Protein 1YX1 (pdb70)

Organism: Pseudomonas aeruginosa (strain ATCC 15692 / DSM 22644 / CIP 104116 / JCM 14847 / LMG 12228 / 1C / PRS 101 / PAO1) (NCBI:txid208964)

Sequence (745 aa):
LHPVSISLSSYGADLVRSRGQASFLPLLAAGAQRVELREELFAGPPDTEALTAAIQLQGLECVFSSPLELWREDGQLNPELEPTLRRAEACGAGWLKVSLGLLPEQPDLAALGRRLARHGLQLLVENDQTPQGGRIEVLERFFRLAERQQLDLATFDIGNWRWQEQAADEAALRLGRYVGYVHCKAVIRNRDGKLVAVPPSAADLQYWQRLLQHFPEGVARAIEYPLQGDDLLSLSRRHIAALARLGQLHPVSISLSSYGADLVRSRGQASFLPLLAAGAQRVELREELFAGPPDTEALTAAIQLQGLECVFSSPLELWREDGQLNPELEPTLRRAEACGAGWLKVSLGLLPEQPDLAALGRRLARHGLQLLVENDQTPQGGRIEVLERFFRLAERQQLDLATFDIGNWRWQEQAADEAALRLGRYVGYVHCKAVIRNRDGKLVAVPPSAADLQYWQRLLQHFPEGVARAIEYPLQGDDLLSLSRRHIAALARLGQPLHPVSISLSSYGADLVRSRGQASFLPLLAAGAQRVELREELFAGPPDTEALTAAIQLQGLECVFSSPLELWREDGQLNPELEPTLRRAEACGAGWLKVSLGLLPEQPDLAALGRRLARHGLQLLVENDQTPQGGRIEVLERFFRLAERQQLDLATFDIGNWRWQEQAADEAALRLGRYVGYVHCKAVIRNRDGKLVAVPPSAADLQYWQRLLQHFPEGVARAIEYPLQGDDLLSLSRRHIAALARLGQ

B-factor: mean 27.33, std 9.24, range [12.63, 78.41]

Foldseek 3Di:
DFAEEAEVCQAPLVVCLVVDVLVCLLLCLLVHQEYEYEPSSHPDQDPLVVQQVSCVVSNHAYEYEYAAAQADPVQAGDPCPLVVLVSCVSNRHQEYEYFHYAHDPDHPLVVVQVSVVPHRHAYEYEQAQDPRGHDQPNVLVVQVVNVVVPHRYAEYEQQSNVSVPHHLQVSLQSRQARHQEYEDWDWDQDPVRRIATAHDDPVSLVVVLVSCVSHPPSRYYYYDHHQDDDCSSVSSSVSRVSVRPRND/DFAEEAECCQAPLVVCLVVDVLVCLVLCLLVHQAYEYEPSSPVDDDPLVVLQVSCVVSNHAYEYEYADAQAEPVRAGPPCVVVQLVSCVSNRHQEYEYFHYAHDPDHPLVVVQVSCVVDRHAYEHEQAQDPRGNALVNVLVVVVVNVVSPHPHAEYEQQSNVSVPHHSQVSLQSRQARHQEYEDWDWDQDPVRDIDTAHDDPVSLVVVLVSCVSHPPSRYYYYDHHDDDPDSNVSSSVVRVSNRPRYDD/DFAEEAEPCQAPLVVCQVCDVLNCLVLCLLVHQAYEAEPSRDVDDDPLVSLQVSCVVSNHAYEYEYADAQAEPVQDGDPCVLVVLVVCVSNNHQEYEYFHYAHDPDHPVVVVQVSPVVHRHQYEYEQAQDPRRNELVNVLVVQVVNVVVPHSYAEYEQDSNVSVPHHLQVSLQRRQARHQEYEDWDWDQDPVRRIDTAHDDPVVLLVVLVSNVSHPPSRYYYYDHHQDDDDSSVSSSVSRVSNRPRYD

Solvent-accessible surface area: 31212 Å² total

Nearest PDB structures (foldseek):
  1yx1-assembly1_C  TM=9.997E-01  e=6.036E-49  Pseudomonas aeruginosa PAO1
  3uyc-assembly2_B  TM=5.120E-01  e=7.869E-05  Escherichia coli
  6pey-assembly4_C  TM=4.935E-01  e=3.607E-04  Escherichia coli
  1zrq-assembly3_B-2  TM=4.901E-01  e=8.992E-04  Escherichia coli
  7rml-assembly1_B-2  TM=4.807E-01  e=2.242E-03  Neisseria meningitidis MC58

Structure (mmCIF, N/CA/C/O backbone):
data_1YX1
#
_entry.id   1YX1
#
_cell.length_a   81.636
_cell.length_b   91.913
_cell.length_c   124.264
_cell.angle_alpha   90.00
_cell.angle_beta   90.00
_cell.angle_gamma   90.00
#
_symmetry.space_group_name_H-M   'P 21 21 21'
#
loop_
_entity.id
_entity.type
_entity.pdbx_description
1 polymer 'hypothetical protein PA2260'
2 non-polymer 'ISOPROPYL ALCOHOL'
3 non-polymer 'SODIUM ION'
4 water water
#
loop_
_atom_site.group_PDB
_atom_site.id
_atom_site.type_symbol
_atom_site.label_atom_id
_atom_site.label_alt_id
_atom_site.label_comp_id
_atom_site.label_asym_id
_atom_site.label_entity_id
_atom_site.label_seq_id
_atom_site.pdbx_PDB_ins_code
_atom_site.Cartn_x
_atom_site.Cartn_y
_atom_site.Cartn_z
_atom_site.occupancy
_atom_site.B_iso_or_equiv
_atom_site.auth_seq_id
_atom_site.auth_comp_id
_atom_site.auth_asym_id
_atom_site.auth_atom_id
_atom_site.pdbx_PDB_model_num
ATOM 1 N N . LEU A 1 5 ? 24.041 -1.999 37.261 1.00 28.82 3 LEU A N 1
ATOM 2 C CA . LEU A 1 5 ? 23.351 -1.175 38.315 1.00 27.59 3 LEU A CA 1
ATOM 3 C C . LEU A 1 5 ? 24.392 -0.566 39.226 1.00 26.71 3 LEU A C 1
ATOM 4 O O . LEU A 1 5 ? 25.417 -1.163 39.540 1.00 27.03 3 LEU A O 1
ATOM 13 N N . HIS A 1 6 ? 24.093 0.631 39.677 1.00 26.12 4 HIS A N 1
ATOM 14 C CA . HIS A 1 6 ? 25.007 1.347 40.533 1.00 24.37 4 HIS A CA 1
ATOM 15 C C . HIS A 1 6 ? 24.678 1.025 41.997 1.00 23.92 4 HIS A C 1
ATOM 16 O O . HIS A 1 6 ? 23.518 0.737 42.324 1.00 24.47 4 HIS A O 1
ATOM 23 N N . PRO A 1 7 ? 25.680 1.081 42.897 1.00 24.05 5 PRO A N 1
ATOM 24 C CA . PRO A 1 7 ? 25.364 0.723 44.283 1.00 22.71 5 PRO A CA 1
ATOM 25 C C . PRO A 1 7 ? 24.466 1.757 44.977 1.00 22.95 5 PRO A C 1
ATOM 26 O O . PRO A 1 7 ? 24.662 2.979 44.804 1.00 20.97 5 PRO A O 1
ATOM 30 N N . VAL A 1 8 ? 23.524 1.253 45.772 1.00 20.97 6 VAL A N 1
ATOM 31 C CA . VAL A 1 8 ? 22.524 2.119 46.436 1.00 20.83 6 VAL A CA 1
ATOM 32 C C . VAL A 1 8 ? 22.571 1.864 47.916 1.00 20.55 6 VAL A C 1
ATOM 33 O O . VAL A 1 8 ? 22.674 0.702 48.368 1.00 21.08 6 VAL A O 1
ATOM 37 N N . SER A 1 9 ? 22.501 2.956 48.669 1.00 18.70 7 SER A N 1
ATOM 38 C CA . SER A 1 9 ? 22.457 2.904 50.106 1.00 18.17 7 SER A CA 1
ATOM 39 C C . SER A 1 9 ? 21.128 3.447 50.579 1.00 18.21 7 SER A C 1
ATOM 40 O O . SER A 1 9 ? 20.498 4.236 49.892 1.00 17.99 7 SER A O 1
ATOM 43 N N . ILE A 1 10 ? 20.676 3.031 51.756 1.00 18.85 8 ILE A N 1
ATOM 44 C CA . ILE A 1 10 ? 19.540 3.760 52.373 1.00 19.28 8 ILE A CA 1
ATOM 45 C C . ILE A 1 10 ? 19.995 4.298 53.715 1.00 18.97 8 ILE A C 1
ATOM 46 O O . ILE A 1 10 ? 20.482 3.527 54.546 1.00 18.92 8 ILE A O 1
ATOM 51 N N . SER A 1 11 ? 19.851 5.607 53.900 1.00 18.30 9 SER A N 1
ATOM 52 C CA . SER A 1 11 ? 20.013 6.224 55.216 1.00 19.02 9 SER A CA 1
ATOM 53 C C . SER A 1 11 ? 18.780 5.878 56.035 1.00 19.72 9 SER A C 1
ATOM 54 O O . SER A 1 11 ? 17.640 6.133 55.614 1.00 19.47 9 SER A O 1
ATOM 57 N N . LEU A 1 12 ? 18.990 5.324 57.222 1.00 18.68 10 LEU A N 1
ATOM 58 C CA . LEU A 1 12 ? 17.809 4.884 57.981 1.00 20.12 10 LEU A CA 1
ATOM 59 C C . LEU A 1 12 ? 16.907 5.999 58.529 1.00 20.90 10 LEU A C 1
ATOM 60 O O . LEU A 1 12 ? 15.754 5.734 58.823 1.00 21.11 10 LEU A O 1
ATOM 65 N N . SER A 1 13 ? 17.389 7.252 58.550 1.00 21.34 11 SER A N 1
ATOM 66 C CA . SER A 1 13 ? 16.532 8.392 58.879 1.00 22.23 11 SER A CA 1
ATOM 67 C C . SER A 1 13 ? 15.360 8.499 57.896 1.00 21.94 11 SER A C 1
ATOM 68 O O . SER A 1 13 ? 14.345 9.109 58.214 1.00 21.83 11 SER A O 1
ATOM 71 N N . SER A 1 14 ? 15.486 7.883 56.716 1.00 19.41 12 SER A N 1
ATOM 72 C CA . SER A 1 14 ? 14.394 7.908 55.716 1.00 19.36 12 SER A CA 1
ATOM 73 C C . SER A 1 14 ? 13.095 7.328 56.281 1.00 19.72 12 SER A C 1
ATOM 74 O O . SER A 1 14 ? 11.983 7.711 55.879 1.00 19.73 12 SER A O 1
ATOM 77 N N . TYR A 1 15 ? 13.236 6.335 57.161 1.00 20.12 13 TYR A N 1
ATOM 78 C CA . TYR A 1 15 ? 12.048 5.647 57.688 1.00 21.66 13 TYR A CA 1
ATOM 79 C C . TYR A 1 15 ? 11.352 6.361 58.824 1.00 22.24 13 TYR A C 1
ATOM 80 O O . TYR A 1 15 ? 10.281 5.945 59.241 1.00 23.40 13 TYR A O 1
ATOM 89 N N . GLY A 1 16 ? 11.931 7.455 59.307 1.00 24.81 14 GLY A N 1
ATOM 90 C CA . GLY A 1 16 ? 11.281 8.238 60.341 1.00 25.51 14 GLY A CA 1
ATOM 91 C C . GLY A 1 16 ? 11.993 8.039 61.663 1.00 26.38 14 GLY A C 1
ATOM 92 O O . GLY A 1 16 ? 12.170 6.907 62.106 1.00 25.55 14 GLY A O 1
ATOM 93 N N . ALA A 1 17 ? 12.429 9.133 62.277 1.00 25.95 15 ALA A N 1
ATOM 94 C CA . ALA A 1 17 ? 13.259 9.041 63.482 1.00 27.23 15 ALA A CA 1
ATOM 95 C C . ALA A 1 17 ? 12.584 8.268 64.634 1.00 28.09 15 ALA A C 1
ATOM 96 O O . ALA A 1 17 ? 13.212 7.397 65.247 1.00 27.53 15 ALA A O 1
ATOM 98 N N . ASP A 1 18 ? 11.309 8.561 64.913 1.00 28.78 16 ASP A N 1
ATOM 99 C CA . ASP A 1 18 ? 10.594 7.838 65.969 1.00 29.78 16 ASP A CA 1
ATOM 100 C C . ASP A 1 18 ? 10.464 6.340 65.696 1.00 28.50 16 ASP A C 1
ATOM 101 O O . ASP A 1 18 ? 10.792 5.528 66.547 1.00 28.75 16 ASP A O 1
ATOM 106 N N . LEU A 1 19 ? 9.981 5.979 64.511 1.00 27.17 17 LEU A N 1
ATOM 107 C CA . LEU A 1 19 ? 9.894 4.560 64.148 1.00 25.84 17 LEU A CA 1
ATOM 108 C C . LEU A 1 19 ? 11.238 3.827 64.270 1.00 25.16 17 LEU A C 1
ATOM 109 O O . LEU A 1 19 ? 11.300 2.747 64.837 1.00 24.45 17 LEU A O 1
ATOM 114 N N . VAL A 1 20 ? 12.316 4.412 63.743 1.00 24.33 18 VAL A N 1
ATOM 115 C CA . VAL A 1 20 ? 13.615 3.745 63.717 1.00 23.90 18 VAL A CA 1
ATOM 116 C C . VAL A 1 20 ? 14.181 3.544 65.121 1.00 25.09 18 VAL A C 1
ATOM 117 O O . VAL A 1 20 ? 14.701 2.481 65.452 1.00 25.11 18 VAL A O 1
ATOM 121 N N . ARG A 1 21 ? 14.063 4.570 65.947 1.00 24.95 19 ARG A N 1
ATOM 122 C CA . ARG A 1 21 ? 14.533 4.486 67.324 1.00 26.43 19 ARG A CA 1
ATOM 123 C C . ARG A 1 21 ? 13.733 3.453 68.113 1.00 26.63 19 ARG A C 1
ATOM 124 O O . ARG A 1 21 ? 14.297 2.712 68.912 1.00 26.52 19 ARG A O 1
ATOM 132 N N . SER A 1 22 ? 12.444 3.333 67.798 1.00 27.25 20 SER A N 1
ATOM 133 C CA . SER A 1 22 ? 11.564 2.341 68.430 1.00 26.75 20 SER A CA 1
ATOM 134 C C . SER A 1 22 ? 11.925 0.881 68.085 1.00 26.78 20 SER A C 1
ATOM 135 O O . SER A 1 22 ? 12.059 0.033 68.964 1.00 26.70 20 SER A O 1
ATOM 138 N N . ARG A 1 23 ? 12.055 0.598 66.802 1.00 24.96 21 ARG A N 1
ATOM 139 C CA . ARG A 1 23 ? 12.277 -0.757 66.342 1.00 25.21 21 ARG A CA 1
ATOM 140 C C . ARG A 1 23 ? 13.751 -1.109 66.358 1.00 25.03 21 ARG A C 1
ATOM 141 O O . ARG A 1 23 ? 14.120 -2.308 66.306 1.00 25.03 21 ARG A O 1
ATOM 156 N N . GLY A 1 24 ? 14.600 -0.071 66.381 1.00 24.36 22 GLY A N 1
ATOM 157 C CA . GLY A 1 24 ? 16.048 -0.255 66.281 1.00 23.55 22 GLY A CA 1
ATOM 158 C C . GLY A 1 24 ? 16.507 -0.358 64.827 1.00 23.66 22 GLY A C 1
ATOM 159 O O . GLY A 1 24 ? 15.809 -0.939 63.968 1.00 23.15 22 GLY A O 1
ATOM 160 N N . GLN A 1 25 ? 17.690 0.175 64.552 1.00 22.16 23 GLN A N 1
ATOM 161 C CA . GLN A 1 25 ? 18.202 0.222 63.169 1.00 21.44 23 GLN A CA 1
ATOM 162 C C . GLN A 1 25 ? 18.501 -1.171 62.589 1.00 21.25 23 GLN A C 1
ATOM 163 O O . GLN A 1 25 ? 18.286 -1.442 61.382 1.00 21.14 23 GLN A O 1
ATOM 169 N N . ALA A 1 26 ? 18.984 -2.074 63.440 1.00 19.45 24 ALA A N 1
ATOM 170 C CA . ALA A 1 26 ? 19.283 -3.440 62.981 1.00 20.17 24 ALA A CA 1
ATOM 171 C C . ALA A 1 26 ? 18.072 -4.156 62.351 1.00 20.51 24 ALA A C 1
ATOM 172 O O . ALA A 1 26 ? 18.207 -5.066 61.491 1.00 20.37 24 ALA A O 1
ATOM 174 N N . SER A 1 27 ? 16.886 -3.824 62.827 1.00 20.34 25 SER A N 1
ATOM 175 C CA . SER A 1 27 ? 15.666 -4.467 62.307 1.00 20.76 25 SER A CA 1
ATOM 176 C C . SER A 1 27 ? 15.358 -4.125 60.852 1.00 21.21 25 SER A C 1
ATOM 177 O O . SER A 1 27 ? 14.533 -4.783 60.245 1.00 19.85 25 SER A O 1
ATOM 180 N N . PHE A 1 28 ? 16.034 -3.114 60.298 1.00 20.75 26 PHE A N 1
ATOM 181 C CA . PHE A 1 28 ? 15.785 -2.671 58.924 1.00 20.83 26 PHE A CA 1
ATOM 182 C C . PHE A 1 28 ? 16.785 -3.326 57.980 1.00 21.38 26 PHE A C 1
ATOM 183 O O . PHE A 1 28 ? 16.629 -3.256 56.749 1.00 20.96 26 PHE A O 1
ATOM 191 N N . LEU A 1 29 ? 17.806 -3.992 58.542 1.00 20.46 27 LEU A N 1
ATOM 192 C CA . LEU A 1 29 ? 18.797 -4.626 57.658 1.00 21.72 27 LEU A CA 1
ATOM 193 C C . LEU A 1 29 ? 18.245 -5.667 56.654 1.00 21.69 27 LEU A C 1
ATOM 194 O O . LEU A 1 29 ? 18.638 -5.643 55.497 1.00 22.70 27 LEU A O 1
ATOM 199 N N . PRO A 1 30 ? 17.409 -6.633 57.099 1.00 23.02 28 PRO A N 1
ATOM 200 C CA . PRO A 1 30 ? 16.877 -7.621 56.119 1.00 22.48 28 PRO A CA 1
ATOM 201 C C . PRO A 1 30 ? 16.026 -6.938 55.018 1.00 22.23 28 PRO A C 1
ATOM 202 O O . PRO A 1 30 ? 16.089 -7.314 53.831 1.00 23.16 28 PRO A O 1
ATOM 206 N N . LEU A 1 31 ? 15.271 -5.924 55.418 1.00 21.98 29 LEU A N 1
ATOM 207 C CA . LEU A 1 31 ? 14.509 -5.070 54.476 1.00 22.79 29 LEU A CA 1
ATOM 208 C C . LEU A 1 31 ? 15.396 -4.472 53.393 1.00 21.52 29 LEU A C 1
ATOM 209 O O . LEU A 1 31 ? 15.111 -4.593 52.208 1.00 21.64 29 LEU A O 1
ATOM 214 N N . LEU A 1 32 ? 16.490 -3.845 53.809 1.00 21.41 30 LEU A N 1
ATOM 215 C CA . LEU A 1 32 ? 17.406 -3.214 52.858 1.00 21.01 30 LEU A CA 1
ATOM 216 C C . LEU A 1 32 ? 17.979 -4.257 51.900 1.00 20.13 30 LEU A C 1
ATOM 217 O O . LEU A 1 32 ? 18.028 -4.039 50.685 1.00 20.86 30 LEU A O 1
ATOM 222 N N . ALA A 1 33 ? 18.427 -5.386 52.438 1.00 20.55 31 ALA A N 1
ATOM 223 C CA . ALA A 1 33 ? 19.051 -6.391 51.598 1.00 21.99 31 ALA A CA 1
ATOM 224 C C . ALA A 1 33 ? 18.009 -6.972 50.630 1.00 22.43 31 ALA A C 1
ATOM 225 O O . ALA A 1 33 ? 18.262 -7.088 49.420 1.00 23.44 31 ALA A O 1
ATOM 239 N N . ALA A 1 35 ? 15.367 -5.529 49.521 1.00 23.62 33 ALA A N 1
ATOM 240 C CA . ALA A 1 35 ? 14.912 -4.502 48.599 1.00 22.85 33 ALA A CA 1
ATOM 241 C C . ALA A 1 35 ? 15.964 -4.184 47.529 1.00 22.36 33 ALA A C 1
ATOM 242 O O . ALA A 1 35 ? 15.673 -3.444 46.591 1.00 22.78 33 ALA A O 1
ATOM 244 N N . GLY A 1 36 ? 17.177 -4.720 47.680 1.00 20.70 34 GLY A N 1
ATOM 245 C CA . GLY A 1 36 ? 18.223 -4.571 46.659 1.00 21.35 34 GLY A CA 1
ATOM 246 C C . GLY A 1 36 ? 19.348 -3.575 46.963 1.00 21.28 34 GLY A C 1
ATOM 247 O O . GLY A 1 36 ? 20.167 -3.260 46.087 1.00 20.92 34 GLY A O 1
ATOM 248 N N . ALA A 1 37 ? 19.387 -3.085 48.194 1.00 20.98 35 ALA A N 1
ATOM 249 C CA . ALA A 1 37 ? 20.429 -2.127 48.663 1.00 20.76 35 ALA A CA 1
ATOM 250 C C . ALA A 1 37 ? 21.788 -2.839 48.827 1.00 21.01 35 ALA A C 1
ATOM 251 O O . ALA A 1 37 ? 21.823 -4.065 49.088 1.00 22.59 35 ALA A O 1
ATOM 253 N N . GLN A 1 38 ? 22.882 -2.102 48.580 1.00 20.12 36 GLN A N 1
ATOM 254 C CA . GLN A 1 38 ? 24.262 -2.600 48.726 1.00 20.12 36 GLN A CA 1
ATOM 255 C C . GLN A 1 38 ? 24.871 -2.097 50.034 1.00 19.63 36 GLN A C 1
ATOM 256 O O . GLN A 1 38 ? 25.755 -2.743 50.584 1.00 19.08 36 GLN A O 1
ATOM 262 N N . ARG A 1 39 ? 24.366 -0.970 50.559 1.00 18.38 37 ARG A N 1
ATOM 263 C CA . ARG A 1 39 ? 24.863 -0.438 51.851 1.00 19.75 37 ARG A CA 1
ATOM 264 C C . ARG A 1 39 ? 23.702 0.016 52.742 1.00 18.55 37 ARG A C 1
ATOM 265 O O . ARG A 1 39 ? 22.643 0.411 52.247 1.00 18.58 37 ARG A O 1
ATOM 273 N N . VAL A 1 40 ? 23.920 -0.027 54.047 1.00 19.02 38 VAL A N 1
ATOM 274 C CA . VAL A 1 40 ? 23.059 0.647 55.030 1.00 18.99 38 VAL A CA 1
ATOM 275 C C . VAL A 1 40 ? 23.828 1.872 55.554 1.00 18.21 38 VAL A C 1
ATOM 276 O O . VAL A 1 40 ? 25.055 1.818 55.726 1.00 19.15 38 VAL A O 1
ATOM 280 N N . GLU A 1 41 ? 23.129 2.973 55.767 1.00 17.34 39 GLU A N 1
ATOM 281 C CA . GLU A 1 41 ? 23.768 4.135 56.424 1.00 18.31 39 GLU A CA 1
ATOM 282 C C . GLU A 1 41 ? 23.113 4.246 57.785 1.00 18.04 39 GLU A C 1
ATOM 283 O O . GLU A 1 41 ? 21.944 4.572 57.908 1.00 18.70 39 GLU A O 1
ATOM 289 N N . LEU A 1 42 ? 23.865 3.835 58.801 1.00 19.27 40 LEU A N 1
ATOM 290 C CA . LEU A 1 42 ? 23.427 3.958 60.191 1.00 19.57 40 LEU A CA 1
ATOM 291 C C . LEU A 1 42 ? 23.551 5.407 60.603 1.00 20.13 40 LEU A C 1
ATOM 292 O O . LEU A 1 42 ? 24.424 6.129 60.112 1.00 19.21 40 LEU A O 1
ATOM 297 N N . ARG A 1 43 ? 22.707 5.810 61.544 1.00 20.12 41 ARG A N 1
ATOM 298 C CA . ARG A 1 43 ? 22.628 7.171 61.994 1.00 21.62 41 ARG A CA 1
ATOM 299 C C . ARG A 1 43 ? 22.924 7.209 63.480 1.00 22.39 41 ARG A C 1
ATOM 300 O O . ARG A 1 43 ? 22.160 6.646 64.281 1.00 21.82 41 ARG A O 1
ATOM 308 N N . GLU A 1 44 ? 24.039 7.832 63.850 1.00 21.93 42 GLU A N 1
ATOM 309 C CA . GLU A 1 44 ? 24.391 7.943 65.286 1.00 23.70 42 GLU A CA 1
ATOM 310 C C . GLU A 1 44 ? 23.213 8.414 66.138 1.00 23.52 42 GLU A C 1
ATOM 311 O O . GLU A 1 44 ? 22.944 7.844 67.200 1.00 23.42 42 GLU A O 1
ATOM 317 N N . GLU A 1 45 ? 22.487 9.425 65.652 1.00 23.77 43 GLU A N 1
ATOM 318 C CA . GLU A 1 45 ? 21.377 9.985 66.417 1.00 25.55 43 GLU A CA 1
ATOM 319 C C . GLU A 1 45 ? 20.147 9.050 66.517 1.00 25.30 43 GLU A C 1
ATOM 320 O O . GLU A 1 45 ? 19.226 9.344 67.266 1.00 27.11 43 GLU A O 1
ATOM 326 N N . LEU A 1 46 ? 20.128 7.922 65.798 1.00 24.27 44 LEU A N 1
ATOM 327 C CA . LEU A 1 46 ? 18.950 7.062 65.840 1.00 25.05 44 LEU A CA 1
ATOM 328 C C . LEU A 1 46 ? 19.151 5.797 66.701 1.00 24.71 44 LEU A C 1
ATOM 329 O O . LEU A 1 46 ? 18.306 4.879 66.697 1.00 24.84 44 LEU A O 1
ATOM 334 N N . PHE A 1 47 ? 20.271 5.747 67.420 1.00 23.83 45 PHE A N 1
ATOM 335 C CA . PHE A 1 47 ? 20.474 4.676 68.396 1.00 25.83 45 PHE A CA 1
ATOM 336 C C . PHE A 1 47 ? 19.794 5.078 69.690 1.00 26.75 45 PHE A C 1
ATOM 337 O O . PHE A 1 47 ? 20.049 6.160 70.208 1.00 25.91 45 PHE A O 1
ATOM 345 N N . ALA A 1 48 ? 18.922 4.203 70.185 1.00 28.47 46 ALA A N 1
ATOM 346 C CA . ALA A 1 48 ? 18.267 4.411 71.474 1.00 30.82 46 ALA A CA 1
ATOM 347 C C . ALA A 1 48 ? 19.152 3.745 72.520 1.00 32.71 46 ALA A C 1
ATOM 348 O O . ALA A 1 48 ? 18.901 2.608 72.920 1.00 33.76 46 ALA A O 1
ATOM 350 N N . GLY A 1 49 ? 20.210 4.437 72.939 1.00 34.00 47 GLY A N 1
ATOM 351 C CA . GLY A 1 49 ? 21.225 3.815 73.773 1.00 34.75 47 GLY A CA 1
ATOM 352 C C . GLY A 1 49 ? 22.347 3.124 72.994 1.00 35.83 47 GLY A C 1
ATOM 353 O O . GLY A 1 49 ? 22.237 2.904 71.776 1.00 35.62 47 GLY A O 1
ATOM 354 N N . PRO A 1 50 ? 23.445 2.771 73.688 1.00 35.73 48 PRO A N 1
ATOM 355 C CA . PRO A 1 50 ? 24.605 2.217 72.977 1.00 35.80 48 PRO A CA 1
ATOM 356 C C . PRO A 1 50 ? 24.321 0.813 72.422 1.00 35.87 48 PRO A C 1
ATOM 357 O O . PRO A 1 50 ? 23.745 -0.038 73.107 1.00 35.86 48 PRO A O 1
ATOM 361 N N . PRO A 1 51 ? 24.691 0.582 71.167 1.00 35.98 49 PRO A N 1
ATOM 362 C CA . PRO A 1 51 ? 24.397 -0.738 70.594 1.00 36.00 49 PRO A CA 1
ATOM 363 C C . PRO A 1 51 ? 25.421 -1.811 70.937 1.00 35.91 49 PRO A C 1
ATOM 364 O O . PRO A 1 51 ? 26.588 -1.504 71.183 1.00 36.10 49 PRO A O 1
ATOM 368 N N . ASP A 1 52 ? 24.964 -3.065 70.963 1.00 35.86 50 ASP A N 1
ATOM 369 C CA . ASP A 1 52 ? 25.844 -4.218 70.884 1.00 35.34 50 ASP A CA 1
ATOM 370 C C . ASP A 1 52 ? 26.465 -4.156 69.480 1.00 34.30 50 ASP A C 1
ATOM 371 O O . ASP A 1 52 ? 25.788 -4.416 68.454 1.00 34.71 50 ASP A O 1
ATOM 376 N N . THR A 1 53 ? 27.738 -3.775 69.430 1.00 32.23 51 THR A N 1
ATOM 377 C CA . THR A 1 53 ? 28.422 -3.575 68.160 1.00 30.07 51 THR A CA 1
ATOM 378 C C . THR A 1 53 ? 28.665 -4.935 67.527 1.00 29.65 51 THR A C 1
ATOM 379 O O . THR A 1 53 ? 28.693 -5.034 66.302 1.00 28.52 51 THR A O 1
ATOM 383 N N . GLU A 1 54 ? 28.791 -5.999 68.343 1.00 28.57 52 GLU A N 1
ATOM 384 C CA . GLU A 1 54 ? 29.033 -7.321 67.767 1.00 29.11 52 GLU A CA 1
ATOM 385 C C . GLU A 1 54 ? 27.800 -7.894 67.070 1.00 28.18 52 GLU A C 1
ATOM 386 O O . GLU A 1 54 ? 27.939 -8.468 65.976 1.00 28.46 52 GLU A O 1
ATOM 397 N N . ALA A 1 55 ? 26.611 -7.739 67.666 1.00 26.38 53 ALA A N 1
ATOM 398 C CA . ALA A 1 55 ? 25.364 -8.216 67.009 1.00 25.98 53 ALA A CA 1
ATOM 399 C C . ALA A 1 55 ? 25.063 -7.395 65.746 1.00 24.36 53 ALA A C 1
ATOM 400 O O . ALA A 1 55 ? 24.630 -7.919 64.690 1.00 23.24 53 ALA A O 1
ATOM 402 N N . LEU A 1 56 ? 25.302 -6.104 65.861 1.00 22.88 54 LEU A N 1
ATOM 403 C CA . LEU A 1 56 ? 25.191 -5.216 64.725 1.00 22.70 54 LEU A CA 1
ATOM 404 C C . LEU A 1 56 ? 26.135 -5.555 63.575 1.00 21.94 54 LEU A C 1
ATOM 405 O O . LEU A 1 56 ? 25.661 -5.751 62.463 1.00 20.53 54 LEU A O 1
ATOM 410 N N . THR A 1 57 ? 27.437 -5.664 63.835 1.00 21.05 55 THR A N 1
ATOM 411 C CA . THR A 1 57 ? 28.369 -6.054 62.781 1.00 22.58 55 THR A CA 1
ATOM 412 C C . THR A 1 57 ? 27.965 -7.392 62.147 1.00 20.77 55 THR A C 1
ATOM 413 O O . THR A 1 57 ? 27.992 -7.549 60.924 1.00 20.95 55 THR A O 1
ATOM 417 N N . ALA A 1 58 ? 27.593 -8.355 62.974 1.00 20.46 56 ALA A N 1
ATOM 418 C CA . ALA A 1 58 ? 27.224 -9.696 62.478 1.00 20.01 56 ALA A CA 1
ATOM 419 C C . ALA A 1 58 ? 25.966 -9.701 61.613 1.00 20.03 56 ALA A C 1
ATOM 420 O O . ALA A 1 58 ? 25.909 -10.402 60.587 1.00 20.72 56 ALA A O 1
ATOM 422 N N . ALA A 1 59 ? 24.969 -8.891 61.988 1.00 20.29 57 ALA A N 1
ATOM 423 C CA . ALA A 1 59 ? 23.728 -8.736 61.209 1.00 20.89 57 ALA A CA 1
ATOM 424 C C . ALA A 1 59 ? 23.960 -8.076 59.831 1.00 20.82 57 ALA A C 1
ATOM 425 O O . ALA A 1 59 ? 23.388 -8.508 58.819 1.00 20.55 57 ALA A O 1
ATOM 427 N N . ILE A 1 60 ? 24.827 -7.067 59.815 1.00 19.26 58 ILE A N 1
ATOM 428 C CA . ILE A 1 60 ? 25.193 -6.388 58.573 1.00 20.47 58 ILE A CA 1
ATOM 429 C C . ILE A 1 60 ? 25.867 -7.375 57.636 1.00 20.03 58 ILE A C 1
ATOM 430 O O . ILE A 1 60 ? 25.520 -7.455 56.456 1.00 21.64 58 ILE A O 1
ATOM 435 N N . GLN A 1 61 ? 26.821 -8.128 58.171 1.00 21.30 59 GLN A N 1
ATOM 436 C CA . GLN A 1 61 ? 27.581 -9.103 57.385 1.00 22.04 59 GLN A CA 1
ATOM 437 C C . GLN A 1 61 ? 26.664 -10.226 56.908 1.00 21.64 59 GLN A C 1
ATOM 438 O O . GLN A 1 61 ? 26.794 -10.672 55.772 1.00 20.72 59 GLN A O 1
ATOM 444 N N . LEU A 1 62 ? 25.738 -10.660 57.762 1.00 18.66 60 LEU A N 1
ATOM 445 C CA . LEU A 1 62 ? 24.834 -11.745 57.388 1.00 22.27 60 LEU A CA 1
ATOM 446 C C . LEU A 1 62 ? 24.002 -11.368 56.159 1.00 22.40 60 LEU A C 1
ATOM 447 O O . LEU A 1 62 ? 23.741 -12.222 55.285 1.00 21.59 60 LEU A O 1
ATOM 452 N N . GLN A 1 63 ? 23.645 -10.086 56.066 1.00 21.45 61 GLN A N 1
ATOM 453 C CA . GLN A 1 63 ? 22.838 -9.584 54.970 1.00 22.82 61 GLN A CA 1
ATOM 454 C C . GLN A 1 63 ? 23.658 -9.199 53.738 1.00 24.25 61 GLN A C 1
ATOM 455 O O . GLN A 1 63 ? 23.071 -8.817 52.720 1.00 26.79 61 GLN A O 1
ATOM 461 N N . GLY A 1 64 ? 24.982 -9.253 53.857 1.00 23.87 62 GLY A N 1
ATOM 462 C CA . GLY A 1 64 ? 25.880 -9.015 52.723 1.00 24.30 62 GLY A CA 1
ATOM 463 C C . GLY A 1 64 ? 25.931 -7.537 52.387 1.00 24.49 62 GLY A C 1
ATOM 464 O O . GLY A 1 64 ? 26.209 -7.161 51.241 1.00 25.83 62 GLY A O 1
ATOM 465 N N . LEU A 1 65 ? 25.664 -6.684 53.370 1.00 22.84 63 LEU A N 1
ATOM 466 C CA . LEU A 1 65 ? 25.645 -5.238 53.147 1.00 22.63 63 LEU A CA 1
ATOM 467 C C . LEU A 1 65 ? 26.985 -4.631 53.570 1.00 23.02 63 LEU A C 1
ATOM 468 O O . LEU A 1 65 ? 27.675 -5.164 54.499 1.00 21.85 63 LEU A O 1
ATOM 473 N N . GLU A 1 66 ? 27.372 -3.540 52.903 1.00 22.94 64 GLU A N 1
ATOM 474 C CA . GLU A 1 66 ? 28.405 -2.655 53.462 1.00 23.35 64 GLU A CA 1
ATOM 475 C C . GLU A 1 66 ? 27.714 -1.577 54.323 1.00 22.48 64 GLU A C 1
ATOM 476 O O . GLU A 1 66 ? 26.463 -1.467 54.374 1.00 21.35 64 GLU A O 1
ATOM 482 N N . CYS A 1 67 ? 28.501 -0.801 55.058 1.00 21.53 65 CYS A N 1
ATOM 483 C CA . CYS A 1 67 ? 27.860 0.074 56.051 1.00 20.44 65 CYS A CA 1
ATOM 484 C C . CYS A 1 67 ? 28.582 1.430 56.156 1.00 19.69 65 CYS A C 1
ATOM 485 O O . CYS A 1 67 ? 29.805 1.470 56.311 1.00 18.69 65 CYS A O 1
ATOM 488 N N . VAL A 1 68 ? 27.817 2.523 56.065 1.00 18.92 66 VAL A N 1
ATOM 489 C CA . VAL A 1 68 ? 28.353 3.869 56.314 1.00 18.51 66 VAL A CA 1
ATOM 490 C C . VAL A 1 68 ? 27.815 4.245 57.693 1.00 19.10 66 VAL A C 1
ATOM 491 O O . VAL A 1 68 ? 26.631 4.057 57.989 1.00 20.16 66 VAL A O 1
ATOM 495 N N . PHE A 1 69 ? 28.671 4.785 58.549 1.00 18.25 67 PHE A N 1
ATOM 496 C CA . PHE A 1 69 ? 28.198 5.303 59.826 1.00 18.42 67 PHE A CA 1
ATOM 497 C C . PHE A 1 69 ? 28.164 6.828 59.775 1.00 19.07 67 PHE A C 1
ATOM 498 O O . PHE A 1 69 ? 29.204 7.447 59.543 1.00 18.30 67 PHE A O 1
ATOM 506 N N . SER A 1 70 ? 26.970 7.404 59.951 1.00 19.27 68 SER A N 1
ATOM 507 C CA . SER A 1 70 ? 26.762 8.838 59.907 1.00 19.25 68 SER A CA 1
ATOM 508 C C . SER A 1 70 ? 26.688 9.471 61.311 1.00 19.10 68 SER A C 1
ATOM 509 O O . SER A 1 70 ? 25.888 9.065 62.171 1.00 19.82 68 SER A O 1
ATOM 512 N N . SER A 1 71 ? 27.529 10.471 61.532 1.00 19.27 69 SER A N 1
ATOM 513 C CA . SER A 1 71 ? 27.476 11.270 62.762 1.00 18.53 69 SER A CA 1
ATOM 514 C C . SER A 1 71 ? 27.252 12.760 62.443 1.00 19.40 69 SER A C 1
ATOM 515 O O . SER A 1 71 ? 27.765 13.248 61.429 1.00 17.73 69 SER A O 1
ATOM 518 N N . PRO A 1 72 ? 26.503 13.452 63.307 1.00 19.49 70 PRO A N 1
ATOM 519 C CA . PRO A 1 72 ? 26.335 14.914 63.167 1.00 20.67 70 PRO A CA 1
ATOM 520 C C . PRO A 1 72 ? 27.560 15.687 63.651 1.00 19.59 70 PRO A C 1
ATOM 521 O O . PRO A 1 72 ? 27.556 16.930 63.606 1.00 20.30 70 PRO A O 1
ATOM 525 N N . LEU A 1 73 ? 28.619 14.986 64.069 1.00 19.18 71 LEU A N 1
ATOM 526 C CA . LEU A 1 73 ? 29.830 15.665 64.534 1.00 18.37 71 LEU A CA 1
ATOM 527 C C . LEU A 1 73 ? 30.396 16.619 63.449 1.00 18.24 71 LEU A C 1
ATOM 528 O O . LEU A 1 73 ? 30.438 16.254 62.242 1.00 18.22 71 LEU A O 1
ATOM 537 N N . GLU A 1 74 ? 30.867 17.769 63.918 1.00 18.18 72 GLU A N 1
ATOM 538 C CA . GLU A 1 74 ? 31.568 18.771 63.106 1.00 18.50 72 GLU A CA 1
ATOM 539 C C . GLU A 1 74 ? 33.078 18.611 63.303 1.00 18.31 72 GLU A C 1
ATOM 540 O O . GLU A 1 74 ? 33.608 18.717 64.431 1.00 18.37 72 GLU A O 1
ATOM 546 N N . LEU A 1 75 ? 33.780 18.401 62.196 1.00 18.25 73 LEU A N 1
ATOM 547 C CA . LEU A 1 75 ? 35.174 18.046 62.232 1.00 18.29 73 LEU A CA 1
ATOM 548 C C . LEU A 1 75 ? 36.073 19.076 62.965 1.00 17.72 73 LEU A C 1
ATOM 549 O O . LEU A 1 75 ? 36.911 18.689 63.796 1.00 16.81 73 LEU A O 1
ATOM 554 N N . TRP A 1 76 ? 35.911 20.342 62.618 1.00 17.85 74 TRP A N 1
ATOM 555 C CA . TRP A 1 76 ? 36.677 21.449 63.197 1.00 17.75 74 TRP A CA 1
ATOM 556 C C . TRP A 1 76 ? 35.821 22.266 64.155 1.00 18.62 74 TRP A C 1
ATOM 557 O O . TRP A 1 76 ? 34.723 22.726 63.806 1.00 18.28 74 TRP A O 1
ATOM 578 N N . ARG A 1 77 ? 36.367 22.460 65.360 1.00 18.66 75 ARG A N 1
ATOM 579 C CA . ARG A 1 77 ? 35.802 23.343 66.388 1.00 20.59 7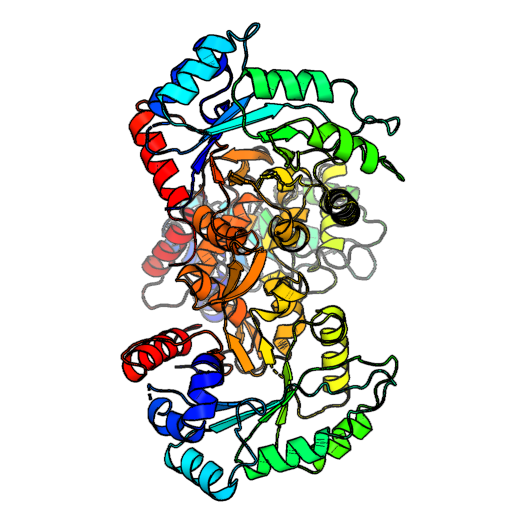5 ARG A CA 1
ATOM 580 C C . ARG A 1 77 ? 35.913 24.824 66.063 1.00 21.59 75 ARG A C 1
ATOM 581 O O . ARG A 1 77 ? 36.722 25.240 65.226 1.00 21.30 75 ARG A O 1
ATOM 589 N N . GLU A 1 78 ? 35.128 25.632 66.777 1.00 23.68 76 GLU A N 1
ATOM 590 C CA . GLU A 1 78 ? 35.208 27.081 66.640 1.00 26.14 76 GLU A CA 1
ATOM 591 C C . GLU A 1 78 ? 36.626 27.600 66.875 1.00 26.34 76 GLU A C 1
ATOM 592 O O . GLU A 1 78 ? 37.089 28.477 66.145 1.00 25.84 76 GLU A O 1
ATOM 598 N N . ASP A 1 79 ? 37.322 27.017 67.852 1.00 26.46 77 ASP A N 1
ATOM 599 C CA . ASP A 1 79 ? 38.687 27.446 68.158 1.00 26.02 77 ASP A CA 1
ATOM 600 C C . ASP A 1 79 ? 39.763 26.990 67.162 1.00 25.53 77 ASP A C 1
ATOM 601 O O . ASP A 1 79 ? 40.937 27.334 67.324 1.00 26.69 77 ASP A O 1
ATOM 606 N N . GLY A 1 80 ? 39.377 26.246 66.138 1.00 22.68 78 GLY A N 1
ATOM 607 C CA . GLY A 1 80 ? 40.334 25.863 65.125 1.00 22.74 78 GLY A CA 1
ATOM 608 C C . GLY A 1 80 ? 40.972 24.513 65.356 1.00 21.48 78 GLY A C 1
ATOM 609 O O . GLY A 1 80 ? 41.654 24.006 64.466 1.00 23.32 78 GLY A O 1
ATOM 610 N N . GLN A 1 81 ? 40.680 23.876 66.497 1.00 19.29 79 GLN A N 1
ATOM 611 C CA . GLN A 1 81 ? 41.163 22.490 66.741 1.00 17.90 79 GLN A CA 1
ATOM 612 C C . GLN A 1 81 ? 40.228 21.398 66.194 1.00 17.34 79 GLN A C 1
ATOM 613 O O . GLN A 1 81 ? 39.034 21.625 66.064 1.00 17.68 79 GLN A O 1
ATOM 619 N N . LEU A 1 82 ? 40.750 20.195 65.928 1.00 16.90 80 LEU A N 1
ATOM 620 C CA . LEU A 1 82 ? 39.889 19.071 65.569 1.00 16.89 80 LEU A CA 1
ATOM 621 C C . LEU A 1 82 ? 38.983 18.724 66.736 1.00 16.54 80 LEU A C 1
ATOM 622 O O . LEU A 1 82 ? 39.391 18.804 67.879 1.00 16.45 80 LEU A O 1
ATOM 627 N N . ASN A 1 83 ? 37.767 18.302 66.417 1.00 15.86 81 ASN A N 1
ATOM 628 C CA . ASN A 1 83 ? 36.808 17.844 67.388 1.00 17.04 81 ASN A CA 1
ATOM 629 C C . ASN A 1 83 ? 37.362 16.597 68.103 1.00 18.40 81 ASN A C 1
ATOM 630 O O . ASN A 1 83 ? 37.682 15.611 67.439 1.00 18.53 81 ASN A O 1
ATOM 635 N N . PRO A 1 84 ? 37.500 16.648 69.451 1.00 18.89 82 PRO A N 1
ATOM 636 C CA . PRO A 1 84 ? 38.062 15.487 70.186 1.00 19.30 82 PRO A CA 1
ATOM 637 C C . PRO A 1 84 ? 37.160 14.251 70.126 1.00 19.28 82 PRO A C 1
ATOM 638 O O . PRO A 1 84 ? 37.610 13.159 70.460 1.00 19.46 82 PRO A O 1
ATOM 642 N N . GLU A 1 85 ? 35.928 14.408 69.644 1.00 18.57 83 GLU A N 1
ATOM 643 C CA . GLU A 1 85 ? 35.070 13.251 69.462 1.00 20.23 83 GLU A CA 1
ATOM 644 C C . GLU A 1 85 ? 35.375 12.451 68.207 1.00 18.58 83 GLU A C 1
ATOM 645 O O . GLU A 1 85 ? 34.706 11.451 67.951 1.00 18.16 83 GLU A O 1
ATOM 651 N N . LEU A 1 86 ? 36.329 12.891 67.395 1.00 18.32 84 LEU A N 1
ATOM 652 C CA . LEU A 1 86 ? 36.544 12.223 66.099 1.00 17.56 84 LEU A CA 1
ATOM 653 C C . LEU A 1 86 ? 36.966 10.758 66.301 1.00 16.94 84 LEU A C 1
ATOM 654 O O . LEU A 1 86 ? 36.336 9.841 65.761 1.00 15.71 84 LEU A O 1
ATOM 659 N N . GLU A 1 87 ? 38.042 10.548 67.041 1.00 16.55 85 GLU A N 1
ATOM 660 C CA . GLU A 1 87 ? 38.507 9.167 67.200 1.00 16.77 85 GLU A CA 1
ATOM 661 C C . GLU A 1 87 ? 37.512 8.309 67.985 1.00 15.89 85 GLU A C 1
ATOM 662 O O . GLU A 1 87 ? 37.289 7.185 67.605 1.00 16.34 85 GLU A O 1
ATOM 668 N N . PRO A 1 88 ? 36.890 8.825 69.076 1.00 16.50 86 PRO A N 1
ATOM 669 C CA . PRO A 1 88 ? 35.815 7.986 69.692 1.00 16.18 86 PRO A CA 1
ATOM 670 C C . PRO A 1 88 ? 34.693 7.569 68.707 1.00 16.35 86 PRO A C 1
ATOM 671 O O . PRO A 1 88 ? 34.243 6.410 68.744 1.00 17.17 86 PRO A O 1
ATOM 675 N N . THR A 1 89 ? 34.285 8.477 67.801 1.00 16.30 87 THR A N 1
ATOM 676 C CA . THR A 1 89 ? 33.283 8.130 66.797 1.00 16.63 87 THR A CA 1
ATOM 677 C C . THR A 1 89 ? 33.848 7.117 65.765 1.00 16.44 87 THR A C 1
ATOM 678 O O . THR A 1 89 ? 33.125 6.181 65.337 1.00 15.20 87 THR A O 1
ATOM 682 N N . LEU A 1 90 ? 35.092 7.327 65.325 1.00 15.44 88 LEU A N 1
ATOM 683 C CA . LEU A 1 90 ? 35.752 6.344 64.434 1.00 15.93 88 LEU A CA 1
ATOM 684 C C . LEU A 1 90 ? 35.773 4.953 65.076 1.00 16.21 88 LEU A C 1
ATOM 685 O O . LEU A 1 90 ? 35.480 3.936 64.400 1.00 16.07 88 LEU A O 1
ATOM 690 N N . ARG A 1 91 ? 36.100 4.883 66.376 1.00 16.77 89 ARG A N 1
ATOM 691 C CA . ARG A 1 91 ? 36.145 3.569 67.049 1.00 17.91 89 ARG A CA 1
ATOM 692 C C . ARG A 1 91 ? 34.756 2.933 67.094 1.00 18.17 89 ARG A C 1
ATOM 693 O O . ARG A 1 91 ? 34.624 1.733 66.867 1.00 18.42 89 ARG A O 1
ATOM 701 N N . ARG A 1 92 ? 33.734 3.717 67.410 1.00 18.72 90 ARG A N 1
ATOM 702 C CA . ARG A 1 92 ? 32.354 3.188 67.462 1.00 20.01 90 ARG A CA 1
ATOM 703 C C . ARG A 1 92 ? 31.898 2.737 66.085 1.00 18.55 90 ARG A C 1
ATOM 704 O O . ARG A 1 92 ? 31.321 1.652 65.947 1.00 18.42 90 ARG A O 1
ATOM 712 N N . ALA A 1 93 ? 32.160 3.573 65.066 1.00 18.15 91 ALA A N 1
ATOM 713 C CA . ALA A 1 93 ? 31.798 3.203 63.673 1.00 17.66 91 ALA A CA 1
ATOM 714 C C . ALA A 1 93 ? 32.460 1.886 63.273 1.00 17.46 91 ALA A C 1
ATOM 715 O O . ALA A 1 93 ? 31.815 1.007 62.710 1.00 16.26 91 ALA A O 1
ATOM 717 N N . GLU A 1 94 ? 33.763 1.793 63.499 1.00 16.20 92 GLU A N 1
ATOM 718 C CA . GLU A 1 94 ? 34.530 0.623 63.103 1.00 17.97 92 GLU A CA 1
ATOM 719 C C . GLU A 1 94 ? 34.002 -0.613 63.847 1.00 18.71 92 GLU A C 1
ATOM 720 O O . GLU A 1 94 ? 33.835 -1.717 63.260 1.00 16.97 92 GLU A O 1
ATOM 726 N N . ALA A 1 95 ? 33.715 -0.427 65.130 1.00 18.75 93 ALA A N 1
ATOM 727 C CA . ALA A 1 95 ? 33.186 -1.554 65.917 1.00 18.90 93 ALA A CA 1
ATOM 728 C C . ALA A 1 95 ? 31.798 -2.049 65.436 1.00 20.28 93 ALA A C 1
ATOM 729 O O . ALA A 1 95 ? 31.494 -3.271 65.520 1.00 21.62 93 ALA A O 1
ATOM 731 N N . CYS A 1 96 ? 30.989 -1.134 64.903 1.00 21.40 94 CYS A N 1
ATOM 732 C CA . CYS A 1 96 ? 29.641 -1.468 64.380 1.00 22.73 94 CYS A CA 1
ATOM 733 C C . CYS A 1 96 ? 29.734 -2.086 62.991 1.00 24.14 94 CYS A C 1
ATOM 734 O O . CYS A 1 96 ? 28.716 -2.546 62.455 1.00 26.89 94 CYS A O 1
ATOM 737 N N . GLY A 1 97 ? 30.925 -2.161 62.408 1.00 23.23 95 GLY A N 1
ATOM 738 C CA . GLY A 1 97 ? 31.061 -2.770 61.079 1.00 22.69 95 GLY A CA 1
ATOM 739 C C . GLY A 1 97 ? 31.141 -1.808 59.877 1.00 22.71 95 GLY A C 1
ATOM 740 O O . GLY A 1 97 ? 31.116 -2.263 58.735 1.00 23.13 95 GLY A O 1
ATOM 741 N N . ALA A 1 98 ? 31.297 -0.502 60.106 1.00 19.02 96 ALA A N 1
ATOM 742 C CA . ALA A 1 98 ? 31.244 0.462 59.003 1.00 19.87 96 ALA A CA 1
ATOM 743 C C . ALA A 1 98 ? 32.538 0.486 58.250 1.00 20.06 96 ALA A C 1
ATOM 744 O O . ALA A 1 98 ? 33.584 0.269 58.855 1.00 20.74 96 ALA A O 1
ATOM 746 N N . GLY A 1 99 ? 32.471 0.794 56.954 1.00 19.10 97 GLY A N 1
ATOM 747 C CA . GLY A 1 99 ? 33.637 1.014 56.100 1.00 17.89 97 GLY A CA 1
ATOM 748 C C . GLY A 1 99 ? 33.959 2.491 55.969 1.00 17.45 97 GLY A C 1
ATOM 749 O O . GLY A 1 99 ? 35.072 2.856 55.596 1.00 17.87 97 GLY A O 1
ATOM 750 N N . TRP A 1 100 ? 32.960 3.335 56.248 1.00 16.18 98 TRP A N 1
ATOM 751 C CA . TRP A 1 100 ? 33.079 4.788 56.174 1.00 16.55 98 TRP A CA 1
ATOM 752 C C . TRP A 1 100 ? 32.458 5.452 57.413 1.00 16.08 98 TRP A C 1
ATOM 753 O O . TRP A 1 100 ? 31.417 5.028 57.917 1.00 16.75 98 TRP A O 1
ATOM 764 N N . LEU A 1 101 ? 33.085 6.540 57.855 1.00 15.28 99 LEU A N 1
ATOM 765 C CA . LEU A 1 101 ? 32.465 7.461 58.776 1.00 14.62 99 LEU A CA 1
ATOM 766 C C . LEU A 1 101 ? 32.152 8.788 58.053 1.00 15.34 99 LEU A C 1
ATOM 767 O O . LEU A 1 101 ? 33.048 9.425 57.537 1.00 16.56 99 LEU A O 1
ATOM 772 N N . LYS A 1 102 ? 30.895 9.220 58.113 1.00 16.08 100 LYS A N 1
ATOM 773 C CA . LYS A 1 102 ? 30.433 10.462 57.507 1.00 16.15 100 LYS A CA 1
ATOM 774 C C . LYS A 1 102 ? 30.193 11.536 58.569 1.00 17.61 100 LYS A C 1
ATOM 775 O O . LYS A 1 102 ? 29.475 11.309 59.554 1.00 17.17 100 LYS A O 1
ATOM 781 N N . VAL A 1 103 ? 30.818 12.699 58.375 1.00 15.39 101 VAL A N 1
ATOM 782 C CA . VAL A 1 103 ? 30.779 13.775 59.375 1.00 16.70 101 VAL A CA 1
ATOM 783 C C . VAL A 1 103 ? 30.534 15.105 58.625 1.00 16.07 101 VAL A C 1
ATOM 784 O O . VAL A 1 103 ? 30.529 15.090 57.401 1.00 17.57 101 VAL A O 1
ATOM 788 N N . SER A 1 104 ? 30.337 16.216 59.364 1.00 15.65 102 SER A N 1
ATOM 789 C CA . SER A 1 104 ? 30.245 17.571 58.811 1.00 17.66 102 SER A CA 1
ATOM 790 C C . SER A 1 104 ? 31.581 18.268 59.024 1.00 16.69 102 SER A C 1
ATOM 791 O O . SER A 1 104 ? 32.411 17.804 59.812 1.00 15.69 102 SER A O 1
ATOM 794 N N . LEU A 1 105 ? 31.802 19.373 58.315 1.00 15.31 103 LEU A N 1
ATOM 795 C CA . LEU A 1 105 ? 33.091 20.008 58.311 1.00 15.95 103 LEU A CA 1
ATOM 796 C C . LEU A 1 105 ? 33.384 20.808 59.599 1.00 16.43 103 LEU A C 1
ATOM 797 O O . LEU A 1 105 ? 34.517 20.786 60.109 1.00 17.00 103 LEU A O 1
ATOM 802 N N . GLY A 1 106 ? 32.389 21.526 60.112 1.00 17.03 104 GLY A N 1
ATOM 803 C CA . GLY A 1 106 ? 32.640 22.522 61.182 1.00 16.62 104 GLY A CA 1
ATOM 804 C C . GLY A 1 106 ? 33.239 23.783 60.572 1.00 18.43 104 GLY A C 1
ATOM 805 O O . GLY A 1 106 ? 33.084 24.026 59.369 1.00 18.50 104 GLY A O 1
ATOM 806 N N . LEU A 1 107 ? 33.933 24.575 61.395 1.00 17.19 105 LEU A N 1
ATOM 807 C CA . LEU A 1 107 ? 34.512 25.844 60.975 1.00 17.98 105 LEU A CA 1
ATOM 808 C C . LEU A 1 107 ? 35.955 25.618 60.581 1.00 18.52 105 LEU A C 1
ATOM 809 O O . LEU A 1 107 ? 36.816 25.423 61.462 1.00 19.70 105 LEU A O 1
ATOM 814 N N . LEU A 1 108 ? 36.227 25.614 59.278 1.00 19.40 106 LEU A N 1
ATOM 815 C CA . LEU A 1 108 ? 37.570 25.345 58.778 1.00 19.68 106 LEU A CA 1
ATOM 816 C C . LEU A 1 108 ? 38.445 26.528 59.151 1.00 19.75 106 LEU A C 1
ATOM 817 O O . LEU A 1 108 ? 38.087 27.658 58.831 1.00 19.11 106 LEU A O 1
ATOM 822 N N . PRO A 1 109 ? 39.542 26.285 59.896 1.00 21.71 107 PRO A N 1
ATOM 823 C CA . PRO A 1 109 ? 40.367 27.444 60.287 1.00 22.90 107 PRO A CA 1
ATOM 824 C C . PRO A 1 109 ? 41.256 27.952 59.148 1.00 23.82 107 PRO A C 1
ATOM 825 O O . PRO A 1 109 ? 41.371 27.316 58.115 1.00 22.62 107 PRO A O 1
ATOM 829 N N . GLU A 1 110 ? 41.892 29.095 59.350 1.00 25.82 108 GLU A N 1
ATOM 830 C CA . GLU A 1 110 ? 42.816 29.615 58.358 1.00 28.30 108 GLU A CA 1
ATOM 831 C C . GLU A 1 110 ? 43.936 28.633 58.057 1.00 27.76 108 GLU A C 1
ATOM 832 O O . GLU A 1 110 ? 44.253 28.434 56.893 1.00 28.16 108 GLU A O 1
ATOM 838 N N . GLN A 1 111 ? 44.486 27.983 59.085 1.00 28.19 109 GLN A N 1
ATOM 839 C CA . GLN A 1 111 ? 45.572 27.015 58.901 1.00 28.80 109 GLN A CA 1
ATOM 840 C C . GLN A 1 111 ? 45.201 25.660 59.501 1.00 28.37 109 GLN A C 1
ATOM 841 O O . GLN A 1 111 ? 45.615 25.352 60.631 1.00 28.56 109 GLN A O 1
ATOM 847 N N . PRO A 1 112 ? 44.418 24.834 58.765 1.00 27.68 110 PRO A N 1
ATOM 848 C CA . PRO A 1 112 ? 43.947 23.590 59.394 1.00 26.51 110 PRO A CA 1
ATOM 849 C C . PRO A 1 112 ? 45.072 22.561 59.535 1.00 26.64 110 PRO A C 1
ATOM 850 O O . PRO A 1 112 ? 45.921 22.444 58.643 1.00 25.24 110 PRO A O 1
ATOM 854 N N . ASP A 1 113 ? 45.102 21.846 60.662 1.00 25.89 111 ASP A N 1
ATOM 855 C CA . ASP A 1 113 ? 46.154 20.845 60.891 1.00 26.20 111 ASP A CA 1
ATOM 856 C C . ASP A 1 113 ? 45.735 19.542 60.208 1.00 26.20 111 ASP A C 1
ATOM 857 O O . ASP A 1 113 ? 45.219 18.606 60.844 1.00 25.55 111 ASP A O 1
ATOM 862 N N . LEU A 1 114 ? 45.966 19.494 58.898 1.00 25.44 112 LEU A N 1
ATOM 863 C CA . LEU A 1 114 ? 45.575 18.334 58.101 1.00 25.77 112 LEU A CA 1
ATOM 864 C C . LEU A 1 114 ? 46.483 17.150 58.357 1.00 25.11 112 LEU A C 1
ATOM 865 O O . LEU A 1 114 ? 46.048 16.018 58.197 1.00 24.11 112 LEU A O 1
ATOM 870 N N . ALA A 1 115 ? 47.741 17.413 58.750 1.00 24.59 113 ALA A N 1
ATOM 871 C CA . ALA A 1 115 ? 48.650 16.322 59.123 1.00 24.43 113 ALA A CA 1
ATOM 872 C C . ALA A 1 115 ? 48.134 15.607 60.369 1.00 24.44 113 ALA A C 1
ATOM 873 O O . ALA A 1 115 ? 48.194 14.370 60.443 1.00 24.42 113 ALA A O 1
ATOM 875 N N . ALA A 1 116 ? 47.651 16.374 61.355 1.00 22.95 114 ALA A N 1
ATOM 876 C CA . ALA A 1 116 ? 47.126 15.764 62.571 1.00 22.96 114 ALA A CA 1
ATOM 877 C C . ALA A 1 116 ? 45.859 14.994 62.208 1.00 21.63 114 ALA A C 1
ATOM 878 O O . ALA A 1 116 ? 45.635 13.915 62.734 1.00 21.72 114 ALA A O 1
ATOM 880 N N . LEU A 1 117 ? 45.026 15.571 61.340 1.00 20.02 115 LEU A N 1
ATOM 881 C CA . LEU A 1 117 ? 43.865 14.818 60.871 1.00 19.10 115 LEU A CA 1
ATOM 882 C C . LEU A 1 117 ? 44.276 13.473 60.253 1.00 19.04 115 LEU A C 1
ATOM 883 O O . LEU A 1 117 ? 43.729 12.432 60.621 1.00 18.13 115 LEU A O 1
ATOM 888 N N . GLY A 1 118 ? 45.234 13.502 59.320 1.00 18.96 116 GLY A N 1
ATOM 889 C CA . GLY A 1 118 ? 45.759 12.254 58.721 1.00 19.78 116 GLY A CA 1
ATOM 890 C C . GLY A 1 118 ? 46.251 11.220 59.735 1.00 20.17 116 GLY A C 1
ATOM 891 O O . GLY A 1 118 ? 45.991 10.003 59.597 1.00 18.88 116 GLY A O 1
ATOM 892 N N . ARG A 1 119 ? 46.952 11.691 60.767 1.00 20.40 117 ARG A N 1
ATOM 893 C CA . ARG A 1 119 ? 47.452 10.808 61.844 1.00 20.56 117 ARG A CA 1
ATOM 894 C C . ARG A 1 119 ? 46.322 10.115 62.618 1.00 19.71 117 ARG A C 1
ATOM 895 O O . ARG A 1 119 ? 46.403 8.911 62.950 1.00 19.68 117 ARG A O 1
ATOM 910 N N . ARG A 1 120 ? 45.260 10.858 62.871 1.00 18.33 118 ARG A N 1
ATOM 911 C CA . ARG A 1 120 ? 44.102 10.325 63.591 1.00 18.35 118 ARG A CA 1
ATOM 912 C C . ARG A 1 120 ? 43.347 9.332 62.721 1.00 17.50 118 ARG A C 1
ATOM 913 O O . ARG A 1 120 ? 42.979 8.272 63.191 1.00 17.82 118 ARG A O 1
ATOM 921 N N . LEU A 1 121 ? 43.131 9.677 61.462 1.00 17.25 119 LEU A N 1
ATOM 922 C CA . LEU A 1 121 ? 42.497 8.718 60.521 1.00 17.23 119 LEU A CA 1
ATOM 923 C C . LEU A 1 121 ? 43.315 7.435 60.334 1.00 19.52 119 LEU A C 1
ATOM 924 O O . LEU A 1 121 ? 42.758 6.332 60.204 1.00 18.88 119 LEU A O 1
ATOM 929 N N . ALA A 1 122 ? 44.641 7.570 60.372 1.00 20.02 120 ALA A N 1
ATOM 930 C CA . ALA A 1 122 ? 45.522 6.434 60.100 1.00 20.83 120 ALA A CA 1
ATOM 931 C C . ALA A 1 122 ? 45.438 5.394 61.216 1.00 20.93 120 ALA A C 1
ATOM 932 O O . ALA A 1 122 ? 45.887 4.273 61.039 1.00 20.89 120 ALA A O 1
ATOM 934 N N . ARG A 1 123 ? 44.921 5.791 62.383 1.00 19.42 121 ARG A N 1
ATOM 935 C CA . ARG A 1 123 ? 44.754 4.900 63.554 1.00 20.52 121 ARG A CA 1
ATOM 936 C C . ARG A 1 123 ? 43.480 4.052 63.501 1.00 20.11 121 ARG A C 1
ATOM 937 O O . ARG A 1 123 ? 43.195 3.285 64.430 1.00 18.76 121 ARG A O 1
ATOM 952 N N . HIS A 1 124 ? 42.705 4.181 62.423 1.00 19.45 122 HIS A N 1
ATOM 953 C CA . HIS A 1 124 ? 41.462 3.417 62.313 1.00 19.26 122 HIS A CA 1
ATOM 954 C C . HIS A 1 124 ? 41.339 2.838 60.909 1.00 20.72 122 HIS A C 1
ATOM 955 O O . HIS A 1 124 ? 42.080 3.233 60.027 1.00 22.39 122 HIS A O 1
ATOM 962 N N . GLY A 1 125 ? 40.388 1.942 60.676 1.00 20.13 123 GLY A N 1
ATOM 963 C CA . GLY A 1 125 ? 40.349 1.286 59.357 1.00 20.96 123 GLY A CA 1
ATOM 964 C C . GLY A 1 125 ? 39.248 1.814 58.450 1.00 21.89 123 GLY A C 1
ATOM 965 O O . GLY A 1 125 ? 38.772 1.055 57.604 1.00 24.39 123 GLY A O 1
ATOM 966 N N . LEU A 1 126 ? 38.808 3.058 58.620 1.00 20.25 124 LEU A N 1
ATOM 967 C CA . LEU A 1 126 ? 37.681 3.597 57.817 1.00 21.43 124 LEU A CA 1
ATOM 968 C C . LEU A 1 126 ? 38.107 4.729 56.942 1.00 20.24 124 LEU A C 1
ATOM 969 O O . LEU A 1 126 ? 39.013 5.498 57.292 1.00 19.48 124 LEU A O 1
ATOM 974 N N . GLN A 1 127 ? 37.369 4.893 55.839 1.00 19.11 125 GLN A N 1
ATOM 975 C CA . GLN A 1 127 ? 37.502 6.086 55.051 1.00 19.10 125 GLN A CA 1
ATOM 976 C C . GLN A 1 127 ? 36.620 7.163 55.684 1.00 19.32 125 GLN A C 1
ATOM 977 O O . GLN A 1 127 ? 35.486 6.897 56.041 1.00 18.62 125 GLN A O 1
ATOM 983 N N . LEU A 1 128 ? 37.126 8.389 55.750 1.00 17.20 126 LEU A N 1
ATOM 984 C CA . LEU A 1 128 ? 36.343 9.503 56.230 1.00 17.81 126 LEU A CA 1
ATOM 985 C C . LEU A 1 128 ? 35.578 10.129 55.041 1.00 16.86 126 LEU A C 1
ATOM 986 O O . LEU A 1 128 ? 36.132 10.332 53.948 1.00 17.70 126 LEU A O 1
ATOM 991 N N . LEU A 1 129 ? 34.293 10.374 55.261 1.00 16.93 127 LEU A N 1
ATOM 992 C CA . LEU A 1 129 ? 33.463 11.138 54.295 1.00 16.76 127 LEU A CA 1
ATOM 993 C C . LEU A 1 129 ? 32.990 12.439 54.938 1.00 16.83 127 LEU A C 1
ATOM 994 O O . LEU A 1 129 ? 32.513 12.445 56.065 1.00 17.90 127 LEU A O 1
ATOM 999 N N . VAL A 1 130 ? 33.139 13.554 54.227 1.00 15.35 128 VAL A N 1
ATOM 1000 C CA . VAL A 1 130 ? 32.710 14.854 54.794 1.00 16.92 128 VAL A CA 1
ATOM 1001 C C . VAL A 1 130 ? 31.592 15.351 53.875 1.00 15.90 128 VAL A C 1
ATOM 1002 O O . VAL A 1 130 ? 31.799 15.445 52.645 1.00 15.86 128 VAL A O 1
ATOM 1006 N N . GLU A 1 131 ? 30.417 15.584 54.473 1.00 16.70 129 GLU A N 1
ATOM 1007 C CA . GLU A 1 131 ? 29.211 15.925 53.745 1.00 17.52 129 GLU A CA 1
ATOM 1008 C C . GLU A 1 131 ? 28.973 17.408 53.858 1.00 18.00 129 GLU A C 1
ATOM 1009 O O . GLU A 1 131 ? 29.204 17.981 54.936 1.00 19.37 129 GLU A O 1
ATOM 1015 N N . ASN A 1 132 ? 28.450 18.030 52.801 1.00 16.74 130 ASN A N 1
ATOM 1016 C CA . ASN A 1 132 ? 27.987 19.404 52.955 1.00 16.06 130 ASN A CA 1
ATOM 1017 C C . ASN A 1 132 ? 26.764 19.410 53.882 1.00 16.93 130 ASN A C 1
ATOM 1018 O O . ASN A 1 132 ? 25.832 18.625 53.698 1.00 17.26 130 ASN A O 1
ATOM 1023 N N . ASP A 1 133 ? 26.747 20.306 54.878 1.00 16.17 131 ASP A N 1
ATOM 1024 C CA . ASP A 1 133 ? 25.600 20.333 55.801 1.00 15.53 131 ASP A CA 1
ATOM 1025 C C . ASP A 1 133 ? 24.712 21.546 55.539 1.00 16.86 131 ASP A C 1
ATOM 1026 O O . ASP A 1 133 ? 24.778 22.149 54.455 1.00 16.85 131 ASP A O 1
ATOM 1031 N N . GLN A 1 134 ? 23.871 21.910 56.502 1.00 16.66 132 GLN A N 1
ATOM 1032 C CA . GLN A 1 134 ? 22.942 22.999 56.230 1.00 16.88 132 GLN A CA 1
ATOM 1033 C C . GLN A 1 134 ? 23.396 24.317 56.854 1.00 18.83 132 GLN A C 1
ATOM 1034 O O . GLN A 1 134 ? 22.631 25.278 56.895 1.00 18.41 132 GLN A O 1
ATOM 1040 N N . THR A 1 135 ? 24.655 24.378 57.276 1.00 18.70 133 THR A N 1
ATOM 1041 C CA . THR A 1 135 ? 25.143 25.523 58.007 1.00 18.60 133 THR A CA 1
ATOM 1042 C C . THR A 1 135 ? 26.053 26.395 57.171 1.00 17.42 133 THR A C 1
ATOM 1043 O O . THR A 1 135 ? 26.630 25.945 56.166 1.00 18.23 133 THR A O 1
ATOM 1047 N N . PRO A 1 136 ? 26.268 27.655 57.608 1.00 19.43 134 PRO A N 1
ATOM 1048 C CA . PRO A 1 136 ? 27.227 28.485 56.848 1.00 18.99 134 PRO A CA 1
ATOM 1049 C C . PRO A 1 136 ? 28.662 27.948 56.848 1.00 19.15 134 PRO A C 1
ATOM 1050 O O . PRO A 1 136 ? 29.359 27.960 55.816 1.00 20.43 134 PRO A O 1
ATOM 1054 N N . GLN A 1 137 ? 29.097 27.420 57.994 1.00 19.21 135 GLN A N 1
ATOM 1055 C CA . GLN A 1 137 ? 30.485 26.926 58.107 1.00 18.79 135 GLN A CA 1
ATOM 1056 C C . GLN A 1 137 ? 30.706 25.636 57.312 1.00 18.43 135 GLN A C 1
ATOM 1057 O O . GLN A 1 137 ? 31.775 25.441 56.752 1.00 18.51 135 GLN A O 1
ATOM 1063 N N . GLY A 1 138 ? 29.707 24.746 57.268 1.00 18.42 136 GLY A N 1
ATOM 1064 C CA . GLY A 1 138 ? 29.900 23.451 56.624 1.00 17.69 136 GLY A CA 1
ATOM 1065 C C . GLY A 1 138 ? 29.103 23.175 55.360 1.00 18.68 136 GLY A C 1
ATOM 1066 O O . GLY A 1 138 ? 29.176 22.066 54.796 1.00 16.78 136 GLY A O 1
ATOM 1067 N N . GLY A 1 139 ? 28.380 24.185 54.902 1.00 17.05 137 GLY A N 1
ATOM 1068 C CA . GLY A 1 139 ? 27.394 23.998 53.857 1.00 17.21 137 GLY A CA 1
ATOM 1069 C C . GLY A 1 139 ? 27.529 24.909 52.645 1.00 18.06 137 GLY A C 1
ATOM 1070 O O . GLY A 1 139 ? 26.648 24.885 51.744 1.00 18.08 137 GLY A O 1
ATOM 1071 N N . ARG A 1 140 ? 28.639 25.657 52.554 1.00 17.34 138 ARG A N 1
ATOM 1072 C CA . ARG A 1 140 ? 28.857 26.568 51.414 1.00 18.06 138 ARG A CA 1
ATOM 1073 C C . ARG A 1 140 ? 29.983 26.075 50.517 1.00 17.89 138 ARG A C 1
ATOM 1074 O O . ARG A 1 140 ? 30.979 25.469 50.998 1.00 17.58 138 ARG A O 1
ATOM 1082 N N . ILE A 1 141 ? 29.840 26.329 49.222 1.00 16.89 139 ILE A N 1
ATOM 1083 C CA . ILE A 1 141 ? 30.761 25.773 48.221 1.00 18.10 139 ILE A CA 1
ATOM 1084 C C . ILE A 1 141 ? 32.209 26.206 48.458 1.00 17.16 139 ILE A C 1
ATOM 1085 O O . ILE A 1 141 ? 33.130 25.362 48.406 1.00 17.90 139 ILE A O 1
ATOM 1090 N N . GLU A 1 142 ? 32.412 27.495 48.733 1.00 16.62 140 GLU A N 1
ATOM 1091 C CA . GLU A 1 142 ? 33.783 28.043 48.742 1.00 17.44 140 GLU A CA 1
ATOM 1092 C C . GLU A 1 142 ? 34.647 27.350 49.804 1.00 18.24 140 GLU A C 1
ATOM 1093 O O . GLU A 1 142 ? 35.758 26.871 49.514 1.00 18.09 140 GLU A O 1
ATOM 1099 N N . VAL A 1 143 ? 34.118 27.254 51.027 1.00 18.56 141 VAL A N 1
ATOM 1100 C CA . VAL A 1 143 ? 34.923 26.665 52.110 1.00 19.03 141 VAL A CA 1
ATOM 1101 C C . VAL A 1 143 ? 35.138 25.159 51.865 1.00 17.89 141 VAL A C 1
ATOM 1102 O O . VAL A 1 143 ? 36.221 24.604 52.123 1.00 16.76 141 VAL A O 1
ATOM 1106 N N . LEU A 1 144 ? 34.109 24.474 51.365 1.00 16.35 142 LEU A N 1
ATOM 1107 C CA . LEU A 1 144 ? 34.282 23.050 51.081 1.00 17.40 142 LEU A CA 1
ATOM 1108 C C . LEU A 1 144 ? 35.323 22.802 49.971 1.00 17.04 142 LEU A C 1
ATOM 1109 O O . LEU A 1 144 ? 36.113 21.842 50.050 1.00 16.67 142 LEU A O 1
ATOM 1114 N N . GLU A 1 145 ? 35.359 23.674 48.953 1.00 17.39 143 GLU A N 1
ATOM 1115 C CA . GLU A 1 145 ? 36.374 23.567 47.887 1.00 17.77 143 GLU A CA 1
ATOM 1116 C C . GLU A 1 145 ? 37.755 23.694 48.504 1.00 18.07 143 GLU A C 1
ATOM 1117 O O . GLU A 1 145 ? 38.649 22.917 48.181 1.00 19.13 143 GLU A O 1
ATOM 1123 N N . ARG A 1 146 ? 37.906 24.637 49.435 1.00 17.17 144 ARG A N 1
ATOM 1124 C CA . ARG A 1 146 ? 39.206 24.866 50.063 1.00 17.98 144 ARG A CA 1
ATOM 1125 C C . ARG A 1 146 ? 39.620 23.595 50.819 1.00 18.84 144 ARG A C 1
ATOM 1126 O O . ARG A 1 146 ? 40.742 23.095 50.676 1.00 17.85 144 ARG A O 1
ATOM 1141 N N . PHE A 1 147 ? 38.682 23.062 51.589 1.00 17.97 145 PHE A N 1
ATOM 1142 C CA . PHE A 1 147 ? 38.940 21.880 52.386 1.00 18.63 145 PHE A CA 1
ATOM 1143 C C . PHE A 1 147 ? 39.382 20.710 51.501 1.00 18.47 145 PHE A C 1
ATOM 1144 O O . PHE A 1 147 ? 40.436 20.092 51.755 1.00 19.51 145 PHE A O 1
ATOM 1152 N N . PHE A 1 148 ? 38.595 20.374 50.471 1.00 17.91 146 PHE A N 1
ATOM 1153 C CA . PHE A 1 148 ? 38.939 19.192 49.695 1.00 18.91 146 PHE A CA 1
ATOM 1154 C C . PHE A 1 148 ? 40.216 19.345 48.876 1.00 19.81 146 PHE A C 1
ATOM 1155 O O . PHE A 1 148 ? 40.922 18.372 48.689 1.00 20.14 146 PHE A O 1
ATOM 1163 N N . ARG A 1 149 ? 40.495 20.568 48.415 1.00 21.14 147 ARG A N 1
ATOM 1164 C CA . ARG A 1 149 ? 41.746 20.863 47.702 1.00 23.27 147 ARG A CA 1
ATOM 1165 C C . ARG A 1 149 ? 42.924 20.577 48.628 1.00 22.97 147 ARG A C 1
ATOM 1166 O O . ARG A 1 149 ? 43.882 19.908 48.249 1.00 22.21 147 ARG A O 1
ATOM 1174 N N . LEU A 1 150 ? 42.836 21.094 49.843 1.00 23.56 148 LEU A N 1
ATOM 1175 C CA . LEU A 1 150 ? 43.915 20.956 50.806 1.00 24.62 148 LEU A CA 1
ATOM 1176 C C . LEU A 1 150 ? 44.070 19.510 51.267 1.00 24.63 148 LEU A C 1
ATOM 1177 O O . LEU A 1 150 ? 45.214 19.040 51.431 1.00 25.68 148 LEU A O 1
ATOM 1182 N N . ALA A 1 151 ? 42.947 18.796 51.459 1.00 23.27 149 ALA A N 1
ATOM 1183 C CA . ALA A 1 151 ? 42.970 17.367 51.824 1.00 23.33 149 ALA A CA 1
ATOM 1184 C C . ALA A 1 151 ? 43.645 16.507 50.737 1.00 24.10 149 ALA A C 1
ATOM 1185 O O . ALA A 1 151 ? 44.400 15.588 51.051 1.00 23.49 149 ALA A O 1
ATOM 1187 N N . GLU A 1 152 ? 43.363 16.805 49.465 1.00 25.48 150 GLU A N 1
ATOM 1188 C CA . GLU A 1 152 ? 43.964 16.053 48.340 1.00 27.31 150 GLU A CA 1
ATOM 1189 C C . GLU A 1 152 ? 45.464 16.326 48.267 1.00 28.23 150 GLU A C 1
ATOM 1190 O O . GLU A 1 152 ? 46.257 15.419 47.944 1.00 28.78 150 GLU A O 1
ATOM 1201 N N . ARG A 1 153 ? 45.857 17.559 48.587 1.00 29.05 151 ARG A N 1
ATOM 1202 C CA . ARG A 1 153 ? 47.262 17.935 48.561 1.00 30.87 151 ARG A CA 1
ATOM 1203 C C . ARG A 1 153 ? 48.013 17.187 49.677 1.00 31.04 151 ARG A C 1
ATOM 1204 O O . ARG A 1 153 ? 49.157 16.792 49.516 1.00 32.26 151 ARG A O 1
ATOM 1219 N N . GLN A 1 154 ? 47.350 16.978 50.802 1.00 30.73 152 GLN A N 1
ATOM 1220 C CA . GLN A 1 154 ? 47.915 16.229 51.924 1.00 30.07 152 GLN A CA 1
ATOM 1221 C C . GLN A 1 154 ? 47.789 14.703 51.689 1.00 30.12 152 GLN A C 1
ATOM 1222 O O . GLN A 1 154 ? 48.306 13.895 52.473 1.00 29.36 152 GLN A O 1
ATOM 1228 N N . GLN A 1 155 ? 47.115 14.324 50.607 1.00 28.57 153 GLN A N 1
ATOM 1229 C CA . GLN A 1 155 ? 46.847 12.935 50.258 1.00 29.49 153 GLN A CA 1
ATOM 1230 C C . GLN A 1 155 ? 46.095 12.157 51.330 1.00 29.02 153 GLN A C 1
ATOM 1231 O O . GLN A 1 155 ? 46.369 10.977 51.587 1.00 28.21 153 GLN A O 1
ATOM 1237 N N . LEU A 1 156 ? 45.095 12.789 51.933 1.00 27.26 154 LEU A N 1
ATOM 1238 C CA . LEU A 1 156 ? 44.306 12.080 52.938 1.00 27.25 154 LEU A CA 1
ATOM 1239 C C . LEU A 1 156 ? 43.353 11.055 52.330 1.00 27.59 154 LEU A C 1
ATOM 1240 O O . LEU A 1 156 ? 42.882 11.249 51.219 1.00 28.90 154 LEU A O 1
ATOM 1245 N N . ASP A 1 157 ? 43.068 9.983 53.068 1.00 27.69 155 ASP A N 1
ATOM 1246 C CA . ASP A 1 157 ? 42.055 8.977 52.681 1.00 28.59 155 ASP A CA 1
ATOM 1247 C C . ASP A 1 157 ? 40.637 9.436 53.077 1.00 27.25 155 ASP A C 1
ATOM 1248 O O . ASP A 1 157 ? 40.031 8.928 54.076 1.00 27.17 155 ASP A O 1
ATOM 1253 N N . LEU A 1 158 ? 40.127 10.410 52.320 1.00 24.62 156 LEU A N 1
ATOM 1254 C CA . LEU A 1 158 ? 38.841 11.010 52.645 1.00 21.53 156 LEU A CA 1
ATOM 1255 C C . LEU A 1 158 ? 38.197 11.451 51.345 1.00 21.11 156 LEU A C 1
ATOM 1256 O O . LEU A 1 158 ? 38.900 11.722 50.374 1.00 20.28 156 LEU A O 1
ATOM 1261 N N . ALA A 1 159 ? 36.878 11.490 51.299 1.00 18.75 157 ALA A N 1
ATOM 1262 C CA . ALA A 1 159 ? 36.197 11.977 50.090 1.00 17.90 157 ALA A CA 1
ATOM 1263 C C . ALA A 1 159 ? 34.951 12.748 50.518 1.00 17.83 157 ALA A C 1
ATOM 1264 O O . ALA A 1 159 ? 34.564 12.760 51.716 1.00 17.93 157 ALA A O 1
ATOM 1274 N N . THR A 1 161 ? 30.924 13.444 50.712 1.00 15.86 159 THR A N 1
ATOM 1275 C CA . THR A 1 161 ? 29.557 13.068 50.471 1.00 16.48 159 THR A CA 1
ATOM 1276 C C . THR A 1 161 ? 28.789 14.279 49.932 1.00 16.25 159 THR A C 1
ATOM 1277 O O . THR A 1 161 ? 28.675 15.318 50.596 1.00 16.21 159 THR A O 1
ATOM 1281 N N . PHE A 1 162 ? 28.278 14.170 48.717 1.00 15.67 160 PHE A N 1
ATOM 1282 C CA . PHE A 1 162 ? 27.560 15.290 48.129 1.00 14.79 160 PHE A CA 1
ATOM 1283 C C . PHE A 1 162 ? 26.065 15.169 48.437 1.00 15.08 160 PHE A C 1
ATOM 1284 O O . PHE A 1 162 ? 25.364 14.281 47.887 1.00 14.76 160 PHE A O 1
ATOM 1292 N N . ASP A 1 163 ? 25.572 16.033 49.317 1.00 14.72 161 ASP A N 1
ATOM 1293 C CA . ASP A 1 163 ? 24.152 15.982 49.647 1.00 15.54 161 ASP A CA 1
ATOM 1294 C C . ASP A 1 163 ? 23.403 16.934 48.713 1.00 16.57 161 ASP A C 1
ATOM 1295 O O . ASP A 1 163 ? 23.570 18.139 48.779 1.00 15.82 161 ASP A O 1
ATOM 1300 N N . ILE A 1 164 ? 22.611 16.358 47.804 1.00 15.14 162 ILE A N 1
ATOM 1301 C CA . ILE A 1 164 ? 21.975 17.185 46.764 1.00 15.51 162 ILE A CA 1
ATOM 1302 C C . ILE A 1 164 ? 21.068 18.302 47.350 1.00 15.97 162 ILE A C 1
ATOM 1303 O O . ILE A 1 164 ? 20.999 19.429 46.819 1.00 16.83 162 ILE A O 1
ATOM 1308 N N . GLY A 1 165 ? 20.342 17.955 48.389 1.00 14.57 163 GLY A N 1
ATOM 1309 C CA . GLY A 1 165 ? 19.376 18.874 49.017 1.00 15.66 163 GLY A CA 1
ATOM 1310 C C . GLY A 1 165 ? 19.948 19.928 49.953 1.00 15.42 163 GLY A C 1
ATOM 1311 O O . GLY A 1 165 ? 19.390 21.032 50.074 1.00 14.70 163 GLY A O 1
ATOM 1312 N N . ASN A 1 166 ? 21.031 19.592 50.663 1.00 15.08 164 ASN A N 1
ATOM 1313 C CA . ASN A 1 166 ? 21.506 20.461 51.756 1.00 16.46 164 ASN A CA 1
ATOM 1314 C C . ASN A 1 166 ? 21.918 21.838 51.294 1.00 15.38 164 ASN A C 1
ATOM 1315 O O . ASN A 1 166 ? 21.803 22.787 52.069 1.00 17.21 164 ASN A O 1
ATOM 1320 N N . TRP A 1 167 ? 22.400 21.929 50.046 1.00 15.84 165 TRP A N 1
ATOM 1321 C CA . TRP A 1 167 ? 22.797 23.242 49.441 1.00 16.15 165 TRP A CA 1
ATOM 1322 C C . TRP A 1 167 ? 21.675 24.262 49.557 1.00 16.41 165 TRP A C 1
ATOM 1323 O O . TRP A 1 167 ? 21.898 25.454 49.712 1.00 16.78 165 TRP A O 1
ATOM 1334 N N . ARG A 1 168 ? 20.440 23.781 49.456 1.00 17.25 166 ARG A N 1
ATOM 1335 C CA . ARG A 1 168 ? 19.249 24.674 49.539 1.00 17.89 166 ARG A CA 1
ATOM 1336 C C . ARG A 1 168 ? 19.214 25.502 50.831 1.00 18.66 166 ARG A C 1
ATOM 1337 O O . ARG A 1 168 ? 18.886 26.665 50.810 1.00 17.39 166 ARG A O 1
ATOM 1345 N N . TRP A 1 169 ? 19.561 24.902 51.962 1.00 17.95 167 TRP A N 1
ATOM 1346 C CA . TRP A 1 169 ? 19.627 25.667 53.200 1.00 18.97 167 TRP A CA 1
ATOM 1347 C C . TRP A 1 169 ? 20.609 26.826 53.206 1.00 18.61 167 TRP A C 1
ATOM 1348 O O . TRP A 1 169 ? 20.393 27.823 53.932 1.00 19.04 167 TRP A O 1
ATOM 1359 N N . GLN A 1 170 ? 21.652 26.751 52.375 1.00 17.95 168 GLN A N 1
ATOM 1360 C CA . GLN A 1 170 ? 22.635 27.831 52.328 1.00 18.66 168 GLN A CA 1
ATOM 1361 C C . GLN A 1 170 ? 22.439 28.669 51.055 1.00 18.86 168 GLN A C 1
ATOM 1362 O O . GLN A 1 170 ? 23.302 29.492 50.707 1.00 18.20 168 GLN A O 1
ATOM 1368 N N . GLU A 1 171 ? 21.309 28.431 50.383 1.00 19.25 169 GLU A N 1
ATOM 1369 C CA . GLU A 1 171 ? 20.964 29.178 49.137 1.00 18.00 169 GLU A CA 1
ATOM 1370 C C . GLU A 1 171 ? 22.102 29.071 48.097 1.00 18.45 169 GLU A C 1
ATOM 1371 O O . GLU A 1 171 ? 22.459 30.058 47.450 1.00 17.90 169 GLU A O 1
ATOM 1377 N N . GLN A 1 172 ? 22.685 27.862 48.015 1.00 18.76 170 GLN A N 1
ATOM 1378 C CA . GLN A 1 172 ? 23.741 27.492 47.013 1.00 20.13 170 GLN A CA 1
ATOM 1379 C C . GLN A 1 172 ? 23.115 26.610 45.943 1.00 18.17 170 GLN A C 1
ATOM 1380 O O . GLN A 1 172 ? 22.226 25.816 46.243 1.00 17.48 170 GLN A O 1
ATOM 1386 N N . ALA A 1 173 ? 23.614 26.705 44.709 1.00 18.07 171 ALA A N 1
ATOM 1387 C CA . ALA A 1 173 ? 23.123 25.883 43.622 1.00 17.89 171 ALA A CA 1
ATOM 1388 C C . ALA A 1 173 ? 23.832 24.520 43.598 1.00 17.52 171 ALA A C 1
ATOM 1389 O O . ALA A 1 173 ? 25.055 24.465 43.531 1.00 16.95 171 ALA A O 1
ATOM 1391 N N . ALA A 1 174 ? 23.079 23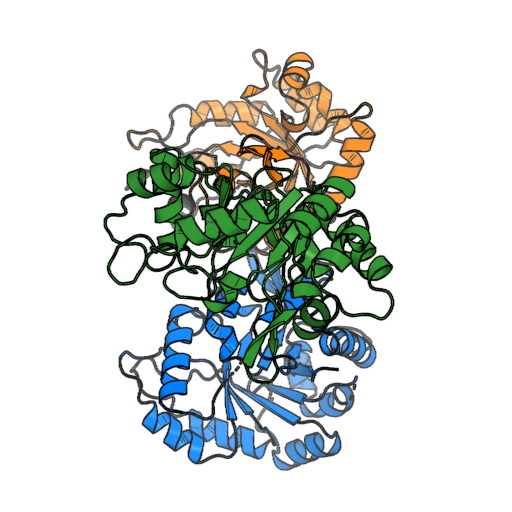.433 43.648 1.00 17.79 172 ALA A N 1
ATOM 1392 C CA . ALA A 1 174 ? 23.698 22.109 43.584 1.00 16.88 172 ALA A CA 1
ATOM 1393 C C . ALA A 1 174 ? 24.487 21.961 42.261 1.00 17.75 172 ALA A C 1
ATOM 1394 O O . ALA A 1 174 ? 25.521 21.347 42.237 1.00 17.69 172 ALA A O 1
ATOM 1396 N N . ASP A 1 175 ? 23.983 22.533 41.167 1.00 18.45 173 ASP A N 1
ATOM 1397 C CA . ASP A 1 175 ? 24.672 22.407 39.850 1.00 21.11 173 ASP A CA 1
ATOM 1398 C C . ASP A 1 175 ? 26.058 23.033 39.925 1.00 19.51 173 ASP A C 1
ATOM 1399 O O . ASP A 1 175 ? 27.019 22.453 39.418 1.00 20.12 173 ASP A O 1
ATOM 1408 N N . GLU A 1 176 ? 26.146 24.239 40.519 1.00 18.77 174 GLU A N 1
ATOM 1409 C CA . GLU A 1 176 ? 27.414 24.922 40.738 1.00 19.09 174 GLU A CA 1
ATOM 1410 C C . GLU A 1 176 ? 28.298 24.102 41.691 1.00 17.90 174 GLU A C 1
ATOM 1411 O O . GLU A 1 176 ? 29.512 23.986 41.470 1.00 16.23 174 GLU A O 1
ATOM 1417 N N . ALA A 1 177 ? 27.713 23.604 42.797 1.00 16.49 175 ALA A N 1
ATOM 1418 C CA . ALA A 1 177 ? 28.492 22.797 43.719 1.00 16.17 175 ALA A CA 1
ATOM 1419 C C . ALA A 1 177 ? 29.052 21.575 43.020 1.00 16.02 175 ALA A C 1
ATOM 1420 O O . ALA A 1 177 ? 30.206 21.186 43.269 1.00 15.90 175 ALA A O 1
ATOM 1422 N N . ALA A 1 178 ? 28.245 20.925 42.163 1.00 15.15 176 ALA A N 1
ATOM 1423 C CA . ALA A 1 178 ? 28.690 19.686 41.494 1.00 15.91 176 ALA A CA 1
ATOM 1424 C C . ALA A 1 178 ? 29.840 19.991 40.518 1.00 16.97 176 ALA A C 1
ATOM 1425 O O . ALA A 1 178 ? 30.781 19.213 40.411 1.00 16.40 176 ALA A O 1
ATOM 1427 N N . LEU A 1 179 ? 29.748 21.122 39.814 1.00 17.22 177 LEU A N 1
ATOM 1428 C CA . LEU A 1 179 ? 30.817 21.559 38.926 1.00 17.77 177 LEU A CA 1
ATOM 1429 C C . LEU A 1 179 ? 32.131 21.722 39.676 1.00 18.49 177 LEU A C 1
ATOM 1430 O O . LEU A 1 179 ? 33.178 21.231 39.232 1.00 19.30 177 LEU A O 1
ATOM 1435 N N . ARG A 1 180 ? 32.081 22.412 40.810 1.00 17.39 178 ARG A N 1
ATOM 1436 C CA . ARG A 1 180 ? 33.310 22.784 41.523 1.00 17.52 178 ARG A CA 1
ATOM 1437 C C . ARG A 1 180 ? 33.833 21.661 42.422 1.00 16.68 178 ARG A C 1
ATOM 1438 O O . ARG A 1 180 ? 35.029 21.560 42.624 1.00 17.09 178 ARG A O 1
ATOM 1446 N N . LEU A 1 181 ? 32.946 20.780 42.887 1.00 16.25 179 LEU A N 1
ATOM 1447 C CA . LEU A 1 181 ? 33.344 19.742 43.884 1.00 15.36 179 LEU A CA 1
ATOM 1448 C C . LEU A 1 181 ? 33.281 18.298 43.403 1.00 15.87 179 LEU A C 1
ATOM 1449 O O . LEU A 1 181 ? 33.711 17.389 44.108 1.00 14.37 179 LEU A O 1
ATOM 1454 N N . GLY A 1 182 ? 32.710 18.098 42.211 1.00 16.13 180 GLY A N 1
ATOM 1455 C CA . GLY A 1 182 ? 32.408 16.786 41.696 1.00 17.48 180 GLY A CA 1
ATOM 1456 C C . GLY A 1 182 ? 33.590 15.803 41.674 1.00 16.71 180 GLY A C 1
ATOM 1457 O O . GLY A 1 182 ? 33.413 14.616 41.948 1.00 17.43 180 GLY A O 1
ATOM 1458 N N . ARG A 1 183 ? 34.802 16.309 41.418 1.00 16.76 181 ARG A N 1
ATOM 1459 C CA . ARG A 1 183 ? 35.973 15.422 41.372 1.00 19.20 181 ARG A CA 1
ATOM 1460 C C . ARG A 1 183 ? 36.260 14.741 42.696 1.00 18.55 181 ARG A C 1
ATOM 1461 O O . ARG A 1 183 ? 36.922 13.685 42.712 1.00 18.78 181 ARG A O 1
ATOM 1476 N N . TYR A 1 184 ? 35.747 15.317 43.791 1.00 18.61 182 TYR A N 1
ATOM 1477 C CA . TYR A 1 184 ? 36.035 14.841 45.129 1.00 18.36 182 TYR A CA 1
ATOM 1478 C C . TYR A 1 184 ? 34.969 13.859 45.652 1.00 18.40 182 TYR A C 1
ATOM 1479 O O . TYR A 1 184 ? 35.114 13.303 46.742 1.00 19.06 182 TYR A O 1
ATOM 1488 N N . VAL A 1 185 ? 33.890 13.679 44.894 1.00 17.93 183 VAL A N 1
ATOM 1489 C CA . VAL A 1 185 ? 32.698 13.005 45.434 1.00 16.93 183 VAL A CA 1
ATOM 1490 C C . VAL A 1 185 ? 32.846 11.500 45.400 1.00 17.62 183 VAL A C 1
ATOM 1491 O O . VAL A 1 185 ? 33.105 10.915 44.349 1.00 17.05 183 VAL A O 1
ATOM 1495 N N . GLY A 1 186 ? 32.710 10.867 46.564 1.00 17.04 184 GLY A N 1
ATOM 1496 C CA . GLY A 1 186 ? 32.719 9.407 46.633 1.00 18.12 184 GLY A CA 1
ATOM 1497 C C . GLY A 1 186 ? 31.405 8.775 47.097 1.00 17.35 184 GLY A C 1
ATOM 1498 O O . GLY A 1 186 ? 31.303 7.563 47.156 1.00 16.95 184 GLY A O 1
ATOM 1499 N N . TYR A 1 187 ? 30.405 9.604 47.421 1.00 17.25 185 TYR A N 1
ATOM 1500 C CA . TYR A 1 187 ? 29.112 9.134 47.913 1.00 16.55 185 TYR A CA 1
ATOM 1501 C C . TYR A 1 187 ? 28.082 10.248 47.689 1.00 16.61 185 TYR A C 1
ATOM 1502 O O . TYR A 1 187 ? 28.365 11.437 47.933 1.00 17.74 185 TYR A O 1
ATOM 1511 N N . VAL A 1 188 ? 26.884 9.896 47.269 1.00 16.32 186 VAL A N 1
ATOM 1512 C CA . VAL A 1 188 ? 25.871 10.940 46.994 1.00 16.60 186 VAL A CA 1
ATOM 1513 C C . VAL A 1 188 ? 24.664 10.716 47.907 1.00 17.13 186 VAL A C 1
ATOM 1514 O O . VAL A 1 188 ? 24.143 9.606 47.984 1.00 19.59 186 VAL A O 1
ATOM 1518 N N . HIS A 1 189 ? 24.227 11.757 48.597 1.00 17.90 187 HIS A N 1
ATOM 1519 C CA . HIS A 1 189 ? 22.966 11.749 49.345 1.00 19.11 187 HIS A CA 1
ATOM 1520 C C . HIS A 1 189 ? 21.845 12.358 48.532 1.00 20.05 187 HIS A C 1
ATOM 1521 O O . HIS A 1 189 ? 21.862 13.548 48.221 1.00 20.42 187 HIS A O 1
ATOM 1528 N N . CYS A 1 190 ? 20.846 11.537 48.228 1.00 18.84 188 CYS A N 1
ATOM 1529 C CA . CYS A 1 190 ? 19.745 11.928 47.337 1.00 19.60 188 CYS A CA 1
ATOM 1530 C C . CYS A 1 190 ? 18.562 12.365 48.165 1.00 18.76 188 CYS A C 1
ATOM 1531 O O . CYS A 1 190 ? 18.093 11.633 49.045 1.00 17.35 188 CYS A O 1
ATOM 1534 N N . LYS A 1 191 ? 18.084 13.583 47.929 1.00 16.75 189 LYS A N 1
ATOM 1535 C CA . LYS A 1 191 ? 16.806 13.987 48.496 1.00 18.58 189 LYS A CA 1
ATOM 1536 C C . LYS A 1 191 ? 16.309 15.181 47.697 1.00 17.52 189 LYS A C 1
ATOM 1537 O O . LYS A 1 191 ? 17.134 15.962 47.188 1.00 19.08 189 LYS A O 1
ATOM 1543 N N . ALA A 1 192 ? 14.993 15.285 47.543 1.00 16.21 190 ALA A N 1
ATOM 1544 C CA . ALA A 1 192 ? 14.440 16.467 46.922 1.00 15.94 190 ALA A CA 1
ATOM 1545 C C . ALA A 1 192 ? 14.080 17.394 48.090 1.00 16.27 190 ALA A C 1
ATOM 1546 O O . ALA A 1 192 ? 13.921 16.943 49.242 1.00 15.64 190 ALA A O 1
ATOM 1548 N N . VAL A 1 193 ? 14.021 18.682 47.815 1.00 15.23 191 VAL A N 1
ATOM 1549 C CA . VAL A 1 193 ? 13.735 19.683 48.858 1.00 15.95 191 VAL A CA 1
ATOM 1550 C C . VAL A 1 193 ? 12.699 20.644 48.305 1.00 15.90 191 VAL A C 1
ATOM 1551 O O . VAL A 1 193 ? 12.841 21.172 47.176 1.00 15.10 191 VAL A O 1
ATOM 1555 N N . ILE A 1 194 ? 11.637 20.873 49.076 1.00 14.56 192 ILE A N 1
ATOM 1556 C CA . ILE A 1 194 ? 10.697 21.960 48.731 1.00 16.49 192 ILE A CA 1
ATOM 1557 C C . ILE A 1 194 ? 10.553 22.934 49.894 1.00 15.68 192 ILE A C 1
ATOM 1558 O O . ILE A 1 194 ? 10.852 22.586 51.011 1.00 15.09 192 ILE A O 1
ATOM 1563 N N . ARG A 1 195 ? 10.154 24.178 49.608 1.00 15.56 193 ARG A N 1
ATOM 1564 C CA . ARG A 1 195 ? 9.716 25.077 50.678 1.00 15.69 193 ARG A CA 1
ATOM 1565 C C . ARG A 1 195 ? 8.227 24.772 50.906 1.00 14.94 193 ARG A C 1
ATOM 1566 O O . ARG A 1 195 ? 7.426 24.804 49.983 1.00 14.83 193 ARG A O 1
ATOM 1574 N N . ASN A 1 196 ? 7.853 24.407 52.141 1.00 16.18 194 ASN A N 1
ATOM 1575 C CA . ASN A 1 196 ? 6.464 24.054 52.373 1.00 16.67 194 ASN A CA 1
ATOM 1576 C C . ASN A 1 196 ? 5.606 25.342 52.442 1.00 17.74 194 ASN A C 1
ATOM 1577 O O . ASN A 1 196 ? 6.139 26.452 52.312 1.00 16.51 194 ASN A O 1
ATOM 1582 N N . ARG A 1 197 ? 4.301 25.207 52.663 1.00 17.27 195 ARG A N 1
ATOM 1583 C CA . ARG A 1 197 ? 3.396 26.363 52.641 1.00 19.52 195 ARG A CA 1
ATOM 1584 C C . ARG A 1 197 ? 3.751 27.317 53.787 1.00 20.25 195 ARG A C 1
ATOM 1585 O O . ARG A 1 197 ? 3.610 28.545 53.660 1.00 21.75 195 ARG A O 1
ATOM 1593 N N . ASP A 1 198 ? 4.261 26.764 54.891 1.00 20.40 196 ASP A N 1
ATOM 1594 C CA . ASP A 1 198 ? 4.681 27.541 56.073 1.00 20.42 196 ASP A CA 1
ATOM 1595 C C . ASP A 1 198 ? 5.995 28.285 55.802 1.00 19.95 196 ASP A C 1
ATOM 1596 O O . ASP A 1 198 ? 6.437 29.077 56.628 1.00 21.04 196 ASP A O 1
ATOM 1601 N N . GLY A 1 199 ? 6.663 28.002 54.685 1.00 19.56 197 GLY A N 1
ATOM 1602 C CA . GLY A 1 199 ? 7.970 28.639 54.376 1.00 19.05 197 GLY A CA 1
ATOM 1603 C C . GLY A 1 199 ? 9.229 27.843 54.750 1.00 19.44 197 GLY A C 1
ATOM 1604 O O . GLY A 1 199 ? 10.358 28.304 54.556 1.00 19.57 197 GLY A O 1
ATOM 1605 N N . LYS A 1 200 ? 9.055 26.635 55.298 1.00 18.05 198 LYS A N 1
ATOM 1606 C CA . LYS A 1 200 ? 10.175 25.906 55.807 1.00 17.65 198 LYS A CA 1
ATOM 1607 C C . LYS A 1 200 ? 10.671 24.933 54.737 1.00 17.16 198 LYS A C 1
ATOM 1608 O O . LYS A 1 200 ? 9.879 24.215 54.103 1.00 15.61 198 LYS A O 1
ATOM 1614 N N . LEU A 1 201 ? 11.988 24.850 54.602 1.00 16.42 199 LEU A N 1
ATOM 1615 C CA . LEU A 1 201 ? 12.566 23.817 53.722 1.00 16.50 199 LEU A CA 1
ATOM 1616 C C . LEU A 1 201 ? 12.406 22.404 54.305 1.00 17.35 199 LEU A C 1
ATOM 1617 O O . LEU A 1 201 ? 12.722 22.159 55.461 1.00 16.50 199 LEU A O 1
ATOM 1622 N N . VAL A 1 202 ? 11.976 21.464 53.479 1.00 16.85 200 VAL A N 1
ATOM 1623 C CA . VAL A 1 202 ? 11.711 20.113 53.951 1.00 18.16 200 VAL A CA 1
ATOM 1624 C C . VAL A 1 202 ? 12.160 19.143 52.875 1.00 18.37 200 VAL A C 1
ATOM 1625 O O . VAL A 1 202 ? 12.002 19.398 51.670 1.00 17.21 200 VAL A O 1
ATOM 1629 N N . ALA A 1 203 ? 12.741 18.034 53.322 1.00 16.83 201 ALA A N 1
ATOM 1630 C CA . ALA A 1 203 ? 13.108 16.991 52.382 1.00 17.46 201 ALA A CA 1
ATOM 1631 C C . ALA A 1 203 ? 11.902 16.135 52.027 1.00 17.07 201 ALA A C 1
ATOM 1632 O O . ALA A 1 203 ? 11.081 15.777 52.911 1.00 17.49 201 ALA A O 1
ATOM 1634 N N . VAL A 1 204 ? 11.771 15.828 50.744 1.00 15.90 202 VAL A N 1
ATOM 1635 C CA . VAL A 1 204 ? 10.663 15.048 50.210 1.00 16.75 202 VAL A CA 1
ATOM 1636 C C . VAL A 1 204 ? 11.152 14.016 49.212 1.00 16.53 202 VAL A C 1
ATOM 1637 O O . VAL A 1 204 ? 12.303 14.136 48.707 1.00 16.85 202 VAL A O 1
ATOM 1641 N N . PRO A 1 205 ? 10.306 13.009 48.894 1.00 18.41 203 PRO A N 1
ATOM 1642 C CA . PRO A 1 205 ? 10.662 12.062 47.829 1.00 18.88 203 PRO A CA 1
ATOM 1643 C C . PRO A 1 205 ? 10.723 12.781 46.453 1.00 18.76 203 PRO A C 1
ATOM 1644 O O . PRO A 1 205 ? 10.055 13.808 46.250 1.00 19.76 203 PRO A O 1
ATOM 1648 N N . PRO A 1 206 ? 11.572 12.288 45.533 1.00 18.37 204 PRO A N 1
ATOM 1649 C CA . PRO A 1 206 ? 11.745 12.949 44.245 1.00 18.78 204 PRO A CA 1
ATOM 1650 C C . PRO A 1 206 ? 10.537 12.758 43.321 1.00 19.85 204 PRO A C 1
ATOM 1651 O O . PRO A 1 206 ? 9.918 11.700 43.316 1.00 20.19 204 PRO A O 1
ATOM 1655 N N . SER A 1 207 ? 10.229 13.793 42.552 1.00 20.20 205 SER A N 1
ATOM 1656 C CA . SER A 1 207 ? 9.326 13.667 41.428 1.00 20.87 205 SER A CA 1
ATOM 1657 C C . SER A 1 207 ? 10.131 13.135 40.245 1.00 21.07 205 SER A C 1
ATOM 1658 O O . SER A 1 207 ? 11.349 12.936 40.341 1.00 18.95 205 SER A O 1
ATOM 1661 N N . ALA A 1 208 ? 9.438 12.899 39.116 1.00 21.65 206 ALA A N 1
ATOM 1662 C CA . ALA A 1 208 ? 10.108 12.440 37.900 1.00 20.89 206 ALA A CA 1
ATOM 1663 C C . ALA A 1 208 ? 11.130 13.483 37.447 1.00 20.25 206 ALA A C 1
ATOM 1664 O O . ALA A 1 208 ? 12.256 13.134 37.055 1.00 20.33 206 ALA A O 1
ATOM 1666 N N . ALA A 1 209 ? 10.733 14.749 37.499 1.00 19.79 207 ALA A N 1
ATOM 1667 C CA . ALA A 1 209 ? 11.595 15.863 37.165 1.00 20.46 207 ALA A CA 1
ATOM 1668 C C . ALA A 1 209 ? 12.836 15.871 38.052 1.00 20.33 207 ALA A C 1
ATOM 1669 O O . ALA A 1 209 ? 13.928 16.215 37.573 1.00 19.82 207 ALA A O 1
ATOM 1671 N N . ASP A 1 210 ? 12.645 15.558 39.336 1.00 18.50 208 ASP A N 1
ATOM 1672 C CA . ASP A 1 210 ? 13.791 15.592 40.290 1.00 18.96 208 ASP A CA 1
ATOM 1673 C C . ASP A 1 210 ? 14.793 14.516 39.869 1.00 18.01 208 ASP A C 1
ATOM 1674 O O . ASP A 1 210 ? 16.000 14.737 39.855 1.00 17.86 208 ASP A O 1
ATOM 1679 N N . LEU A 1 211 ? 14.283 13.331 39.537 1.00 18.14 209 LEU A N 1
ATOM 1680 C CA . LEU A 1 211 ? 15.190 12.232 39.138 1.00 17.38 209 LEU A CA 1
ATOM 1681 C C . LEU A 1 211 ? 16.006 12.586 37.873 1.00 17.80 209 LEU A C 1
ATOM 1682 O O . LEU A 1 211 ? 17.192 12.265 37.796 1.00 17.55 209 LEU A O 1
ATOM 1687 N N . GLN A 1 212 ? 15.375 13.286 36.927 1.00 16.91 210 GLN A N 1
ATOM 1688 C CA . GLN A 1 212 ? 16.044 13.651 35.703 1.00 18.78 210 GLN A CA 1
ATOM 1689 C C . GLN A 1 212 ? 17.143 14.666 36.025 1.00 18.43 210 GLN A C 1
ATOM 1690 O O . GLN A 1 212 ? 18.245 14.616 35.477 1.00 17.80 210 GLN A O 1
ATOM 1701 N N . TYR A 1 213 ? 16.845 15.581 36.934 1.00 17.83 211 TYR A N 1
ATOM 1702 C CA . TYR A 1 213 ? 17.843 16.572 37.368 1.00 19.00 211 TYR A CA 1
ATOM 1703 C C . TYR A 1 213 ? 19.031 15.849 38.050 1.00 17.38 211 TYR A C 1
ATOM 1704 O O . TYR A 1 213 ? 20.202 16.177 37.827 1.00 16.70 211 TYR A O 1
ATOM 1713 N N . TRP A 1 214 ? 18.726 14.874 38.898 1.00 15.72 212 TRP A N 1
ATOM 1714 C CA . TRP A 1 214 ? 19.769 14.193 39.629 1.00 15.52 212 TRP A CA 1
ATOM 1715 C C . TRP A 1 214 ? 20.645 13.415 38.629 1.00 16.53 212 TRP A C 1
ATOM 1716 O O . TRP A 1 214 ? 21.858 13.310 38.832 1.00 16.12 212 TRP A O 1
ATOM 1727 N N . GLN A 1 215 ? 20.030 12.894 37.565 1.00 16.60 213 GLN A N 1
ATOM 1728 C CA . GLN A 1 215 ? 20.804 12.208 36.521 1.00 18.14 213 GLN A CA 1
ATOM 1729 C C . GLN A 1 215 ? 21.848 13.155 35.920 1.00 17.74 213 GLN A C 1
ATOM 1730 O O . GLN A 1 215 ? 23.027 12.791 35.722 1.00 16.93 213 GLN A O 1
ATOM 1736 N N . ARG A 1 216 ? 21.427 14.388 35.637 1.00 16.83 214 ARG A N 1
ATOM 1737 C CA . ARG A 1 216 ? 22.381 15.394 35.172 1.00 15.88 214 ARG A CA 1
ATOM 1738 C C . ARG A 1 216 ? 23.471 15.740 36.229 1.00 16.03 214 ARG A C 1
ATOM 1739 O O . ARG A 1 216 ? 24.658 15.916 35.902 1.00 14.70 214 ARG A O 1
ATOM 1754 N N . LEU A 1 217 ? 23.093 15.841 37.502 1.00 14.64 215 LEU A N 1
ATOM 1755 C CA . LEU A 1 217 ? 24.107 16.094 38.549 1.00 16.56 215 LEU A CA 1
ATOM 1756 C C . LEU A 1 217 ? 25.144 14.978 38.594 1.00 16.44 215 LEU A C 1
ATOM 1757 O O . LEU A 1 217 ? 26.343 15.228 38.742 1.00 16.45 215 LEU A O 1
ATOM 1762 N N . LEU A 1 218 ? 24.686 13.732 38.443 1.00 16.11 216 LEU A N 1
ATOM 1763 C CA . LEU A 1 218 ? 25.602 12.606 38.562 1.00 16.91 216 LEU A CA 1
ATOM 1764 C C . LEU A 1 218 ? 26.695 12.603 37.482 1.00 15.48 216 LEU A C 1
ATOM 1765 O O . LEU A 1 218 ? 27.721 11.929 37.638 1.00 17.06 216 LEU A O 1
ATOM 1770 N N . GLN A 1 219 ? 26.485 13.355 36.404 1.00 14.82 217 GLN A N 1
ATOM 1771 C CA . GLN A 1 219 ? 27.477 13.483 35.302 1.00 14.43 217 GLN A CA 1
ATOM 1772 C C . GLN A 1 219 ? 28.765 14.115 35.834 1.00 14.18 217 GLN A C 1
ATOM 1773 O O . GLN A 1 219 ? 29.844 14.017 35.223 1.00 14.72 217 GLN A O 1
ATOM 1779 N N . HIS A 1 220 ? 28.645 14.811 36.962 1.00 13.59 218 HIS A N 1
ATOM 1780 C CA . HIS A 1 220 ? 29.775 15.579 37.556 1.00 15.03 218 HIS A CA 1
ATOM 1781 C C . HIS A 1 220 ? 30.619 14.748 38.518 1.00 15.16 218 HIS A C 1
ATOM 1782 O O . HIS A 1 220 ? 31.709 15.196 38.947 1.00 15.08 218 HIS A O 1
ATOM 1789 N N . PHE A 1 221 ? 30.089 13.576 38.884 1.00 14.48 219 PHE A N 1
ATOM 1790 C CA . PHE A 1 221 ? 30.760 12.684 39.842 1.00 15.58 219 PHE A CA 1
ATOM 1791 C C . PHE A 1 221 ? 31.237 11.435 39.131 1.00 16.60 219 PHE A C 1
ATOM 1792 O O . PHE A 1 221 ? 30.692 11.055 38.105 1.00 16.58 219 PHE A O 1
ATOM 1800 N N . PRO A 1 222 ? 32.283 10.790 39.686 1.00 18.50 220 PRO A N 1
ATOM 1801 C CA . PRO A 1 222 ? 32.784 9.592 38.978 1.00 18.75 220 PRO A CA 1
ATOM 1802 C C . PRO A 1 222 ? 31.649 8.600 38.734 1.00 19.28 220 PRO A C 1
ATOM 1803 O O . PRO A 1 222 ? 30.830 8.340 39.632 1.00 19.41 220 PRO A O 1
ATOM 1807 N N . GLU A 1 223 ? 31.606 8.056 37.528 1.00 18.27 221 GLU A N 1
ATOM 1808 C CA . GLU A 1 223 ? 30.504 7.191 37.111 1.00 20.30 221 GLU A CA 1
ATOM 1809 C C . GLU A 1 223 ? 30.369 6.015 38.071 1.00 20.28 221 GLU A C 1
ATOM 1810 O O . GLU A 1 223 ? 31.367 5.473 38.504 1.00 21.01 221 GLU A O 1
ATOM 1816 N N . GLY A 1 224 ? 29.146 5.682 38.435 1.00 19.63 222 GLY A N 1
ATOM 1817 C CA . GLY A 1 224 ? 28.879 4.554 39.329 1.00 20.18 222 GLY A CA 1
ATOM 1818 C C . GLY A 1 224 ? 29.129 4.781 40.807 1.00 20.05 222 GLY A C 1
ATOM 1819 O O . GLY A 1 224 ? 29.098 3.836 41.609 1.00 20.73 222 GLY A O 1
ATOM 1820 N N . VAL A 1 225 ? 29.327 6.046 41.185 1.00 19.02 223 VAL A N 1
ATOM 1821 C CA . VAL A 1 225 ? 29.452 6.443 42.593 1.00 18.65 223 VAL A CA 1
ATOM 1822 C C . VAL A 1 225 ? 28.243 5.930 43.424 1.00 18.62 223 VAL A C 1
ATOM 1823 O O . VAL A 1 225 ? 27.111 5.960 42.930 1.00 17.67 223 VAL A O 1
ATOM 1827 N N . ALA A 1 226 ? 28.489 5.415 44.651 1.00 17.47 224 ALA A N 1
ATOM 1828 C CA . ALA A 1 226 ? 27.368 4.984 45.492 1.00 17.49 224 ALA A CA 1
ATOM 1829 C C . ALA A 1 226 ? 26.398 6.170 45.758 1.00 17.79 224 ALA A C 1
ATOM 1830 O O . ALA A 1 226 ? 26.828 7.304 46.014 1.00 16.08 224 ALA A O 1
ATOM 1832 N N . ARG A 1 227 ? 25.100 5.887 45.730 1.00 17.53 225 ARG A N 1
ATOM 1833 C CA . ARG A 1 227 ? 24.076 6.902 46.017 1.00 18.19 225 ARG A CA 1
ATOM 1834 C C . ARG A 1 227 ? 23.111 6.395 47.069 1.00 18.92 225 ARG A C 1
ATOM 1835 O O . ARG A 1 227 ? 22.814 5.221 47.108 1.00 19.88 225 ARG A O 1
ATOM 1843 N N . ALA A 1 228 ? 22.710 7.272 47.977 1.00 17.91 226 ALA A N 1
ATOM 1844 C CA . ALA A 1 228 ? 21.914 6.930 49.163 1.00 18.08 226 ALA A CA 1
ATOM 1845 C C . ALA A 1 228 ? 20.545 7.602 49.112 1.00 18.59 226 ALA A C 1
ATOM 1846 O O . ALA A 1 228 ? 20.437 8.782 48.756 1.00 18.84 226 ALA A O 1
ATOM 1848 N N . ILE A 1 229 ? 19.505 6.861 49.463 1.00 18.13 227 ILE A N 1
ATOM 1849 C CA . ILE A 1 229 ? 18.225 7.474 49.760 1.00 17.82 227 ILE A CA 1
ATOM 1850 C C . ILE A 1 229 ? 18.265 8.143 51.125 1.00 18.39 227 ILE A C 1
ATOM 1851 O O . ILE A 1 229 ? 18.583 7.485 52.118 1.00 18.50 227 ILE A O 1
ATOM 1856 N N . GLU A 1 230 ? 17.937 9.444 51.176 1.00 19.26 228 GLU A N 1
ATOM 1857 C CA . GLU A 1 230 ? 17.786 10.143 52.477 1.00 21.42 228 GLU A CA 1
ATOM 1858 C C . GLU A 1 230 ? 16.612 11.085 52.380 1.00 21.28 228 GLU A C 1
ATOM 1859 O O . GLU A 1 230 ? 16.753 12.324 52.454 1.00 22.08 228 GLU A O 1
ATOM 1865 N N . TYR A 1 231 ? 15.446 10.491 52.157 1.00 20.97 229 TYR A N 1
ATOM 1866 C CA . TYR A 1 231 ? 14.212 11.221 52.086 1.00 20.27 229 TYR A CA 1
ATOM 1867 C C . TYR A 1 231 ? 13.111 10.288 52.592 1.00 20.32 229 TYR A C 1
ATOM 1868 O O . TYR A 1 231 ? 13.338 9.083 52.751 1.00 19.99 229 TYR A O 1
ATOM 1877 N N . PRO A 1 232 ? 11.935 10.835 52.887 1.00 19.81 230 PRO A N 1
ATOM 1878 C CA . PRO A 1 232 ? 10.913 9.992 53.543 1.00 20.98 230 PRO A CA 1
ATOM 1879 C C . PRO A 1 232 ? 10.509 8.755 52.760 1.00 20.68 230 PRO A C 1
ATOM 1880 O O . PRO A 1 232 ? 10.137 8.829 51.585 1.00 19.12 230 PRO A O 1
ATOM 1884 N N . LEU A 1 233 ? 10.571 7.614 53.441 1.00 20.56 231 LEU A N 1
ATOM 1885 C CA . LEU A 1 233 ? 10.011 6.382 52.951 1.00 21.53 231 LEU A CA 1
ATOM 1886 C C . LEU A 1 233 ? 8.966 5.979 53.997 1.00 23.61 231 LEU A C 1
ATOM 1887 O O . LEU A 1 233 ? 9.321 5.506 55.090 1.00 23.44 231 LEU A O 1
ATOM 1892 N N . GLN A 1 234 ? 7.710 6.222 53.662 1.00 25.92 232 GLN A N 1
ATOM 1893 C CA . GLN A 1 234 ? 6.585 6.000 54.574 1.00 29.98 232 GLN A CA 1
ATOM 1894 C C . GLN A 1 234 ? 5.499 5.310 53.802 1.00 30.65 232 GLN A C 1
ATOM 1895 O O . GLN A 1 234 ? 5.187 5.688 52.659 1.00 31.53 232 GLN A O 1
ATOM 1901 N N . GLY A 1 235 ? 4.904 4.300 54.418 1.00 32.81 233 GLY A N 1
ATOM 1902 C CA . GLY A 1 235 ? 3.852 3.545 53.738 1.00 33.21 233 GLY A CA 1
ATOM 1903 C C . GLY A 1 235 ? 3.567 2.246 54.461 1.00 34.11 233 GLY A C 1
ATOM 1904 O O . GLY A 1 235 ? 4.236 1.903 55.434 1.00 33.77 233 GLY A O 1
ATOM 1905 N N . ASP A 1 236 ? 2.563 1.533 53.955 1.00 34.81 234 ASP A N 1
ATOM 1906 C CA . ASP A 1 236 ? 2.059 0.305 54.552 1.00 35.25 234 ASP A CA 1
ATOM 1907 C C . ASP A 1 236 ? 2.965 -0.870 54.287 1.00 33.94 234 ASP A C 1
ATOM 1908 O O . ASP A 1 236 ? 2.941 -1.863 55.014 1.00 33.59 234 ASP A O 1
ATOM 1913 N N . ASP A 1 237 ? 3.751 -0.753 53.228 1.00 31.95 235 ASP A N 1
ATOM 1914 C CA . ASP A 1 237 ? 4.525 -1.866 52.714 1.00 30.49 235 ASP A CA 1
ATOM 1915 C C . ASP A 1 237 ? 5.920 -1.318 52.419 1.00 27.93 235 ASP A C 1
ATOM 1916 O O . ASP A 1 237 ? 6.222 -0.957 51.290 1.00 26.39 235 ASP A O 1
ATOM 1921 N N . LEU A 1 238 ? 6.768 -1.271 53.448 1.00 26.71 236 LEU A N 1
ATOM 1922 C CA . LEU A 1 238 ? 8.113 -0.683 53.312 1.00 25.53 236 LEU A CA 1
ATOM 1923 C C . LEU A 1 238 ? 9.005 -1.470 52.372 1.00 24.84 236 LEU A C 1
ATOM 1924 O O . LEU A 1 238 ? 9.866 -0.877 51.755 1.00 24.94 236 LEU A O 1
ATOM 1929 N N . LEU A 1 239 ? 8.800 -2.789 52.262 1.00 24.18 237 LEU A N 1
ATOM 1930 C CA . LEU A 1 239 ? 9.588 -3.596 51.328 1.00 24.15 237 LEU A CA 1
ATOM 1931 C C . LEU A 1 239 ? 9.332 -3.158 49.889 1.00 24.20 237 LEU A C 1
ATOM 1932 O O . LEU A 1 239 ? 10.270 -2.841 49.162 1.00 24.02 237 LEU A O 1
ATOM 1937 N N . SER A 1 240 ? 8.058 -3.143 49.499 1.00 23.61 238 SER A N 1
ATOM 1938 C CA . SER A 1 240 ? 7.659 -2.721 48.161 1.00 23.55 238 SER A CA 1
ATOM 1939 C C . SER A 1 240 ? 8.132 -1.306 47.877 1.00 22.16 238 SER A C 1
ATOM 1940 O O . SER A 1 240 ? 8.708 -1.048 46.814 1.00 22.95 238 SER A O 1
ATOM 1943 N N . LEU A 1 241 ? 7.866 -0.402 48.809 1.00 20.53 239 LEU A N 1
ATOM 1944 C CA . LEU A 1 241 ? 8.265 0.987 48.613 1.00 21.08 239 LEU A CA 1
ATOM 1945 C C . LEU A 1 241 ? 9.788 1.111 48.458 1.00 20.52 239 LEU A C 1
ATOM 1946 O O . LEU A 1 241 ? 10.285 1.737 47.515 1.00 19.80 239 LEU A O 1
ATOM 1951 N N . SER A 1 242 ? 10.532 0.517 49.393 1.00 20.27 240 SER A N 1
ATOM 1952 C CA . SER A 1 242 ? 12.004 0.568 49.359 1.00 19.73 240 SER A CA 1
ATOM 1953 C C . SER A 1 242 ? 12.537 -0.014 48.059 1.00 18.76 240 SER A C 1
ATOM 1954 O O . SER A 1 242 ? 13.434 0.542 47.437 1.00 18.62 240 SER A O 1
ATOM 1957 N N . ARG A 1 243 ? 11.943 -1.121 47.618 1.00 18.34 241 ARG A N 1
ATOM 1958 C CA . ARG A 1 243 ? 12.405 -1.779 46.427 1.00 19.04 241 ARG A CA 1
ATOM 1959 C C . ARG A 1 243 ? 12.274 -0.849 45.221 1.00 18.55 241 ARG A C 1
ATOM 1960 O O . ARG A 1 243 ? 13.191 -0.745 44.407 1.00 19.93 241 ARG A O 1
ATOM 1968 N N . ARG A 1 244 ? 11.138 -0.173 45.114 1.00 18.00 242 ARG A N 1
ATOM 1969 C CA . ARG A 1 244 ? 10.904 0.724 44.008 1.00 19.37 242 ARG A CA 1
ATOM 1970 C C . ARG A 1 244 ? 11.881 1.905 44.027 1.00 17.57 242 ARG A C 1
ATOM 1971 O O . ARG A 1 244 ? 12.421 2.289 42.991 1.00 17.06 242 ARG A O 1
ATOM 1979 N N . HIS A 1 245 ? 12.074 2.496 45.199 1.00 17.61 243 HIS A N 1
ATOM 1980 C CA . HIS A 1 245 ? 12.981 3.662 45.295 1.00 17.70 243 HIS A CA 1
ATOM 1981 C C . HIS A 1 245 ? 14.440 3.281 45.014 1.00 17.93 243 HIS A C 1
ATOM 1982 O O . HIS A 1 245 ? 15.158 3.997 44.299 1.00 16.80 243 HIS A O 1
ATOM 1989 N N . ILE A 1 246 ? 14.861 2.137 45.548 1.00 17.67 244 ILE A N 1
ATOM 1990 C CA . ILE A 1 246 ? 16.189 1.592 45.221 1.00 17.80 244 ILE A CA 1
ATOM 1991 C C . ILE A 1 246 ? 16.348 1.388 43.724 1.00 18.25 244 ILE A C 1
ATOM 1992 O O . ILE A 1 246 ? 17.364 1.780 43.144 1.00 18.33 244 ILE A O 1
ATOM 1997 N N . ALA A 1 247 ? 15.349 0.760 43.078 1.00 19.20 245 ALA A N 1
ATOM 1998 C CA . ALA A 1 247 ? 15.456 0.436 41.661 1.00 19.25 245 ALA A CA 1
ATOM 1999 C C . ALA A 1 247 ? 15.603 1.677 40.821 1.00 19.71 245 ALA A C 1
ATOM 2000 O O . ALA A 1 247 ? 16.393 1.712 39.869 1.00 19.86 245 ALA A O 1
ATOM 2002 N N . ALA A 1 248 ? 14.841 2.717 41.167 1.00 19.62 246 ALA A N 1
ATOM 2003 C CA . ALA A 1 248 ? 14.906 3.952 40.398 1.00 20.68 246 ALA A CA 1
ATOM 2004 C C . ALA A 1 248 ? 16.329 4.553 40.502 1.00 21.36 246 ALA A C 1
ATOM 2005 O O . ALA A 1 248 ? 16.891 5.091 39.504 1.00 22.34 246 ALA A O 1
ATOM 2007 N N . LEU A 1 249 ? 16.909 4.476 41.701 1.00 20.93 247 LEU A N 1
ATOM 2008 C CA . LEU A 1 249 ? 18.241 5.067 41.917 1.00 22.20 247 LEU A CA 1
ATOM 2009 C C . LEU A 1 249 ? 19.370 4.201 41.363 1.00 22.09 247 LEU A C 1
ATOM 2010 O O . LEU A 1 249 ? 20.380 4.731 40.921 1.00 23.76 247 LEU A O 1
ATOM 2019 N N . ALA A 1 250 ? 19.202 2.883 41.375 1.00 23.07 248 ALA A N 1
ATOM 2020 C CA . ALA A 1 250 ? 20.238 1.959 40.936 1.00 23.00 248 ALA A CA 1
ATOM 2021 C C . ALA A 1 250 ? 20.536 2.142 39.452 1.00 24.46 248 ALA A C 1
ATOM 2022 O O . ALA A 1 250 ? 21.640 1.825 39.006 1.00 25.98 248 ALA A O 1
ATOM 2024 N N . ARG A 1 251 ? 19.555 2.630 38.686 1.00 24.56 249 ARG A N 1
ATOM 2025 C CA . ARG A 1 251 ? 19.698 2.656 37.236 1.00 25.93 249 ARG A CA 1
ATOM 2026 C C . ARG A 1 251 ? 19.856 4.087 36.749 1.00 27.41 249 ARG A C 1
ATOM 2027 O O . ARG A 1 251 ? 19.877 4.348 35.550 1.00 26.30 249 ARG A O 1
ATOM 2035 N N . LEU A 1 252 ? 19.951 5.014 37.703 1.00 28.26 250 LEU A N 1
ATOM 2036 C CA . LEU A 1 252 ? 20.084 6.415 37.372 1.00 31.24 250 LEU A CA 1
ATOM 2037 C C . LEU A 1 252 ? 21.545 6.658 36.950 1.00 33.32 250 LEU A C 1
ATOM 2038 O O . LEU A 1 252 ? 22.493 6.297 37.677 1.00 34.34 250 LEU A O 1
ATOM 2043 N N . GLY A 1 253 ? 21.701 7.234 35.776 1.00 35.12 251 GLY A N 1
ATOM 2044 C CA . GLY A 1 253 ? 23.007 7.499 35.210 1.00 38.69 251 GLY A CA 1
ATOM 2045 C C . GLY A 1 253 ? 23.148 6.665 33.959 1.00 41.24 251 GLY A C 1
ATOM 2046 O O . GLY A 1 253 ? 23.591 7.176 32.945 1.00 42.59 251 GLY A O 1
ATOM 2047 N N . GLN A 1 254 ? 22.775 5.377 34.072 1.00 43.17 252 GLN A N 1
ATOM 2048 C CA . GLN A 1 254 ? 22.694 4.329 33.014 1.00 44.59 252 GLN A CA 1
ATOM 2049 C C . GLN A 1 254 ? 22.440 3.065 33.848 1.00 45.33 252 GLN A C 1
ATOM 2050 O O . GLN A 1 254 ? 21.780 2.119 33.425 1.00 46.25 252 GLN A O 1
ATOM 2056 N N . LEU B 1 5 ? -5.176 20.878 43.101 1.00 34.14 3 LEU B N 1
ATOM 2057 C CA . LEU B 1 5 ? -4.563 21.772 42.058 1.00 33.68 3 LEU B CA 1
ATOM 2058 C C . LEU B 1 5 ? -4.098 23.074 42.716 1.00 32.41 3 LEU B C 1
ATOM 2059 O O . LEU B 1 5 ? -4.756 23.576 43.624 1.00 33.88 3 LEU B O 1
ATOM 2064 N N . HIS B 1 6 ? -2.995 23.648 42.232 1.00 30.57 4 HIS B N 1
ATOM 2065 C CA . HIS B 1 6 ? -2.503 24.947 42.737 1.00 28.14 4 HIS B CA 1
ATOM 2066 C C . HIS B 1 6 ? -3.212 26.132 42.040 1.00 26.47 4 HIS B C 1
ATOM 2067 O O . HIS B 1 6 ? -3.586 25.994 40.894 1.00 27.64 4 HIS B O 1
ATOM 2074 N N . PRO B 1 7 ? -3.443 27.261 42.748 1.00 25.57 5 PRO B N 1
ATOM 2075 C CA . PRO B 1 7 ? -4.202 28.374 42.184 1.00 24.42 5 PRO B CA 1
ATOM 2076 C C . PRO B 1 7 ? -3.457 29.047 41.023 1.00 23.72 5 PRO B C 1
ATOM 2077 O O . PRO B 1 7 ? -2.213 29.243 41.090 1.00 22.68 5 PRO B O 1
ATOM 2081 N N . VAL B 1 8 ? -4.218 29.360 39.972 1.00 21.79 6 VAL B N 1
ATOM 2082 C CA . VAL B 1 8 ? -3.652 29.922 38.733 1.00 21.21 6 VAL B CA 1
ATOM 2083 C C . VAL B 1 8 ? -4.308 31.253 38.463 1.00 20.90 6 VAL B C 1
ATOM 2084 O O . VAL B 1 8 ? -5.516 31.409 38.624 1.00 22.11 6 VAL B O 1
ATOM 2088 N N . SER B 1 9 ? -3.491 32.230 38.089 1.00 20.73 7 SER B N 1
ATOM 2089 C CA . SER B 1 9 ? -3.961 33.553 37.735 1.00 21.54 7 SER B CA 1
ATOM 2090 C C . SER B 1 9 ? -3.693 33.776 36.238 1.00 21.28 7 SER B C 1
ATOM 2091 O O . SER B 1 9 ? -2.769 33.182 35.691 1.00 20.77 7 SER B O 1
ATOM 2094 N N . ILE B 1 10 ? -4.498 34.604 35.564 1.00 20.82 8 ILE B N 1
ATOM 2095 C CA . ILE B 1 10 ? -4.104 35.073 34.228 1.00 21.25 8 ILE B CA 1
ATOM 2096 C C . ILE B 1 10 ? -3.939 36.572 34.236 1.00 21.16 8 ILE B C 1
ATOM 2097 O O . ILE B 1 10 ? -4.860 37.314 34.606 1.00 21.16 8 ILE B O 1
ATOM 2102 N N . SER B 1 11 ? -2.738 37.017 33.862 1.00 21.23 9 SER B N 1
ATOM 2103 C CA . SER B 1 11 ? -2.510 38.418 33.593 1.00 21.36 9 SER B CA 1
ATOM 2104 C C . SER B 1 11 ? -3.154 38.723 32.231 1.00 21.23 9 SER B C 1
ATOM 2105 O O . SER B 1 11 ? -2.850 38.074 31.212 1.00 20.64 9 SER B O 1
ATOM 2108 N N . LEU B 1 12 ? -4.061 39.691 32.223 1.00 21.35 10 LEU B N 1
ATOM 2109 C CA . LEU B 1 12 ? -4.847 39.979 31.008 1.00 22.90 10 LEU B CA 1
ATOM 2110 C C . LEU B 1 12 ? -4.016 40.510 29.826 1.00 23.57 10 LEU B C 1
ATOM 2111 O O . LEU B 1 12 ? -4.403 40.329 28.677 1.00 24.17 10 LEU B O 1
ATOM 2116 N N . SER B 1 13 ? -2.852 41.101 30.109 1.00 24.79 11 SER B N 1
ATOM 2117 C CA . SER B 1 13 ? -1.856 41.383 29.037 1.00 26.37 11 SER B CA 1
ATOM 2118 C C . SER B 1 13 ? -1.530 40.175 28.126 1.00 25.89 11 SER B C 1
ATOM 2119 O O . SER B 1 13 ? -1.147 40.344 26.947 1.00 25.78 11 SER B O 1
ATOM 2122 N N . SER B 1 14 ? -1.687 38.960 28.656 1.00 25.18 12 SER B N 1
ATOM 2123 C CA . SER B 1 14 ? -1.505 37.731 27.870 1.00 24.29 12 SER B CA 1
ATOM 2124 C C . SER B 1 14 ? -2.347 37.716 26.593 1.00 24.64 12 SER B C 1
ATOM 2125 O O . SER B 1 14 ? -1.937 37.154 25.587 1.00 24.92 12 SER B O 1
ATOM 2128 N N . TYR B 1 15 ? -3.534 38.316 26.657 1.00 23.57 13 TYR B N 1
ATOM 2129 C CA . TYR B 1 15 ? -4.477 38.264 25.526 1.00 24.02 13 TYR B CA 1
ATOM 2130 C C . TYR B 1 15 ? -4.181 39.276 24.413 1.00 23.71 13 TYR B C 1
ATOM 2131 O O . TYR B 1 15 ? -4.782 39.206 23.354 1.00 23.92 13 TYR B O 1
ATOM 2140 N N . GLY B 1 16 ? -3.241 40.188 24.673 1.00 24.17 14 GLY B N 1
ATOM 2141 C CA . GLY B 1 16 ? -2.819 41.198 23.708 1.00 24.12 14 GLY B CA 1
ATOM 2142 C C . GLY B 1 16 ? -3.393 42.540 24.137 1.00 23.76 14 GLY B C 1
ATOM 2143 O O . GLY B 1 16 ? -4.615 42.670 24.288 1.00 23.34 14 GLY B O 1
ATOM 2144 N N . ALA B 1 17 ? -2.518 43.528 24.332 1.00 22.92 15 ALA B N 1
ATOM 2145 C CA . ALA B 1 17 ? -2.905 44.812 24.929 1.00 23.99 15 ALA B CA 1
ATOM 2146 C C . ALA B 1 17 ? -3.995 45.525 24.140 1.00 24.65 15 ALA B C 1
ATOM 2147 O O . ALA B 1 17 ? -4.901 46.111 24.724 1.00 22.79 15 ALA B O 1
ATOM 2149 N N . ASP B 1 18 ? -3.877 45.526 22.815 1.00 24.69 16 ASP B N 1
ATOM 2150 C CA . ASP B 1 18 ? -4.871 46.254 22.017 1.00 27.14 16 ASP B CA 1
ATOM 2151 C C . ASP B 1 18 ? -6.244 45.590 22.115 1.00 25.63 16 ASP B C 1
ATOM 2152 O O . ASP B 1 18 ? -7.233 46.281 22.317 1.00 26.36 16 ASP B O 1
ATOM 2157 N N . LEU B 1 19 ? -6.289 44.262 22.014 1.00 25.37 17 LEU B N 1
ATOM 2158 C CA . LEU B 1 19 ? -7.547 43.512 22.164 1.00 25.11 17 LEU B CA 1
ATOM 2159 C C . LEU B 1 19 ? -8.173 43.782 23.539 1.00 23.94 17 LEU B C 1
ATOM 2160 O O . LEU B 1 19 ? -9.363 44.081 23.657 1.00 23.70 17 LEU B O 1
ATOM 2165 N N . VAL B 1 20 ? -7.372 43.678 24.595 1.00 22.44 18 VAL B N 1
ATOM 2166 C CA . VAL B 1 20 ? -7.908 43.858 25.935 1.00 21.78 18 VAL B CA 1
ATOM 2167 C C . VAL B 1 20 ? -8.412 45.302 26.188 1.00 21.23 18 VAL B 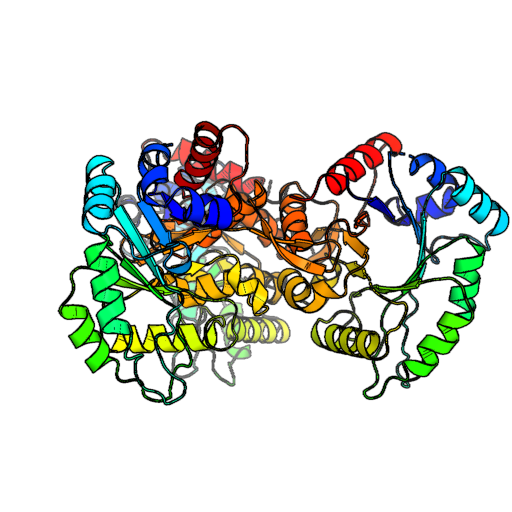C 1
ATOM 2168 O O . VAL B 1 20 ? -9.487 45.501 26.783 1.00 20.99 18 VAL B O 1
ATOM 2172 N N . ARG B 1 21 ? -7.628 46.296 25.774 1.00 21.54 19 ARG B N 1
ATOM 2173 C CA . ARG B 1 21 ? -7.999 47.697 25.956 1.00 22.21 19 ARG B CA 1
ATOM 2174 C C . ARG B 1 21 ? -9.325 47.965 25.252 1.00 21.61 19 ARG B C 1
ATOM 2175 O O . ARG B 1 21 ? -10.203 48.598 25.816 1.00 21.96 19 ARG B O 1
ATOM 2190 N N . SER B 1 22 ? -9.465 47.452 24.031 1.00 21.03 20 SER B N 1
ATOM 2191 C CA . SER B 1 22 ? -10.679 47.714 23.226 1.00 21.94 20 SER B CA 1
ATOM 2192 C C . SER B 1 22 ? -11.933 47.000 23.778 1.00 22.33 20 SER B C 1
ATOM 2193 O O . SER B 1 22 ? -13.006 47.573 23.817 1.00 23.44 20 SER B O 1
ATOM 2196 N N . ARG B 1 23 ? -11.798 45.755 24.211 1.00 23.13 21 ARG B N 1
ATOM 2197 C CA . ARG B 1 23 ? -12.925 45.025 24.764 1.00 24.06 21 ARG B CA 1
ATOM 2198 C C . ARG B 1 23 ? -13.203 45.361 26.232 1.00 24.54 21 ARG B C 1
ATOM 2199 O O . ARG B 1 23 ? -14.318 45.140 26.717 1.00 25.37 21 ARG B O 1
ATOM 2207 N N . GLY B 1 24 ? -12.188 45.860 26.957 1.00 23.57 22 GLY B N 1
ATOM 2208 C CA . GLY B 1 24 ? -12.304 46.115 28.383 1.00 22.33 22 GLY B CA 1
ATOM 2209 C C . GLY B 1 24 ? -11.904 44.855 29.159 1.00 22.15 22 GLY B C 1
ATOM 2210 O O . GLY B 1 24 ? -12.144 43.728 28.710 1.00 21.64 22 GLY B O 1
ATOM 2211 N N . GLN B 1 25 ? -11.300 45.051 30.321 1.00 22.54 23 GLN B N 1
ATOM 2212 C CA . GLN B 1 25 ? -10.783 43.926 31.096 1.00 23.46 23 GLN B CA 1
ATOM 2213 C C . GLN B 1 25 ? -11.906 43.117 31.733 1.00 23.61 23 GLN B C 1
ATOM 2214 O O . GLN B 1 25 ? -11.804 41.884 31.827 1.00 23.86 23 GLN B O 1
ATOM 2220 N N . ALA B 1 26 ? -12.999 43.794 32.110 1.00 23.31 24 ALA B N 1
ATOM 2221 C CA . ALA B 1 26 ? -14.166 43.070 32.673 1.00 24.92 24 ALA B CA 1
ATOM 2222 C C . ALA B 1 26 ? -14.708 41.964 31.746 1.00 24.76 24 ALA B C 1
ATOM 2223 O O . ALA B 1 26 ? -15.171 40.932 32.229 1.00 24.52 24 ALA B O 1
ATOM 2225 N N . SER B 1 27 ? -14.654 42.171 30.435 1.00 23.94 25 SER B N 1
ATOM 2226 C CA . SER B 1 27 ? -15.193 41.181 29.479 1.00 24.67 25 SER B CA 1
ATOM 2227 C C . SER B 1 27 ? -14.464 39.834 29.497 1.00 24.76 25 SER B C 1
ATOM 2228 O O . SER B 1 27 ? -14.980 38.850 28.973 1.00 25.84 25 SER B O 1
ATOM 2231 N N . PHE B 1 28 ? -13.265 39.795 30.084 1.00 23.56 26 PHE B N 1
ATOM 2232 C CA . PHE B 1 28 ? -12.477 38.544 30.170 1.00 23.66 26 PHE B CA 1
ATOM 2233 C C . PHE B 1 28 ? -12.744 37.678 31.391 1.00 24.36 26 PHE B C 1
ATOM 2234 O O . PHE B 1 28 ? -12.270 36.537 31.460 1.00 24.49 26 PHE B O 1
ATOM 2242 N N . LEU B 1 29 ? -13.494 38.199 32.353 1.00 24.82 27 LEU B N 1
ATOM 2243 C CA . LEU B 1 29 ? -13.701 37.470 33.610 1.00 26.35 27 LEU B CA 1
ATOM 2244 C C . LEU B 1 29 ? -14.471 36.151 33.465 1.00 26.03 27 LEU B C 1
ATOM 2245 O O . LEU B 1 29 ? -14.046 35.124 34.043 1.00 25.95 27 LEU B O 1
ATOM 2250 N N . PRO B 1 30 ? -15.590 36.155 32.707 1.00 25.30 28 PRO B N 1
ATOM 2251 C CA . PRO B 1 30 ? -16.260 34.876 32.461 1.00 24.81 28 PRO B CA 1
ATOM 2252 C C . PRO B 1 30 ? -15.327 33.838 31.840 1.00 24.60 28 PRO B C 1
ATOM 2253 O O . PRO B 1 30 ? -15.353 32.682 32.264 1.00 24.89 28 PRO B O 1
ATOM 2257 N N . LEU B 1 31 ? -14.481 34.256 30.895 1.00 23.62 29 LEU B N 1
ATOM 2258 C CA . LEU B 1 31 ? -13.552 33.351 30.230 1.00 24.30 29 LEU B CA 1
ATOM 2259 C C . LEU B 1 31 ? -12.626 32.723 31.272 1.00 23.60 29 LEU B C 1
ATOM 2260 O O . LEU B 1 31 ? -12.444 31.508 31.279 1.00 23.42 29 LEU B O 1
ATOM 2265 N N . LEU B 1 32 ? -12.039 33.557 32.136 1.00 23.55 30 LEU B N 1
ATOM 2266 C CA . LEU B 1 32 ? -11.107 33.063 33.185 1.00 23.09 30 LEU B CA 1
ATOM 2267 C C . LEU B 1 32 ? -11.751 32.049 34.133 1.00 23.53 30 LEU B C 1
ATOM 2268 O O . LEU B 1 32 ? -11.154 31.032 34.453 1.00 23.43 30 LEU B O 1
ATOM 2273 N N . ALA B 1 33 ? -12.965 32.351 34.583 1.00 23.39 31 ALA B N 1
ATOM 2274 C CA . ALA B 1 33 ? -13.661 31.482 35.508 1.00 24.48 31 ALA B CA 1
ATOM 2275 C C . ALA B 1 33 ? -14.009 30.152 34.828 1.00 24.88 31 ALA B C 1
ATOM 2276 O O . ALA B 1 33 ? -13.770 29.079 35.404 1.00 23.37 31 ALA B O 1
ATOM 2290 N N . ALA B 1 35 ? -12.484 28.780 32.269 1.00 24.22 33 ALA B N 1
ATOM 2291 C CA . ALA B 1 35 ? -11.279 28.052 31.921 1.00 23.06 33 ALA B CA 1
ATOM 2292 C C . ALA B 1 35 ? -10.571 27.449 33.136 1.00 23.31 33 ALA B C 1
ATOM 2293 O O . ALA B 1 35 ? -9.637 26.658 32.975 1.00 23.15 33 ALA B O 1
ATOM 2295 N N . GLY B 1 36 ? -11.022 27.797 34.337 1.00 22.56 34 GLY B N 1
ATOM 2296 C CA . GLY B 1 36 ? -10.496 27.161 35.558 1.00 23.53 34 GLY B CA 1
ATOM 2297 C C . GLY B 1 36 ? -9.512 28.013 36.357 1.00 24.27 34 GLY B C 1
ATOM 2298 O O . GLY B 1 36 ? -8.820 27.481 37.216 1.00 24.39 34 GLY B O 1
ATOM 2299 N N . ALA B 1 37 ? -9.437 29.320 36.084 1.00 23.38 35 ALA B N 1
ATOM 2300 C CA . ALA B 1 37 ? -8.528 30.173 36.866 1.00 24.17 35 ALA B CA 1
ATOM 2301 C C . ALA B 1 37 ? -9.137 30.586 38.196 1.00 24.33 35 ALA B C 1
ATOM 2302 O O . ALA B 1 37 ? -10.352 30.653 38.323 1.00 23.96 35 ALA B O 1
ATOM 2304 N N . GLN B 1 38 ? -8.271 30.896 39.160 1.00 23.48 36 GLN B N 1
ATOM 2305 C CA . GLN B 1 38 ? -8.687 31.350 40.491 1.00 23.39 36 GLN B CA 1
ATOM 2306 C C . GLN B 1 38 ? -8.542 32.843 40.632 1.00 23.46 36 GLN B C 1
ATOM 2307 O O . GLN B 1 38 ? -9.079 33.447 41.567 1.00 23.29 36 GLN B O 1
ATOM 2313 N N . ARG B 1 39 ? -7.781 33.452 39.739 1.00 22.57 37 ARG B N 1
ATOM 2314 C CA . ARG B 1 39 ? -7.421 34.847 39.950 1.00 22.94 37 ARG B CA 1
ATOM 2315 C C . ARG B 1 39 ? -7.256 35.559 38.592 1.00 21.91 37 ARG B C 1
ATOM 2316 O O . ARG B 1 39 ? -6.804 34.954 37.608 1.00 20.62 37 ARG B O 1
ATOM 2324 N N . VAL B 1 40 ? -7.689 36.812 38.538 1.00 21.10 38 VAL B N 1
ATOM 2325 C CA . VAL B 1 40 ? -7.388 37.695 37.400 1.00 21.11 38 VAL B CA 1
ATOM 2326 C C . VAL B 1 40 ? -6.307 38.741 37.823 1.00 20.46 38 VAL B C 1
ATOM 2327 O O . VAL B 1 40 ? -6.312 39.248 38.936 1.00 22.03 38 VAL B O 1
ATOM 2331 N N . GLU B 1 41 ? -5.356 39.012 36.948 1.00 20.42 39 GLU B N 1
ATOM 2332 C CA . GLU B 1 41 ? -4.479 40.139 37.169 1.00 20.62 39 GLU B CA 1
ATOM 2333 C C . GLU B 1 41 ? -4.833 41.263 36.174 1.00 20.16 39 GLU B C 1
ATOM 2334 O O . GLU B 1 41 ? -4.689 41.109 34.958 1.00 18.53 39 GLU B O 1
ATOM 2340 N N . LEU B 1 42 ? -5.349 42.356 36.727 1.00 20.10 40 LEU B N 1
ATOM 2341 C CA . LEU B 1 42 ? -5.718 43.543 35.993 1.00 21.43 40 LEU B CA 1
ATOM 2342 C C . LEU B 1 42 ? -4.489 44.365 35.808 1.00 22.01 40 LEU B C 1
ATOM 2343 O O . LEU B 1 42 ? -3.583 44.348 36.649 1.00 22.85 40 LEU B O 1
ATOM 2348 N N . ARG B 1 43 ? -4.465 45.120 34.717 1.00 22.66 41 ARG B N 1
ATOM 2349 C CA . ARG B 1 43 ? -3.316 45.887 34.351 1.00 23.57 41 ARG B CA 1
ATOM 2350 C C . ARG B 1 43 ? -3.727 47.341 34.229 1.00 24.63 41 ARG B C 1
ATOM 2351 O O . ARG B 1 43 ? -4.586 47.713 33.409 1.00 22.16 41 ARG B O 1
ATOM 2359 N N . GLU B 1 44 ? -3.156 48.172 35.085 1.00 25.09 42 GLU B N 1
ATOM 2360 C CA . GLU B 1 44 ? -3.455 49.580 35.052 1.00 26.51 42 GLU B CA 1
ATOM 2361 C C . GLU B 1 44 ? -3.312 50.187 33.649 1.00 26.92 42 GLU B C 1
ATOM 2362 O O . GLU B 1 44 ? -4.130 51.013 33.230 1.00 25.85 42 GLU B O 1
ATOM 2368 N N . GLU B 1 45 ? -2.297 49.740 32.914 1.00 27.46 43 GLU B N 1
ATOM 2369 C CA . GLU B 1 45 ? -2.031 50.272 31.577 1.00 28.71 43 GLU B CA 1
ATOM 2370 C C . GLU B 1 45 ? -3.041 49.764 30.502 1.00 28.50 43 GLU B C 1
ATOM 2371 O O . GLU B 1 45 ? -3.049 50.228 29.365 1.00 28.68 43 GLU B O 1
ATOM 2377 N N . LEU B 1 46 ? -3.906 48.822 30.874 1.00 28.13 44 LEU B N 1
ATOM 2378 C CA . LEU B 1 46 ? -4.877 48.295 29.922 1.00 28.29 44 LEU B CA 1
ATOM 2379 C C . LEU B 1 46 ? -6.274 48.927 30.050 1.00 28.67 44 LEU B C 1
ATOM 2380 O O . LEU B 1 46 ? -7.201 48.493 29.368 1.00 28.64 44 LEU B O 1
ATOM 2385 N N . PHE B 1 47 ? -6.421 49.926 30.922 1.00 28.30 45 PHE B N 1
ATOM 2386 C CA . PHE B 1 47 ? -7.666 50.681 30.993 1.00 29.69 45 PHE B CA 1
ATOM 2387 C C . PHE B 1 47 ? -7.575 51.736 29.901 1.00 30.95 45 PHE B C 1
ATOM 2388 O O . PHE B 1 47 ? -6.667 52.552 29.944 1.00 30.88 45 PHE B O 1
ATOM 2396 N N . ALA B 1 48 ? -8.468 51.676 28.905 1.00 32.60 46 ALA B N 1
ATOM 2397 C CA . ALA B 1 48 ? -8.466 52.650 27.793 1.00 35.11 46 ALA B CA 1
ATOM 2398 C C . ALA B 1 48 ? -8.990 54.022 28.250 1.00 36.78 46 ALA B C 1
ATOM 2399 O O . ALA B 1 48 ? -8.560 55.074 27.745 1.00 37.31 46 ALA B O 1
ATOM 2401 N N . GLY B 1 49 ? -9.931 54.001 29.186 1.00 38.05 47 GLY B N 1
ATOM 2402 C CA . GLY B 1 49 ? -10.399 55.222 29.865 1.00 39.62 47 GLY B CA 1
ATOM 2403 C C . GLY B 1 49 ? -10.581 54.934 31.342 1.00 41.00 47 GLY B C 1
ATOM 2404 O O . GLY B 1 49 ? -10.303 53.812 31.779 1.00 41.03 47 GLY B O 1
ATOM 2405 N N . PRO B 1 50 ? -11.064 55.928 32.125 1.00 41.98 48 PRO B N 1
ATOM 2406 C CA . PRO B 1 50 ? -11.309 55.661 33.545 1.00 42.79 48 PRO B CA 1
ATOM 2407 C C . PRO B 1 50 ? -12.167 54.401 33.700 1.00 43.53 48 PRO B C 1
ATOM 2408 O O . PRO B 1 50 ? -13.153 54.229 32.959 1.00 44.36 48 PRO B O 1
ATOM 2412 N N . PRO B 1 51 ? -11.789 53.512 34.629 1.00 43.77 49 PRO B N 1
ATOM 2413 C CA . PRO B 1 51 ? -12.557 52.274 34.806 1.00 44.04 49 PRO B CA 1
ATOM 2414 C C . PRO B 1 51 ? -13.936 52.500 35.458 1.00 43.89 49 PRO B C 1
ATOM 2415 O O . PRO B 1 51 ? -14.113 53.455 36.210 1.00 44.55 49 PRO B O 1
ATOM 2419 N N . ASP B 1 52 ? -14.905 51.644 35.136 1.00 43.22 50 ASP B N 1
ATOM 2420 C CA . ASP B 1 52 ? -16.152 51.566 35.899 1.00 42.63 50 ASP B CA 1
ATOM 2421 C C . ASP B 1 52 ? -15.853 50.612 37.055 1.00 41.01 50 ASP B C 1
ATOM 2422 O O . ASP B 1 52 ? -16.080 49.400 36.948 1.00 41.49 50 ASP B O 1
ATOM 2427 N N . THR B 1 53 ? -15.308 51.160 38.141 1.00 39.20 51 THR B N 1
ATOM 2428 C CA . THR B 1 53 ? -14.776 50.340 39.247 1.00 36.75 51 THR B CA 1
ATOM 2429 C C . THR B 1 53 ? -15.835 49.479 39.929 1.00 36.04 51 THR B C 1
ATOM 2430 O O . THR B 1 53 ? -15.524 48.374 40.406 1.00 34.43 51 THR B O 1
ATOM 2434 N N . GLU B 1 54 ? -17.074 49.986 39.978 1.00 34.64 52 GLU B N 1
ATOM 2435 C CA . GLU B 1 54 ? -18.189 49.248 40.588 1.00 34.42 52 GLU B CA 1
ATOM 2436 C C . GLU B 1 54 ? -18.601 48.033 39.761 1.00 33.19 52 GLU B C 1
ATOM 2437 O O . GLU B 1 54 ? -18.885 46.969 40.305 1.00 31.76 52 GLU B O 1
ATOM 2443 N N . ALA B 1 55 ? -18.662 48.214 38.445 1.00 32.79 53 ALA B N 1
ATOM 2444 C CA . ALA B 1 55 ? -19.016 47.126 37.544 1.00 32.58 53 ALA B CA 1
ATOM 2445 C C . ALA B 1 55 ? -17.880 46.104 37.491 1.00 32.75 53 ALA B C 1
ATOM 2446 O O . ALA B 1 55 ? -18.130 44.896 37.430 1.00 32.43 53 ALA B O 1
ATOM 2448 N N . LEU B 1 56 ? -16.638 46.588 37.542 1.00 31.81 54 LEU B N 1
ATOM 2449 C CA . LEU B 1 56 ? -15.478 45.706 37.550 1.00 32.17 54 LEU B CA 1
ATOM 2450 C C . LEU B 1 56 ? -15.498 44.806 38.781 1.00 31.58 54 LEU B C 1
ATOM 2451 O O . LEU B 1 56 ? -15.343 43.585 38.673 1.00 31.34 54 LEU B O 1
ATOM 2456 N N . THR B 1 57 ? -15.687 45.416 39.953 1.00 31.39 55 THR B N 1
ATOM 2457 C CA . THR B 1 57 ? -15.722 44.678 41.207 1.00 30.84 55 THR B CA 1
ATOM 2458 C C . THR B 1 57 ? -16.862 43.680 41.214 1.00 30.63 55 THR B C 1
ATOM 2459 O O . THR B 1 57 ? -16.683 42.561 41.654 1.00 30.74 55 THR B O 1
ATOM 2463 N N . ALA B 1 58 ? -18.046 44.100 40.761 1.00 30.23 56 ALA B N 1
ATOM 2464 C CA . ALA B 1 58 ? -19.204 43.205 40.670 1.00 29.54 56 ALA B CA 1
ATOM 2465 C C . ALA B 1 58 ? -18.951 42.033 39.718 1.00 30.14 56 ALA B C 1
ATOM 2466 O O . ALA B 1 58 ? -19.344 40.898 40.018 1.00 30.09 56 ALA B O 1
ATOM 2468 N N . ALA B 1 59 ? -18.288 42.301 38.583 1.00 30.21 57 ALA B N 1
ATOM 2469 C CA . ALA B 1 59 ? -17.964 41.238 37.619 1.00 30.57 57 ALA B CA 1
ATOM 2470 C C . ALA B 1 59 ? -16.983 40.219 38.214 1.00 30.86 57 ALA B C 1
ATOM 2471 O O . ALA B 1 59 ? -17.160 39.013 38.034 1.00 32.12 57 ALA B O 1
ATOM 2473 N N . ILE B 1 60 ? -15.961 40.702 38.931 1.00 30.66 58 ILE B N 1
ATOM 2474 C CA . ILE B 1 60 ? -15.027 39.822 39.635 1.00 30.82 58 ILE B CA 1
ATOM 2475 C C . ILE B 1 60 ? -15.747 38.958 40.681 1.00 31.37 58 ILE B C 1
ATOM 2476 O O . ILE B 1 60 ? -15.570 37.738 40.715 1.00 30.89 58 ILE B O 1
ATOM 2481 N N . GLN B 1 61 ? -16.552 39.581 41.543 1.00 32.16 59 GLN B N 1
ATOM 2482 C CA . GLN B 1 61 ? -17.337 38.827 42.552 1.00 33.42 59 GLN B CA 1
ATOM 2483 C C . GLN B 1 61 ? -18.329 37.801 41.959 1.00 33.56 59 GLN B C 1
ATOM 2484 O O . GLN B 1 61 ? -18.473 36.705 42.494 1.00 33.89 59 GLN B O 1
ATOM 2490 N N . LEU B 1 62 ? -19.001 38.153 40.867 1.00 33.45 60 LEU B N 1
ATOM 2491 C CA . LEU B 1 62 ? -19.908 37.224 40.186 1.00 33.49 60 LEU B CA 1
ATOM 2492 C C . LEU B 1 62 ? -19.168 35.948 39.767 1.00 33.88 60 LEU B C 1
ATOM 2493 O O . LEU B 1 62 ? -19.696 34.840 39.867 1.00 33.91 60 LEU B O 1
ATOM 2498 N N . GLN B 1 63 ? -17.937 36.104 39.308 1.00 33.58 61 GLN B N 1
ATOM 2499 C CA . GLN B 1 63 ? -17.215 34.957 38.772 1.00 33.93 61 GLN B CA 1
ATOM 2500 C C . GLN B 1 63 ? -16.516 34.160 39.837 1.00 33.73 61 GLN B C 1
ATOM 2501 O O . GLN B 1 63 ? -15.979 33.097 39.555 1.00 35.51 61 GLN B O 1
ATOM 2507 N N . GLY B 1 64 ? -16.498 34.681 41.056 1.00 33.42 62 GLY B N 1
ATOM 2508 C CA . GLY B 1 64 ? -15.817 34.033 42.156 1.00 32.13 62 GLY B CA 1
ATOM 2509 C C . GLY B 1 64 ? -14.305 34.138 42.070 1.00 31.83 62 GLY B C 1
ATOM 2510 O O . GLY B 1 64 ? -13.602 33.322 42.663 1.00 32.31 62 GLY B O 1
ATOM 2511 N N . LEU B 1 65 ? -13.793 35.135 41.339 1.00 30.02 63 LEU B N 1
ATOM 2512 C CA . LEU B 1 65 ? -12.354 35.272 41.151 1.00 29.48 63 LEU B CA 1
ATOM 2513 C C . LEU B 1 65 ? -11.711 36.146 42.223 1.00 28.68 63 LEU B C 1
ATOM 2514 O O . LEU B 1 65 ? -12.371 36.979 42.819 1.00 29.55 63 LEU B O 1
ATOM 2519 N N . GLU B 1 66 ? -10.432 35.925 42.493 1.00 27.34 64 GLU B N 1
ATOM 2520 C CA . GLU B 1 66 ? -9.631 36.875 43.255 1.00 27.06 64 GLU B CA 1
ATOM 2521 C C . GLU B 1 66 ? -8.961 37.785 42.249 1.00 25.47 64 GLU B C 1
ATOM 2522 O O . GLU B 1 66 ? -8.975 37.510 41.051 1.00 25.16 64 GLU B O 1
ATOM 2528 N N . CYS B 1 67 ? -8.355 38.856 42.731 1.00 24.31 65 CYS B N 1
ATOM 2529 C CA . CYS B 1 67 ? -7.857 39.874 41.811 1.00 23.89 65 CYS B CA 1
ATOM 2530 C C . CYS B 1 67 ? -6.554 40.467 42.296 1.00 22.91 65 CYS B C 1
ATOM 2531 O O . CYS B 1 67 ? -6.446 40.878 43.450 1.00 21.86 65 CYS B O 1
ATOM 2534 N N . VAL B 1 68 ? -5.579 40.543 41.388 1.00 22.18 66 VAL B N 1
ATOM 2535 C CA . VAL B 1 68 ? -4.346 41.256 41.643 1.00 21.32 66 VAL B CA 1
ATOM 2536 C C . VAL B 1 68 ? -4.400 42.482 40.723 1.00 20.73 66 VAL B C 1
ATOM 2537 O O . VAL B 1 68 ? -4.759 42.355 39.561 1.00 20.38 66 VAL B O 1
ATOM 2541 N N . PHE B 1 69 ? -4.087 43.660 41.248 1.00 19.76 67 PHE B N 1
ATOM 2542 C CA . PHE B 1 69 ? -4.017 44.888 40.442 1.00 20.68 67 PHE B CA 1
ATOM 2543 C C . PHE B 1 69 ? -2.572 45.246 40.177 1.00 21.18 67 PHE B C 1
ATOM 2544 O O . PHE B 1 69 ? -1.793 45.458 41.110 1.00 21.23 67 PHE B O 1
ATOM 2552 N N . SER B 1 70 ? -2.185 45.256 38.901 1.00 20.53 68 SER B N 1
ATOM 2553 C CA . SER B 1 70 ? -0.803 45.500 38.552 1.00 21.98 68 SER B CA 1
ATOM 2554 C C . SER B 1 70 ? -0.621 46.944 38.066 1.00 22.58 68 SER B C 1
ATOM 2555 O O . SER B 1 70 ? -1.375 47.426 37.208 1.00 22.24 68 SER B O 1
ATOM 2558 N N . SER B 1 71 ? 0.366 47.616 38.628 1.00 22.92 69 SER B N 1
ATOM 2559 C CA . SER B 1 71 ? 0.658 49.005 38.288 1.00 23.27 69 SER B CA 1
ATOM 2560 C C . SER B 1 71 ? 2.120 49.081 37.900 1.00 23.70 69 SER B C 1
ATOM 2561 O O . SER B 1 71 ? 2.965 48.415 38.528 1.00 22.16 69 SER B O 1
ATOM 2564 N N . PRO B 1 72 ? 2.451 49.932 36.900 1.00 24.97 70 PRO B N 1
ATOM 2565 C CA . PRO B 1 72 ? 3.852 50.174 36.562 1.00 25.58 70 PRO B CA 1
ATOM 2566 C C . PRO B 1 72 ? 4.544 51.120 37.583 1.00 25.85 70 PRO B C 1
ATOM 2567 O O . PRO B 1 72 ? 5.738 51.407 37.429 1.00 26.62 70 PRO B O 1
ATOM 2571 N N . LEU B 1 73 ? 3.818 51.574 38.605 1.00 25.77 71 LEU B N 1
ATOM 2572 C CA . LEU B 1 73 ? 4.368 52.431 39.656 1.00 25.84 71 LEU B CA 1
ATOM 2573 C C . LEU B 1 73 ? 5.717 51.947 40.221 1.00 26.57 71 LEU B C 1
ATOM 2574 O O . LEU B 1 73 ? 5.877 50.768 40.535 1.00 25.54 71 LEU B O 1
ATOM 2579 N N . GLU B 1 74 ? 6.680 52.870 40.352 1.00 25.77 72 GLU B N 1
ATOM 2580 C CA . GLU B 1 74 ? 7.918 52.556 41.062 1.00 25.92 72 GLU B CA 1
ATOM 2581 C C . GLU B 1 74 ? 7.813 53.032 42.507 1.00 25.92 72 GLU B C 1
ATOM 2582 O O . GLU B 1 74 ? 7.452 54.189 42.765 1.00 24.81 72 GLU B O 1
ATOM 2588 N N . LEU B 1 75 ? 8.067 52.118 43.440 1.00 25.46 73 LEU B N 1
ATOM 2589 C CA . LEU B 1 75 ? 7.814 52.361 44.860 1.00 25.27 73 LEU B CA 1
ATOM 2590 C C . LEU B 1 75 ? 8.644 53.505 45.455 1.00 26.16 73 LEU B C 1
ATOM 2591 O O . LEU B 1 75 ? 8.107 54.299 46.234 1.00 25.86 73 LEU B O 1
ATOM 2596 N N . TRP B 1 76 ? 9.943 53.538 45.108 1.00 26.70 74 TRP B N 1
ATOM 2597 C CA . TRP B 1 76 ? 10.925 54.501 45.627 1.00 28.32 74 TRP B CA 1
ATOM 2598 C C . TRP B 1 76 ? 11.338 55.431 44.502 1.00 29.70 74 TRP B C 1
ATOM 2599 O O . TRP B 1 76 ? 11.756 54.995 43.416 1.00 28.28 74 TRP B O 1
ATOM 2610 N N . ARG B 1 77 ? 11.188 56.722 44.759 1.00 32.22 75 ARG B N 1
ATOM 2611 C CA . ARG B 1 77 ? 11.592 57.755 43.819 1.00 34.37 75 ARG B CA 1
ATOM 2612 C C . ARG B 1 77 ? 13.101 57.962 43.885 1.00 35.75 75 ARG B C 1
ATOM 2613 O O . ARG B 1 77 ? 13.748 57.633 44.892 1.00 35.63 75 ARG B O 1
ATOM 2628 N N . GLU B 1 78 ? 13.647 58.531 42.814 1.00 38.36 76 GLU B N 1
ATOM 2629 C CA . GLU B 1 78 ? 15.065 58.883 42.734 1.00 41.09 76 GLU B CA 1
ATOM 2630 C C . GLU B 1 78 ? 15.578 59.658 43.949 1.00 41.70 76 GLU B C 1
ATOM 2631 O O . GLU B 1 78 ? 16.739 59.506 44.342 1.00 42.73 76 GLU B O 1
ATOM 2637 N N . ASP B 1 79 ? 14.718 60.488 44.534 1.00 42.21 77 ASP B N 1
ATOM 2638 C CA . ASP B 1 79 ? 15.107 61.318 45.672 1.00 42.33 77 ASP B CA 1
ATOM 2639 C C . ASP B 1 79 ? 14.998 60.600 47.021 1.00 41.83 77 ASP B C 1
ATOM 2640 O O . ASP B 1 79 ? 15.148 61.219 48.079 1.00 41.72 77 ASP B O 1
ATOM 2645 N N . GLY B 1 80 ? 14.729 59.291 46.967 1.00 40.48 78 GLY B N 1
ATOM 2646 C CA . GLY B 1 80 ? 14.724 58.424 48.145 1.00 39.28 78 GLY B CA 1
ATOM 2647 C C . GLY B 1 80 ? 13.405 58.376 48.881 1.00 38.49 78 GLY B C 1
ATOM 2648 O O . GLY B 1 80 ? 13.268 57.665 49.892 1.00 39.06 78 GLY B O 1
ATOM 2649 N N . GLN B 1 81 ? 12.431 59.133 48.381 1.00 37.67 79 GLN B N 1
ATOM 2650 C CA . GLN B 1 81 ? 11.120 59.203 48.998 1.00 37.23 79 GLN B CA 1
ATOM 2651 C C . GLN B 1 81 ? 10.174 58.142 48.428 1.00 36.09 79 GLN B C 1
ATOM 2652 O O . GLN B 1 81 ? 10.274 57.770 47.260 1.00 36.51 79 GLN B O 1
ATOM 2658 N N . LEU B 1 82 ? 9.248 57.675 49.259 1.00 34.99 80 LEU B N 1
ATOM 2659 C CA . LEU B 1 82 ? 8.182 56.778 48.816 1.00 34.66 80 LEU B CA 1
ATOM 2660 C C . LEU B 1 82 ? 7.336 57.498 47.772 1.00 34.09 80 LEU B C 1
ATOM 2661 O O . LEU B 1 82 ? 7.063 58.701 47.897 1.00 33.94 80 LEU B O 1
ATOM 2666 N N . ASN B 1 83 ? 6.951 56.786 46.722 1.00 32.88 81 ASN B N 1
ATOM 2667 C CA . ASN B 1 83 ? 6.185 57.387 45.621 1.00 32.88 81 ASN B CA 1
ATOM 2668 C C . ASN B 1 83 ? 4.864 57.968 46.129 1.00 32.34 81 ASN B C 1
ATOM 2669 O O . ASN B 1 83 ? 4.041 57.242 46.680 1.00 31.40 81 ASN B O 1
ATOM 2674 N N . PRO B 1 84 ? 4.662 59.293 45.964 1.00 32.65 82 PRO B N 1
ATOM 2675 C CA . PRO B 1 84 ? 3.407 59.857 46.483 1.00 32.51 82 PRO B CA 1
ATOM 2676 C C . PRO B 1 84 ? 2.142 59.303 45.804 1.00 32.00 82 PRO B C 1
ATOM 2677 O O . PRO B 1 84 ? 1.048 59.442 46.356 1.00 32.06 82 PRO B O 1
ATOM 2681 N N . GLU B 1 85 ? 2.300 58.657 44.642 1.00 31.25 83 GLU B N 1
ATOM 2682 C CA . GLU B 1 85 ? 1.177 57.996 43.947 1.00 30.99 83 GLU B CA 1
ATOM 2683 C C . GLU B 1 85 ? 0.799 56.620 44.526 1.00 29.51 83 GLU B C 1
ATOM 2684 O O . GLU B 1 85 ? -0.161 55.989 44.073 1.00 29.27 83 GLU B O 1
ATOM 2690 N N . LEU B 1 86 ? 1.526 56.173 45.545 1.00 27.82 84 LEU B N 1
ATOM 2691 C CA . LEU B 1 86 ? 1.202 54.890 46.181 1.00 26.02 84 LEU B CA 1
ATOM 2692 C C . LEU B 1 86 ? -0.189 54.890 46.820 1.00 25.97 84 LEU B C 1
ATOM 2693 O O . LEU B 1 86 ? -1.002 54.004 46.550 1.00 24.13 84 LEU B O 1
ATOM 2698 N N . GLU B 1 87 ? -0.490 55.873 47.672 1.00 25.57 85 GLU B N 1
ATOM 2699 C CA . GLU B 1 87 ? -1.831 55.885 48.284 1.00 27.25 85 GLU B CA 1
ATOM 2700 C C . GLU B 1 87 ? -2.988 55.872 47.253 1.00 25.85 85 GLU B C 1
ATOM 2701 O O . GLU B 1 87 ? -3.875 55.042 47.377 1.00 25.10 85 GLU B O 1
ATOM 2707 N N . PRO B 1 88 ? -2.997 56.810 46.276 1.00 26.54 86 PRO B N 1
ATOM 2708 C CA . PRO B 1 88 ? -4.081 56.763 45.258 1.00 26.48 86 PRO B CA 1
ATOM 2709 C C . PRO B 1 88 ? -4.116 55.431 44.474 1.00 26.12 86 PRO B C 1
ATOM 2710 O O . PRO B 1 88 ? -5.188 54.961 44.114 1.00 25.79 86 PRO B O 1
ATOM 2714 N N . THR B 1 89 ? -2.955 54.824 44.263 1.00 25.98 87 THR B N 1
ATOM 2715 C CA . THR B 1 89 ? -2.882 53.539 43.556 1.00 24.24 87 THR B CA 1
ATOM 2716 C C . THR B 1 89 ? -3.437 52.393 44.434 1.00 24.55 87 THR B C 1
ATOM 2717 O O . THR B 1 89 ? -4.174 51.514 43.953 1.00 24.86 87 THR B O 1
ATOM 2721 N N . LEU B 1 90 ? -3.117 52.407 45.729 1.00 24.60 88 LEU B N 1
ATOM 2722 C CA . LEU B 1 90 ? -3.714 51.435 46.646 1.00 24.15 88 LEU B CA 1
ATOM 2723 C C . LEU B 1 90 ? -5.241 51.565 46.660 1.00 24.42 88 LEU B C 1
ATOM 2724 O O . LEU B 1 90 ? -5.962 50.566 46.615 1.00 24.22 88 LEU B O 1
ATOM 2729 N N . ARG B 1 91 ? -5.739 52.796 46.695 1.00 24.96 89 ARG B N 1
ATOM 2730 C CA . ARG B 1 91 ? -7.189 53.008 46.641 1.00 25.99 89 ARG B CA 1
ATOM 2731 C C . ARG B 1 91 ? -7.833 52.567 45.336 1.00 25.27 89 ARG B C 1
ATOM 2732 O O . ARG B 1 91 ? -8.929 52.027 45.357 1.00 25.58 89 ARG B O 1
ATOM 2740 N N . ARG B 1 92 ? -7.152 52.809 44.215 1.00 25.68 90 ARG B N 1
ATOM 2741 C CA . ARG B 1 92 ? -7.601 52.360 42.889 1.00 26.16 90 ARG B CA 1
ATOM 2742 C C . ARG B 1 92 ? -7.700 50.825 42.869 1.00 25.35 90 ARG B C 1
ATOM 2743 O O . ARG B 1 92 ? -8.705 50.260 42.422 1.00 26.60 90 ARG B O 1
ATOM 2751 N N . ALA B 1 93 ? -6.651 50.160 43.362 1.00 23.18 91 ALA B N 1
ATOM 2752 C CA . ALA B 1 93 ? -6.613 48.704 43.427 1.00 22.86 91 ALA B CA 1
ATOM 2753 C C . ALA B 1 93 ? -7.840 48.192 44.215 1.00 23.15 91 ALA B C 1
ATOM 2754 O O . ALA B 1 93 ? -8.596 47.315 43.751 1.00 22.85 91 ALA B O 1
ATOM 2756 N N . GLU B 1 94 ? -8.025 48.744 45.416 1.00 25.29 92 GLU B N 1
ATOM 2757 C CA . GLU B 1 94 ? -9.175 48.385 46.272 1.00 27.33 92 GLU B CA 1
ATOM 2758 C C . GLU B 1 94 ? -10.508 48.649 45.580 1.00 27.34 92 GLU B C 1
ATOM 2759 O O . GLU B 1 94 ? -11.429 47.827 45.685 1.00 29.28 92 GLU B O 1
ATOM 2765 N N . ALA B 1 95 ? -10.601 49.766 44.866 1.00 26.75 93 ALA B N 1
ATOM 2766 C CA . ALA B 1 95 ? -11.817 50.119 44.124 1.00 27.45 93 ALA B CA 1
ATOM 2767 C C . ALA B 1 95 ? -12.147 49.044 43.073 1.00 28.59 93 ALA B C 1
ATOM 2768 O O . ALA B 1 95 ? -13.319 48.806 42.752 1.00 27.96 93 ALA B O 1
ATOM 2770 N N . CYS B 1 96 ? -11.103 48.396 42.549 1.00 28.38 94 CYS B N 1
ATOM 2771 C CA . CYS B 1 96 ? -11.284 47.391 41.492 1.00 29.39 94 CYS B CA 1
ATOM 2772 C C . CYS B 1 96 ? -11.429 45.988 42.077 1.00 30.10 94 CYS B C 1
ATOM 2773 O O . CYS B 1 96 ? -11.406 44.998 41.339 1.00 33.23 94 CYS B O 1
ATOM 2776 N N . GLY B 1 97 ? -11.548 45.909 43.399 1.00 29.90 95 GLY B N 1
ATOM 2777 C CA . GLY B 1 97 ? -11.712 44.667 44.127 1.00 29.77 95 GLY B CA 1
ATOM 2778 C C . GLY B 1 97 ? -10.447 43.833 44.323 1.00 29.33 95 GLY B C 1
ATOM 2779 O O . GLY B 1 97 ? -10.557 42.637 44.518 1.00 29.74 95 GLY B O 1
ATOM 2780 N N . ALA B 1 98 ? -9.265 44.458 44.293 1.00 27.33 96 ALA B N 1
ATOM 2781 C CA . ALA B 1 98 ? -7.983 43.724 44.314 1.00 25.62 96 ALA B CA 1
ATOM 2782 C C . ALA B 1 98 ? -7.619 43.311 45.712 1.00 25.11 96 ALA B C 1
ATOM 2783 O O . ALA B 1 98 ? -7.797 44.084 46.638 1.00 25.43 96 ALA B O 1
ATOM 2785 N N . GLY B 1 99 ? -7.123 42.085 45.860 1.00 22.84 97 GLY B N 1
ATOM 2786 C CA . GLY B 1 99 ? -6.555 41.621 47.124 1.00 22.63 97 GLY B CA 1
ATOM 2787 C C . GLY B 1 99 ? -5.059 41.873 47.242 1.00 22.04 97 GLY B C 1
ATOM 2788 O O . GLY B 1 99 ? -4.482 41.634 48.311 1.00 21.50 97 GLY B O 1
ATOM 2789 N N . TRP B 1 100 ? -4.427 42.338 46.144 1.00 21.25 98 TRP B N 1
ATOM 2790 C CA . TRP B 1 100 ? -2.988 42.563 46.051 1.00 20.27 98 TRP B CA 1
ATOM 2791 C C . TRP B 1 100 ? -2.762 43.692 45.080 1.00 20.20 98 TRP B C 1
ATOM 2792 O O . TRP B 1 100 ? -3.503 43.809 44.084 1.00 18.93 98 TRP B O 1
ATOM 2803 N N . LEU B 1 101 ? -1.755 44.507 45.374 1.00 18.63 99 LEU B N 1
ATOM 2804 C CA . LEU B 1 101 ? -1.299 45.546 44.471 1.00 18.43 99 LEU B CA 1
ATOM 2805 C C . LEU B 1 101 ? 0.149 45.194 44.180 1.00 18.64 99 LEU B C 1
ATOM 2806 O O . LEU B 1 101 ? 0.968 45.062 45.111 1.00 17.93 99 LEU B O 1
ATOM 2811 N N . LYS B 1 102 ? 0.476 45.088 42.888 1.00 17.18 100 LYS B N 1
ATOM 2812 C CA . LYS B 1 102 ? 1.824 44.713 42.464 1.00 17.89 100 LYS B CA 1
ATOM 2813 C C . LYS B 1 102 ? 2.481 45.947 41.816 1.00 17.91 100 LYS B C 1
ATOM 2814 O O . LYS B 1 102 ? 1.878 46.582 40.931 1.00 19.07 100 LYS B O 1
ATOM 2820 N N . VAL B 1 103 ? 3.668 46.304 42.296 1.00 16.83 101 VAL B N 1
ATOM 2821 C CA . VAL B 1 103 ? 4.421 47.462 41.797 1.00 19.73 101 VAL B CA 1
ATOM 2822 C C . VAL B 1 103 ? 5.883 47.059 41.492 1.00 19.30 101 VAL B C 1
ATOM 2823 O O . VAL B 1 103 ? 6.287 45.920 41.750 1.00 19.70 101 VAL B O 1
ATOM 2827 N N . SER B 1 104 ? 6.651 47.995 40.961 1.00 19.23 102 SER B N 1
ATOM 2828 C CA . SER B 1 104 ? 8.090 47.859 40.787 1.00 20.48 102 SER B CA 1
ATOM 2829 C C . SER B 1 104 ? 8.772 48.528 41.941 1.00 20.28 102 SER B C 1
ATOM 2830 O O . SER B 1 104 ? 8.163 49.385 42.627 1.00 20.65 102 SER B O 1
ATOM 2833 N N . LEU B 1 105 ? 10.052 48.219 42.101 1.00 19.36 103 LEU B N 1
ATOM 2834 C CA . LEU B 1 105 ? 10.839 48.748 43.227 1.00 19.97 103 LEU B CA 1
ATOM 2835 C C . LEU B 1 105 ? 11.205 50.234 43.119 1.00 20.71 103 LEU B C 1
ATOM 2836 O O . LEU B 1 105 ? 11.127 50.965 44.106 1.00 20.27 103 LEU B O 1
ATOM 2841 N N . GLY B 1 106 ? 11.621 50.659 41.929 1.00 22.52 104 GLY B N 1
ATOM 2842 C CA . GLY B 1 106 ? 12.229 51.974 41.778 1.00 23.94 104 GLY B CA 1
ATOM 2843 C C . GLY B 1 106 ? 13.668 51.937 42.267 1.00 25.12 104 GLY B C 1
ATOM 2844 O O . GLY B 1 106 ? 14.304 50.876 42.320 1.00 25.18 104 GLY B O 1
ATOM 2845 N N . LEU B 1 107 ? 14.201 53.105 42.614 1.00 25.67 105 LEU B N 1
ATOM 2846 C CA . LEU B 1 107 ? 15.569 53.177 43.058 1.00 26.09 105 LEU B CA 1
ATOM 2847 C C . LEU B 1 107 ? 15.581 53.117 44.586 1.00 26.40 105 LEU B C 1
ATOM 2848 O O . LEU B 1 107 ? 15.127 54.061 45.263 1.00 26.60 105 LEU B O 1
ATOM 2853 N N . LEU B 1 108 ? 16.096 52.014 45.127 1.00 25.61 106 LEU B N 1
ATOM 2854 C CA . LEU B 1 108 ? 16.090 51.801 46.579 1.00 25.92 106 LEU B CA 1
ATOM 2855 C C . LEU B 1 108 ? 17.145 52.726 47.217 1.00 26.76 106 LEU B C 1
ATOM 2856 O O . LEU B 1 108 ? 18.312 52.665 46.830 1.00 26.41 106 LEU B O 1
ATOM 2861 N N . PRO B 1 109 ? 16.724 53.612 48.138 1.00 27.29 107 PRO B N 1
ATOM 2862 C CA . PRO B 1 109 ? 17.704 54.513 48.768 1.00 28.56 107 PRO B CA 1
ATOM 2863 C C . PRO B 1 109 ? 18.506 53.820 49.854 1.00 29.94 107 PRO B C 1
ATOM 2864 O O . PRO B 1 109 ? 18.268 52.655 50.143 1.00 29.83 107 PRO B O 1
ATOM 2868 N N . GLU B 1 110 ? 19.458 54.537 50.452 1.00 31.77 108 GLU B N 1
ATOM 2869 C CA . GLU B 1 110 ? 20.314 53.954 51.481 1.00 33.54 108 GLU B CA 1
ATOM 2870 C C . GLU B 1 110 ? 19.564 53.651 52.770 1.00 34.01 108 GLU B C 1
ATOM 2871 O O . GLU B 1 110 ? 19.777 52.597 53.362 1.00 35.39 108 GLU B O 1
ATOM 2882 N N . GLN B 1 111 ? 18.676 54.557 53.179 1.00 34.03 109 GLN B N 1
ATOM 2883 C CA . GLN B 1 111 ? 17.900 54.394 54.399 1.00 34.08 109 GLN B CA 1
ATOM 2884 C C . GLN B 1 111 ? 16.406 54.611 54.099 1.00 33.27 109 GLN B C 1
ATOM 2885 O O . GLN B 1 111 ? 15.848 55.686 54.373 1.00 33.60 109 GLN B O 1
ATOM 2891 N N . PRO B 1 112 ? 15.756 53.618 53.466 1.00 31.86 110 PRO B N 1
ATOM 2892 C CA . PRO B 1 112 ? 14.327 53.785 53.213 1.00 30.78 110 PRO B CA 1
ATOM 2893 C C . PRO B 1 112 ? 13.508 53.778 54.495 1.00 30.42 110 PRO B C 1
ATOM 2894 O O . PRO B 1 112 ? 13.881 53.097 55.443 1.00 29.51 110 PRO B O 1
ATOM 2898 N N . ASP B 1 113 ? 12.398 54.521 54.520 1.00 29.70 111 ASP B N 1
ATOM 2899 C CA . ASP B 1 113 ? 11.566 54.585 55.705 1.00 30.36 111 ASP B CA 1
ATOM 2900 C C . ASP B 1 113 ? 10.505 53.492 55.621 1.00 30.27 111 ASP B C 1
ATOM 2901 O O . ASP B 1 113 ? 9.324 53.720 55.279 1.00 29.84 111 ASP B O 1
ATOM 2906 N N . LEU B 1 114 ? 10.961 52.297 55.948 1.00 29.29 112 LEU B N 1
ATOM 2907 C CA . LEU B 1 114 ? 10.101 51.137 55.893 1.00 28.68 112 LEU B CA 1
ATOM 2908 C C . LEU B 1 114 ? 9.051 51.154 56.983 1.00 27.49 112 LEU B C 1
ATOM 2909 O O . LEU B 1 114 ? 7.981 50.578 56.806 1.00 27.13 112 LEU B O 1
ATOM 2914 N N . ALA B 1 115 ? 9.344 51.810 58.116 1.00 26.00 113 ALA B N 1
ATOM 2915 C CA . ALA B 1 115 ? 8.357 51.928 59.182 1.00 24.44 113 ALA B CA 1
ATOM 2916 C C . ALA B 1 115 ? 7.112 52.687 58.701 1.00 23.71 113 ALA B C 1
ATOM 2917 O O . ALA B 1 115 ? 5.955 52.283 58.984 1.00 21.84 113 ALA B O 1
ATOM 2919 N N . ALA B 1 116 ? 7.355 53.780 57.980 1.00 21.15 114 ALA B N 1
ATOM 2920 C CA . ALA B 1 116 ? 6.281 54.598 57.460 1.00 21.77 114 ALA B CA 1
ATOM 2921 C C . ALA B 1 116 ? 5.465 53.785 56.442 1.00 21.48 114 ALA B C 1
ATOM 2922 O O . ALA B 1 116 ? 4.233 53.841 56.445 1.00 22.14 114 ALA B O 1
ATOM 2924 N N . LEU B 1 117 ? 6.162 53.031 55.588 1.00 21.60 115 LEU B N 1
ATOM 2925 C CA . LEU B 1 117 ? 5.495 52.181 54.585 1.00 20.11 115 LEU B CA 1
ATOM 2926 C C . LEU B 1 117 ? 4.568 51.190 55.292 1.00 21.00 115 LEU B C 1
ATOM 2927 O O . LEU B 1 117 ? 3.399 51.013 54.905 1.00 21.18 115 LEU B O 1
ATOM 2932 N N . GLY B 1 118 ? 5.083 50.551 56.334 1.00 20.30 116 GLY B N 1
ATOM 2933 C CA . GLY B 1 118 ? 4.310 49.562 57.083 1.00 20.46 116 GLY B CA 1
ATOM 2934 C C . GLY B 1 118 ? 3.082 50.185 57.681 1.00 20.93 116 GLY B C 1
ATOM 2935 O O . GLY B 1 118 ? 2.002 49.587 57.641 1.00 20.71 116 GLY B O 1
ATOM 2936 N N . ARG B 1 119 ? 3.205 51.399 58.243 1.00 19.21 117 ARG B N 1
ATOM 2937 C CA . ARG B 1 119 ? 2.001 52.046 58.816 1.00 19.85 117 ARG B CA 1
ATOM 2938 C C . ARG B 1 119 ? 0.972 52.364 57.748 1.00 20.24 117 ARG B C 1
ATOM 2939 O O . ARG B 1 119 ? -0.231 52.239 57.985 1.00 20.43 117 ARG B O 1
ATOM 2947 N N . ARG B 1 120 ? 1.452 52.741 56.566 1.00 20.85 118 ARG B N 1
ATOM 2948 C CA . ARG B 1 120 ? 0.558 53.008 55.449 1.00 22.70 118 ARG B CA 1
ATOM 2949 C C . ARG B 1 120 ? -0.148 51.728 54.998 1.00 22.68 118 ARG B C 1
ATOM 2950 O O . ARG B 1 120 ? -1.356 51.739 54.721 1.00 22.71 118 ARG B O 1
ATOM 2958 N N . LEU B 1 121 ? 0.613 50.639 54.883 1.00 22.63 119 LEU B N 1
ATOM 2959 C CA . LEU B 1 121 ? 0.067 49.388 54.358 1.00 23.40 119 LEU B CA 1
ATOM 2960 C C . LEU B 1 121 ? -0.907 48.747 55.357 1.00 23.12 119 LEU B C 1
ATOM 2961 O O . LEU B 1 121 ? -1.874 48.070 54.953 1.00 24.24 119 LEU B O 1
ATOM 2966 N N . ALA B 1 122 ? -0.662 48.981 56.646 1.00 21.39 120 ALA B N 1
ATOM 2967 C CA . ALA B 1 122 ? -1.549 48.451 57.674 1.00 22.25 120 ALA B CA 1
ATOM 2968 C C . ALA B 1 122 ? -2.970 49.005 57.655 1.00 21.90 120 ALA B C 1
ATOM 2969 O O . ALA B 1 122 ? -3.860 48.426 58.292 1.00 23.24 120 ALA B O 1
ATOM 2971 N N . ARG B 1 123 ? -3.194 50.127 56.965 1.00 21.02 121 ARG B N 1
ATOM 2972 C CA . ARG B 1 123 ? -4.535 50.696 56.829 1.00 21.41 121 ARG B CA 1
ATOM 2973 C C . ARG B 1 123 ? -5.395 49.988 55.758 1.00 21.89 121 ARG B C 1
ATOM 2974 O O . ARG B 1 123 ? -6.589 50.286 55.614 1.00 22.20 121 ARG B O 1
ATOM 2982 N N . HIS B 1 124 ? -4.769 49.069 55.013 1.00 21.59 122 HIS B N 1
ATOM 2983 C CA . HIS B 1 124 ? -5.377 48.417 53.835 1.00 21.23 122 HIS B CA 1
ATOM 2984 C C . HIS B 1 124 ? -5.409 46.922 53.978 1.00 21.49 122 HIS B C 1
ATOM 2985 O O . HIS B 1 124 ? -4.440 46.323 54.456 1.00 21.77 122 HIS B O 1
ATOM 2992 N N . GLY B 1 125 ? -6.508 46.309 53.521 1.00 21.14 123 GLY B N 1
ATOM 2993 C CA . GLY B 1 125 ? -6.695 44.862 53.594 1.00 21.94 123 GLY B CA 1
ATOM 2994 C C . GLY B 1 125 ? -5.880 44.105 52.545 1.00 21.85 123 GLY B C 1
ATOM 2995 O O . GLY B 1 125 ? -5.471 42.947 52.746 1.00 22.58 123 GLY B O 1
ATOM 2996 N N . LEU B 1 126 ? -5.593 44.768 51.442 1.00 21.70 124 LEU B N 1
ATOM 2997 C CA . LEU B 1 126 ? -4.826 44.119 50.363 1.00 21.46 124 LEU B CA 1
ATOM 2998 C C . LEU B 1 126 ? -3.327 43.987 50.729 1.00 21.39 124 LEU B C 1
ATOM 2999 O O . LEU B 1 126 ? -2.839 44.645 51.635 1.00 23.33 124 LEU B O 1
ATOM 3004 N N . GLN B 1 127 ? -2.576 43.150 50.016 1.00 20.58 125 GLN B N 1
ATOM 3005 C CA . GLN B 1 127 ? -1.148 43.073 50.272 1.00 18.97 125 GLN B CA 1
ATOM 3006 C C . GLN B 1 127 ? -0.384 43.730 49.131 1.00 18.80 125 GLN B C 1
ATOM 3007 O O . GLN B 1 127 ? -0.751 43.492 47.961 1.00 18.09 125 GLN B O 1
ATOM 3013 N N . LEU B 1 128 ? 0.691 44.460 49.470 1.00 18.28 126 LEU B N 1
ATOM 3014 C CA . LEU B 1 128 ? 1.655 44.937 48.479 1.00 17.52 126 LEU B CA 1
ATOM 3015 C C . LEU B 1 128 ? 2.602 43.819 48.011 1.00 17.65 126 LEU B C 1
ATOM 3016 O O . LEU B 1 128 ? 3.230 43.161 48.811 1.00 16.95 126 LEU B O 1
ATOM 3021 N N . LEU B 1 129 ? 2.720 43.696 46.697 1.00 17.41 127 LEU B N 1
ATOM 3022 C CA . LEU B 1 129 ? 3.725 42.820 46.053 1.00 17.41 127 LEU B CA 1
ATOM 3023 C C . LEU B 1 129 ? 4.697 43.691 45.262 1.00 17.74 127 LEU B C 1
ATOM 3024 O O . LEU B 1 129 ? 4.266 44.647 44.587 1.00 18.72 127 LEU B O 1
ATOM 3029 N N . VAL B 1 130 ? 5.991 43.380 45.348 1.00 17.81 128 VAL B N 1
ATOM 3030 C CA . VAL B 1 130 ? 7.020 44.073 44.510 1.00 17.80 128 VAL B CA 1
ATOM 3031 C C . VAL B 1 130 ? 7.558 43.023 43.538 1.00 18.36 128 VAL B C 1
ATOM 3032 O O . VAL B 1 130 ? 8.014 41.955 43.951 1.00 18.57 128 VAL B O 1
ATOM 3036 N N . GLU B 1 131 ? 7.468 43.317 42.247 1.00 17.28 129 GLU B N 1
ATOM 3037 C CA . GLU B 1 131 ? 7.915 42.381 41.213 1.00 19.88 129 GLU B CA 1
ATOM 3038 C C . GLU B 1 131 ? 9.300 42.770 40.699 1.00 20.88 129 GLU B C 1
AT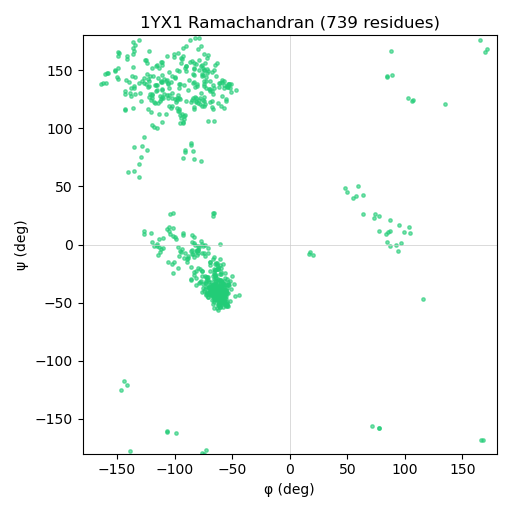OM 3039 O O . GLU B 1 131 ? 9.591 43.984 40.543 1.00 22.32 129 GLU B O 1
ATOM 3045 N N . ASN B 1 132 ? 10.152 41.782 40.365 1.00 18.56 130 ASN B N 1
ATOM 3046 C CA . ASN B 1 132 ? 11.357 42.124 39.608 1.00 17.99 130 ASN B CA 1
ATOM 3047 C C . ASN B 1 132 ? 10.968 42.594 38.197 1.00 18.32 130 ASN B C 1
ATOM 3048 O O . ASN B 1 132 ? 10.286 41.885 37.444 1.00 18.26 130 ASN B O 1
ATOM 3053 N N . ASP B 1 133 ? 11.395 43.804 37.826 1.00 19.36 131 ASP B N 1
ATOM 3054 C CA . ASP B 1 133 ? 11.137 44.299 36.465 1.00 20.36 131 ASP B CA 1
ATOM 3055 C C . ASP B 1 133 ? 12.361 44.108 35.542 1.00 20.73 131 ASP B C 1
ATOM 3056 O O . ASP B 1 133 ? 13.261 43.319 35.860 1.00 20.58 131 ASP B O 1
ATOM 3061 N N . GLN B 1 134 ? 12.396 44.827 34.410 1.00 20.11 132 GLN B N 1
ATOM 3062 C CA . GLN B 1 134 ? 13.470 44.594 33.416 1.00 21.78 132 GLN B CA 1
ATOM 3063 C C . GLN B 1 134 ? 14.594 45.631 33.507 1.00 22.91 132 GLN B C 1
ATOM 3064 O O . GLN B 1 134 ? 15.508 45.629 32.678 1.00 24.70 132 GLN B O 1
ATOM 3070 N N . THR B 1 135 ? 14.520 46.491 34.527 1.00 23.76 133 THR B N 1
ATOM 3071 C CA . THR B 1 135 ? 15.462 47.618 34.726 1.00 24.56 133 THR B CA 1
ATOM 3072 C C . THR B 1 135 ? 16.632 47.262 35.662 1.00 24.03 133 THR B C 1
ATOM 3073 O O . THR B 1 135 ? 16.532 46.308 36.447 1.00 23.29 133 THR B O 1
ATOM 3077 N N . PRO B 1 136 ? 17.743 48.030 35.605 1.00 23.58 134 PRO B N 1
ATOM 3078 C CA . PRO B 1 136 ? 18.819 47.813 36.595 1.00 24.18 134 PRO B CA 1
ATOM 3079 C C . PRO B 1 136 ? 18.401 48.099 38.040 1.00 24.64 134 PRO B C 1
ATOM 3080 O O . PRO B 1 136 ? 18.845 47.394 38.952 1.00 25.02 134 PRO B O 1
ATOM 3084 N N . GLN B 1 137 ? 17.581 49.127 38.242 1.00 24.22 135 GLN B N 1
ATOM 3085 C CA . GLN B 1 137 ? 17.184 49.503 39.594 1.00 24.48 135 GLN B CA 1
ATOM 3086 C C . GLN B 1 137 ? 16.186 48.503 40.207 1.00 23.66 135 GLN B C 1
ATOM 3087 O O . GLN B 1 137 ? 16.211 48.274 41.402 1.00 23.81 135 GLN B O 1
ATOM 3093 N N . GLY B 1 138 ? 15.346 47.874 39.380 1.00 23.17 136 GLY B N 1
ATOM 3094 C CA . GLY B 1 138 ? 14.259 47.068 39.899 1.00 20.96 136 GLY B CA 1
ATOM 3095 C C . GLY B 1 138 ? 14.315 45.613 39.478 1.00 20.26 136 GLY B C 1
ATOM 3096 O O . GLY B 1 138 ? 13.400 44.888 39.802 1.00 19.83 136 GLY B O 1
ATOM 3097 N N . GLY B 1 139 ? 15.357 45.220 38.739 1.00 19.78 137 GLY B N 1
ATOM 3098 C CA . GLY B 1 139 ? 15.389 43.887 38.095 1.00 19.25 137 GLY B CA 1
ATOM 3099 C C . GLY B 1 139 ? 16.617 43.068 38.408 1.00 19.65 137 GLY B C 1
ATOM 3100 O O . GLY B 1 139 ? 16.849 42.032 37.767 1.00 20.72 137 GLY B O 1
ATOM 3101 N N . ARG B 1 140 ? 17.401 43.519 39.388 1.00 18.98 138 ARG B N 1
ATOM 3102 C CA . ARG B 1 140 ? 18.649 42.845 39.741 1.00 19.41 138 ARG B CA 1
ATOM 3103 C C . ARG B 1 140 ? 18.544 42.193 41.127 1.00 19.17 138 ARG B C 1
ATOM 3104 O O . ARG B 1 140 ? 17.958 42.752 42.046 1.00 18.60 138 ARG B O 1
ATOM 3112 N N . ILE B 1 141 ? 19.105 41.001 41.265 1.00 18.76 139 ILE B N 1
ATOM 3113 C CA . ILE B 1 141 ? 18.900 40.218 42.503 1.00 18.26 139 ILE B CA 1
ATOM 3114 C C . ILE B 1 141 ? 19.395 40.980 43.738 1.00 19.30 139 ILE B C 1
ATOM 3115 O O . ILE B 1 141 ? 18.706 41.059 44.751 1.00 19.66 139 ILE B O 1
ATOM 3120 N N . GLU B 1 142 ? 20.584 41.555 43.645 1.00 19.46 140 GLU B N 1
ATOM 3121 C CA . GLU B 1 142 ? 21.209 42.137 44.820 1.00 19.41 140 GLU B CA 1
ATOM 3122 C C . GLU B 1 142 ? 20.374 43.216 45.509 1.00 19.35 140 GLU B C 1
ATOM 3123 O O . GLU B 1 142 ? 20.197 43.162 46.730 1.00 17.67 140 GLU B O 1
ATOM 3129 N N . VAL B 1 143 ? 19.854 44.185 44.746 1.00 18.96 141 VAL B N 1
ATOM 3130 C CA . VAL B 1 143 ? 19.081 45.258 45.336 1.00 19.58 141 VAL B CA 1
ATOM 3131 C C . VAL B 1 143 ? 17.741 44.712 45.852 1.00 18.39 141 VAL B C 1
ATOM 3132 O O . VAL B 1 143 ? 17.217 45.186 46.867 1.00 16.65 141 VAL B O 1
ATOM 3136 N N . LEU B 1 144 ? 17.172 43.731 45.146 1.00 16.88 142 LEU B N 1
ATOM 3137 C CA . LEU B 1 144 ? 15.883 43.216 45.599 1.00 17.47 142 LEU B CA 1
ATOM 3138 C C . LEU B 1 144 ? 16.027 42.448 46.910 1.00 17.47 142 LEU B C 1
ATOM 3139 O O . LEU B 1 144 ? 15.166 42.524 47.802 1.00 17.66 142 LEU B O 1
ATOM 3144 N N . GLU B 1 145 ? 17.124 41.709 47.018 1.00 17.89 143 GLU B N 1
ATOM 3145 C CA . GLU B 1 145 ? 17.456 41.002 48.238 1.00 18.84 143 GLU B CA 1
ATOM 3146 C C . GLU B 1 145 ? 17.642 41.983 49.386 1.00 18.97 143 GLU B C 1
ATOM 3147 O O . GLU B 1 145 ? 17.217 41.715 50.477 1.00 18.14 143 GLU B O 1
ATOM 3153 N N . ARG B 1 146 ? 18.271 43.128 49.113 1.00 17.53 144 ARG B N 1
ATOM 3154 C CA . ARG B 1 146 ? 18.463 44.175 50.152 1.00 17.74 144 ARG B CA 1
ATOM 3155 C C . ARG B 1 146 ? 17.109 44.724 50.600 1.00 17.83 144 ARG B C 1
ATOM 3156 O O . ARG B 1 146 ? 16.825 44.808 51.804 1.00 17.79 144 ARG B O 1
ATOM 3171 N N . PHE B 1 147 ? 16.230 44.993 49.627 1.00 18.22 145 PHE B N 1
ATOM 3172 C CA . PHE B 1 147 ? 14.882 45.456 49.943 1.00 18.25 145 PHE B CA 1
ATOM 3173 C C . PHE B 1 147 ? 14.101 44.470 50.807 1.00 17.87 145 PHE B C 1
ATOM 3174 O O . PHE B 1 147 ? 13.521 44.857 51.835 1.00 18.85 145 PHE B O 1
ATOM 3182 N N . PHE B 1 148 ? 14.055 43.212 50.400 1.00 16.26 146 PHE B N 1
ATOM 3183 C CA . PHE B 1 148 ? 13.230 42.263 51.142 1.00 16.81 146 PHE B CA 1
ATOM 3184 C C . PHE B 1 148 ? 13.829 41.955 52.513 1.00 17.56 146 PHE B C 1
ATOM 3185 O O . PHE B 1 148 ? 13.106 41.697 53.467 1.00 18.62 146 PHE B O 1
ATOM 3193 N N . ARG B 1 149 ? 15.145 41.965 52.613 1.00 17.56 147 ARG B N 1
ATOM 3194 C CA . ARG B 1 149 ? 15.783 41.771 53.916 1.00 19.67 147 ARG B CA 1
ATOM 3195 C C . ARG B 1 149 ? 15.453 42.891 54.880 1.00 19.36 147 ARG B C 1
ATOM 3196 O O . ARG B 1 149 ? 15.202 42.635 56.059 1.00 18.51 147 ARG B O 1
ATOM 3204 N N . LEU B 1 150 ? 15.448 44.119 54.376 1.00 19.90 148 LEU B N 1
ATOM 3205 C CA . LEU B 1 150 ? 15.119 45.303 55.193 1.00 20.97 148 LEU B CA 1
ATOM 3206 C C . LEU B 1 150 ? 13.645 45.254 55.605 1.00 21.71 148 LEU B C 1
ATOM 3207 O O . LEU B 1 150 ? 13.306 45.531 56.759 1.00 20.75 148 LEU B O 1
ATOM 3212 N N . ALA B 1 151 ? 12.781 44.873 54.665 1.00 20.69 149 ALA B N 1
ATOM 3213 C CA . ALA B 1 151 ? 11.342 44.739 54.914 1.00 21.72 149 ALA B CA 1
ATOM 3214 C C . ALA B 1 151 ? 11.031 43.687 55.993 1.00 21.80 149 ALA B C 1
ATOM 3215 O O . ALA B 1 151 ? 10.172 43.891 56.845 1.00 22.63 149 ALA B O 1
ATOM 3217 N N . GLU B 1 152 ? 11.713 42.550 55.908 1.00 22.24 150 GLU B N 1
ATOM 3218 C CA . GLU B 1 152 ? 11.611 41.446 56.889 1.00 23.69 150 GLU B CA 1
ATOM 3219 C C . GLU B 1 152 ? 12.071 41.920 58.279 1.00 22.93 150 GLU B C 1
ATOM 3220 O O . GLU B 1 152 ? 11.445 41.600 59.294 1.00 22.57 150 GLU B O 1
ATOM 3226 N N . ARG B 1 153 ? 13.161 42.678 58.333 1.00 22.90 151 ARG B N 1
ATOM 3227 C CA . ARG B 1 153 ? 13.633 43.235 59.611 1.00 24.07 151 ARG B CA 1
ATOM 3228 C C . ARG B 1 153 ? 12.611 44.190 60.228 1.00 24.12 151 ARG B C 1
ATOM 3229 O O . ARG B 1 153 ? 12.464 44.258 61.455 1.00 24.56 151 ARG B O 1
ATOM 3244 N N . GLN B 1 154 ? 11.924 44.947 59.393 1.00 23.16 152 GLN B N 1
ATOM 3245 C CA . GLN B 1 154 ? 10.847 45.823 59.872 1.00 23.10 152 GLN B CA 1
ATOM 3246 C C . GLN B 1 154 ? 9.518 45.076 60.098 1.00 23.14 152 GLN B C 1
ATOM 3247 O O . GLN B 1 154 ? 8.553 45.658 60.605 1.00 22.88 152 GLN B O 1
ATOM 3253 N N . GLN B 1 155 ? 9.470 43.788 59.751 1.00 23.67 153 GLN B N 1
ATOM 3254 C CA . GLN B 1 155 ? 8.283 42.933 59.957 1.00 24.21 153 GLN B CA 1
ATOM 3255 C C . GLN B 1 155 ? 7.088 43.431 59.132 1.00 24.88 153 GLN B C 1
ATOM 3256 O O . GLN B 1 155 ? 5.956 43.528 59.634 1.00 25.81 153 GLN B O 1
ATOM 3262 N N . LEU B 1 156 ? 7.349 43.816 57.877 1.00 24.39 154 LEU B N 1
ATOM 3263 C CA . LEU B 1 156 ? 6.264 44.220 56.965 1.00 24.39 154 LEU B CA 1
ATOM 3264 C C . LEU B 1 156 ? 5.630 43.005 56.323 1.00 25.05 154 LEU B C 1
ATOM 3265 O O . LEU B 1 156 ? 6.338 42.098 55.931 1.00 26.15 154 LEU B O 1
ATOM 3270 N N . ASP B 1 157 ? 4.307 42.980 56.173 1.00 25.15 155 ASP B N 1
ATOM 3271 C CA . ASP B 1 157 ? 3.683 41.895 55.419 1.00 25.44 155 ASP B CA 1
ATOM 3272 C C . ASP B 1 157 ? 3.534 42.359 53.964 1.00 24.92 155 ASP B C 1
ATOM 3273 O O . ASP B 1 157 ? 2.446 42.704 53.522 1.00 27.12 155 ASP B O 1
ATOM 3278 N N . LEU B 1 158 ? 4.639 42.389 53.248 1.00 23.33 156 LEU B N 1
ATOM 3279 C CA . LEU B 1 158 ? 4.621 42.588 51.809 1.00 21.37 156 LEU B CA 1
ATOM 3280 C C . LEU B 1 158 ? 5.342 41.349 51.254 1.00 21.57 156 LEU B C 1
ATOM 3281 O O . LEU B 1 158 ? 6.006 40.612 52.022 1.00 21.33 156 LEU B O 1
ATOM 3286 N N . ALA B 1 159 ? 5.250 41.100 49.959 1.00 19.44 157 ALA B N 1
ATOM 3287 C CA . ALA B 1 159 ? 5.912 39.927 49.409 1.00 19.56 157 ALA B CA 1
ATOM 3288 C C . ALA B 1 159 ? 6.405 40.200 47.986 1.00 18.65 157 ALA B C 1
ATOM 3289 O O . ALA B 1 159 ? 6.153 41.256 47.423 1.00 18.25 157 ALA B O 1
ATOM 3299 N N . THR B 1 161 ? 6.643 39.315 43.863 1.00 18.06 159 THR B N 1
ATOM 3300 C CA . THR B 1 161 ? 6.172 38.646 42.686 1.00 18.02 159 THR B CA 1
ATOM 3301 C C . THR B 1 161 ? 7.430 38.267 41.908 1.00 17.56 159 THR B C 1
ATOM 3302 O O . THR B 1 161 ? 8.184 39.125 41.465 1.00 18.21 159 THR B O 1
ATOM 3306 N N . PHE B 1 162 ? 7.626 36.969 41.762 1.00 16.49 160 PHE B N 1
ATOM 3307 C CA . PHE B 1 162 ? 8.826 36.458 41.102 1.00 16.71 160 PHE B CA 1
ATOM 3308 C C . PHE B 1 162 ? 8.464 36.289 39.624 1.00 17.63 160 PHE B C 1
ATOM 3309 O O . PHE B 1 162 ? 7.687 35.388 39.242 1.00 18.14 160 PHE B O 1
ATOM 3317 N N . ASP B 1 163 ? 8.959 37.200 38.796 1.00 17.51 161 ASP B N 1
ATOM 3318 C CA . ASP B 1 163 ? 8.728 37.062 37.344 1.00 18.81 161 ASP B CA 1
ATOM 3319 C C . ASP B 1 163 ? 9.881 36.266 36.741 1.00 18.07 161 ASP B C 1
ATOM 3320 O O . ASP B 1 163 ? 11.040 36.728 36.680 1.00 17.86 161 ASP B O 1
ATOM 3325 N N . ILE B 1 164 ? 9.557 35.063 36.295 1.00 18.18 162 ILE B N 1
ATOM 3326 C CA . ILE B 1 164 ? 10.594 34.114 35.873 1.00 19.03 162 ILE B CA 1
ATOM 3327 C C . ILE B 1 164 ? 11.412 34.699 34.713 1.00 18.80 162 ILE B C 1
ATOM 3328 O O . ILE B 1 164 ? 12.627 34.530 34.655 1.00 20.76 162 ILE B O 1
ATOM 3333 N N . GLY B 1 165 ? 10.753 35.400 33.805 1.00 19.73 163 GLY B N 1
ATOM 3334 C CA . GLY B 1 165 ? 11.382 35.815 32.545 1.00 20.34 163 GLY B CA 1
ATOM 3335 C C . GLY B 1 165 ? 12.156 37.130 32.656 1.00 19.82 163 GLY B C 1
ATOM 3336 O O . GLY B 1 165 ? 13.164 37.320 31.986 1.00 20.81 163 GLY B O 1
ATOM 3337 N N . ASN B 1 166 ? 11.724 38.031 33.538 1.00 20.13 164 ASN B N 1
ATOM 3338 C CA . ASN B 1 166 ? 12.287 39.372 33.574 1.00 19.36 164 ASN B CA 1
ATOM 3339 C C . ASN B 1 166 ? 13.768 39.430 33.847 1.00 18.83 164 ASN B C 1
ATOM 3340 O O . ASN B 1 166 ? 14.429 40.383 33.408 1.00 19.27 164 ASN B O 1
ATOM 3345 N N . TRP B 1 167 ? 14.254 38.443 34.621 1.00 18.37 165 TRP B N 1
ATOM 3346 C CA . TRP B 1 167 ? 15.648 38.329 34.955 1.00 18.34 165 TRP B CA 1
ATOM 3347 C C . TRP B 1 167 ? 16.581 38.331 33.718 1.00 19.54 165 TRP B C 1
ATOM 3348 O O . TRP B 1 167 ? 17.717 38.850 33.787 1.00 19.07 165 TRP B O 1
ATOM 3359 N N . ARG B 1 168 ? 16.082 37.775 32.612 1.00 19.58 166 ARG B N 1
ATOM 3360 C CA . ARG B 1 168 ? 16.855 37.725 31.342 1.00 21.23 166 ARG B CA 1
ATOM 3361 C C . ARG B 1 168 ? 17.292 39.099 30.868 1.00 21.58 166 ARG B C 1
ATOM 3362 O O . ARG B 1 168 ? 18.417 39.265 30.382 1.00 21.99 166 ARG B O 1
ATOM 3370 N N . TRP B 1 169 ? 16.429 40.087 31.034 1.00 21.34 167 TRP B N 1
ATOM 3371 C CA . TRP B 1 169 ? 16.758 41.457 30.595 1.00 22.74 167 TRP B CA 1
ATOM 3372 C C . TRP B 1 169 ? 17.901 42.086 31.364 1.00 23.14 167 TRP B C 1
ATOM 3373 O O . TRP B 1 169 ? 18.564 42.988 30.874 1.00 23.94 167 TRP B O 1
ATOM 3384 N N . GLN B 1 170 ? 18.130 41.638 32.589 1.00 23.67 168 GLN B N 1
ATOM 3385 C CA . GLN B 1 170 ? 19.269 42.127 33.354 1.00 23.51 168 GLN B CA 1
ATOM 3386 C C . GLN B 1 170 ? 20.430 41.105 33.427 1.00 23.62 168 GLN B C 1
ATOM 3387 O O . GLN B 1 170 ? 21.356 41.267 34.231 1.00 22.89 168 GLN B O 1
ATOM 3393 N N . GLU B 1 171 ? 20.388 40.087 32.558 1.00 23.42 169 GLU B N 1
ATOM 3394 C CA . GLU B 1 171 ? 21.355 38.990 32.529 1.00 24.41 169 GLU B CA 1
ATOM 3395 C C . GLU B 1 171 ? 21.597 38.390 33.937 1.00 24.63 169 GLU B C 1
ATOM 3396 O O . GLU B 1 171 ? 22.729 38.218 34.380 1.00 23.21 169 GLU B O 1
ATOM 3402 N N . GLN B 1 172 ? 20.492 38.111 34.621 1.00 23.55 170 GLN B N 1
ATOM 3403 C CA . GLN B 1 172 ? 20.476 37.509 35.965 1.00 24.19 170 GLN B CA 1
ATOM 3404 C C . GLN B 1 172 ? 19.922 36.101 35.792 1.00 23.35 170 GLN B C 1
ATOM 3405 O O . GLN B 1 172 ? 18.974 35.916 35.035 1.00 24.70 170 GLN B O 1
ATOM 3411 N N . ALA B 1 173 ? 20.486 35.133 36.506 1.00 22.69 171 ALA B N 1
ATOM 3412 C CA . ALA B 1 173 ? 20.001 33.739 36.509 1.00 20.85 171 ALA B CA 1
ATOM 3413 C C . ALA B 1 173 ? 18.764 33.598 37.405 1.00 20.61 171 ALA B C 1
ATOM 3414 O O . ALA B 1 173 ? 18.835 33.929 38.571 1.00 19.28 171 ALA B O 1
ATOM 3416 N N . ALA B 1 174 ? 17.656 33.092 36.849 1.00 19.85 172 ALA B N 1
ATOM 3417 C CA . ALA B 1 174 ? 16.437 32.823 37.611 1.00 19.86 172 ALA B CA 1
ATOM 3418 C C . ALA B 1 174 ? 16.687 31.827 38.745 1.00 19.66 172 ALA B C 1
ATOM 3419 O O . ALA B 1 174 ? 16.061 31.950 39.785 1.00 18.19 172 ALA B O 1
ATOM 3421 N N . ASP B 1 175 ? 17.517 30.800 38.526 1.00 19.61 173 ASP B N 1
ATOM 3422 C CA . ASP B 1 175 ? 17.816 29.851 39.621 1.00 20.85 173 ASP B CA 1
ATOM 3423 C C . ASP B 1 175 ? 18.511 30.511 40.819 1.00 19.88 173 ASP B C 1
ATOM 3424 O O . ASP B 1 175 ? 18.184 30.222 41.996 1.00 18.37 173 ASP B O 1
ATOM 3433 N N . GLU B 1 176 ? 19.498 31.368 40.533 1.00 18.42 174 GLU B N 1
ATOM 3434 C CA . GLU B 1 176 ? 20.142 32.129 41.590 1.00 18.76 174 GLU B CA 1
ATOM 3435 C C . GLU B 1 176 ? 19.134 33.068 42.286 1.00 17.13 174 GLU B C 1
ATOM 3436 O O . GLU B 1 176 ? 19.152 33.181 43.524 1.00 16.95 174 GLU B O 1
ATOM 3442 N N . ALA B 1 177 ? 18.302 33.750 41.488 1.00 16.57 175 ALA B N 1
ATOM 3443 C CA . ALA B 1 177 ? 17.226 34.592 42.055 1.00 15.52 175 ALA B CA 1
ATOM 3444 C C . ALA B 1 177 ? 16.312 33.754 42.932 1.00 15.38 175 ALA B C 1
ATOM 3445 O O . ALA B 1 177 ? 15.909 34.213 44.021 1.00 16.51 175 ALA B O 1
ATOM 3447 N N . ALA B 1 178 ? 15.961 32.535 42.501 1.00 14.37 176 ALA B N 1
ATOM 3448 C CA . ALA B 1 178 ? 14.986 31.755 43.256 1.00 14.81 176 ALA B CA 1
ATOM 3449 C C . ALA B 1 178 ? 15.622 31.317 44.588 1.00 16.52 176 ALA B C 1
ATOM 3450 O O . ALA B 1 178 ? 14.945 31.262 45.629 1.00 16.75 176 ALA B O 1
ATOM 3452 N N . LEU B 1 179 ? 16.923 30.983 44.553 1.00 15.03 177 LEU B N 1
ATOM 3453 C CA . LEU B 1 179 ? 17.636 30.583 45.795 1.00 15.98 177 LEU B CA 1
ATOM 3454 C C . LEU B 1 179 ? 17.712 31.747 46.811 1.00 16.37 177 LEU B C 1
ATOM 3455 O O . LEU B 1 179 ? 17.427 31.560 47.981 1.00 16.72 177 LEU B O 1
ATOM 3460 N N . ARG B 1 180 ? 18.084 32.934 46.352 1.00 16.03 178 ARG B N 1
ATOM 3461 C CA . ARG B 1 180 ? 18.327 34.060 47.247 1.00 16.82 178 ARG B CA 1
ATOM 3462 C C . ARG B 1 180 ? 17.045 34.764 47.668 1.00 17.28 178 ARG B C 1
ATOM 3463 O O . ARG B 1 180 ? 16.990 35.350 48.742 1.00 18.15 178 ARG B O 1
ATOM 3471 N N . LEU B 1 181 ? 16.034 34.730 46.814 1.00 17.39 179 LEU B N 1
ATOM 3472 C CA . LEU B 1 181 ? 14.779 35.491 47.069 1.00 16.81 179 LEU B CA 1
ATOM 3473 C C . LEU B 1 181 ? 13.544 34.635 47.342 1.00 16.85 179 LEU B C 1
ATOM 3474 O O . LEU B 1 181 ? 12.465 35.157 47.666 1.00 16.37 179 LEU B O 1
ATOM 3479 N N . GLY B 1 182 ? 13.694 33.323 47.198 1.00 17.14 180 GLY B N 1
ATOM 3480 C CA . GLY B 1 182 ? 12.552 32.414 47.266 1.00 17.14 180 GLY B CA 1
ATOM 3481 C C . GLY B 1 182 ? 11.684 32.506 48.515 1.00 17.03 180 GLY B C 1
ATOM 3482 O O . GLY B 1 182 ? 10.436 32.354 48.431 1.00 15.93 180 GLY B O 1
ATOM 3483 N N . ARG B 1 183 ? 12.316 32.739 49.677 1.00 15.74 181 ARG B N 1
ATOM 3484 C CA . ARG B 1 183 ? 11.565 32.805 50.929 1.00 16.68 181 ARG B CA 1
ATOM 3485 C C . ARG B 1 183 ? 10.546 33.967 50.918 1.00 16.42 181 ARG B C 1
ATOM 3486 O O . ARG B 1 183 ? 9.603 33.970 51.723 1.00 17.08 181 ARG B O 1
ATOM 3494 N N . TYR B 1 184 ? 10.748 34.941 50.026 1.00 16.11 182 TYR B N 1
ATOM 3495 C CA . TYR B 1 184 ? 9.885 36.141 50.000 1.00 16.20 182 TYR B CA 1
ATOM 3496 C C . TYR B 1 184 ? 8.720 36.059 49.000 1.00 16.03 182 TYR B C 1
ATOM 3497 O O . TYR B 1 184 ? 7.874 36.966 48.937 1.00 15.62 182 TYR B O 1
ATOM 3506 N N . VAL B 1 185 ? 8.667 35.000 48.207 1.00 15.80 183 VAL B N 1
ATOM 3507 C CA . VAL B 1 185 ? 7.799 35.002 47.051 1.00 15.67 183 VAL B CA 1
ATOM 3508 C C . VAL B 1 185 ? 6.355 34.645 47.429 1.00 17.84 183 VAL B C 1
ATOM 3509 O O . VAL B 1 185 ? 6.110 33.573 48.025 1.00 18.86 183 VAL B O 1
ATOM 3513 N N . GLY B 1 186 ? 5.386 35.499 47.042 1.00 17.43 184 GLY B N 1
ATOM 3514 C CA . GLY B 1 186 ? 3.991 35.223 47.333 1.00 17.83 184 GLY B CA 1
ATOM 3515 C C . GLY B 1 186 ? 3.215 35.076 46.031 1.00 18.37 184 GLY B C 1
ATOM 3516 O O . GLY B 1 186 ? 2.026 34.757 46.056 1.00 17.97 184 GLY B O 1
ATOM 3517 N N . TYR B 1 187 ? 3.888 35.248 44.889 1.00 17.65 185 TYR B N 1
ATOM 3518 C CA . TYR B 1 187 ? 3.201 35.214 43.586 1.00 18.10 185 TYR B CA 1
ATOM 3519 C C . TYR B 1 187 ? 4.227 35.039 42.494 1.00 18.81 185 TYR B C 1
ATOM 3520 O O . TYR B 1 187 ? 5.322 35.597 42.559 1.00 18.69 185 TYR B O 1
ATOM 3529 N N . VAL B 1 188 ? 3.895 34.205 41.528 1.00 18.15 186 VAL B N 1
ATOM 3530 C CA . VAL B 1 188 ? 4.871 33.884 40.471 1.00 18.32 186 VAL B CA 1
ATOM 3531 C C . VAL B 1 188 ? 4.325 34.295 39.096 1.00 18.82 186 VAL B C 1
ATOM 3532 O O . VAL B 1 188 ? 3.201 33.911 38.743 1.00 20.23 186 VAL B O 1
ATOM 3536 N N . HIS B 1 189 ? 5.117 35.054 38.322 1.00 20.17 187 HIS B N 1
ATOM 3537 C CA . HIS B 1 189 ? 4.760 35.311 36.905 1.00 21.26 187 HIS B CA 1
ATOM 3538 C C . HIS B 1 189 ? 5.510 34.372 35.977 1.00 21.47 187 HIS B C 1
ATOM 3539 O O . HIS B 1 189 ? 6.723 34.403 35.918 1.00 22.55 187 HIS B O 1
ATOM 3546 N N . CYS B 1 190 ? 4.769 33.535 35.261 1.00 20.67 188 CYS B N 1
ATOM 3547 C CA . CYS B 1 190 ? 5.352 32.572 34.370 1.00 21.26 188 CYS B CA 1
ATOM 3548 C C . CYS B 1 190 ? 5.355 33.060 32.928 1.00 21.09 188 CYS B C 1
ATOM 3549 O O . CYS B 1 190 ? 4.311 33.424 32.362 1.00 20.76 188 CYS B O 1
ATOM 3552 N N . LYS B 1 191 ? 6.540 33.035 32.345 1.00 21.62 189 LYS B N 1
ATOM 3553 C CA . LYS B 1 191 ? 6.722 33.230 30.917 1.00 21.89 189 LYS B CA 1
ATOM 3554 C C . LYS B 1 191 ? 8.052 32.614 30.555 1.00 22.35 189 LYS B C 1
ATOM 3555 O O . LYS B 1 191 ? 8.971 32.571 31.408 1.00 23.92 189 LYS B O 1
ATOM 3566 N N . ALA B 1 192 ? 8.130 32.077 29.339 1.00 20.61 190 ALA B N 1
ATOM 3567 C CA . ALA B 1 192 ? 9.409 31.672 28.769 1.00 20.13 190 ALA B CA 1
ATOM 3568 C C . ALA B 1 192 ? 10.014 32.867 27.993 1.00 19.77 190 ALA B C 1
ATOM 3569 O O . ALA B 1 192 ? 9.309 33.791 27.602 1.00 19.87 190 ALA B O 1
ATOM 3571 N N . VAL B 1 193 ? 11.327 32.888 27.884 1.00 18.39 191 VAL B N 1
ATOM 3572 C CA . VAL B 1 193 ? 12.002 33.953 27.146 1.00 19.41 191 VAL B CA 1
ATOM 3573 C C . VAL B 1 193 ? 12.988 33.340 26.168 1.00 19.30 191 VAL B C 1
ATOM 3574 O O . VAL B 1 193 ? 13.800 32.529 26.564 1.00 17.63 191 VAL B O 1
ATOM 3578 N N . ILE B 1 194 ? 12.948 33.766 24.904 1.00 19.43 192 ILE B N 1
ATOM 3579 C CA . ILE B 1 194 ? 13.963 33.349 23.945 1.00 19.89 192 ILE B CA 1
ATOM 3580 C C . ILE B 1 194 ? 14.582 34.596 23.300 1.00 19.30 192 ILE B C 1
ATOM 3581 O O . ILE B 1 194 ? 13.980 35.698 23.369 1.00 20.01 192 ILE B O 1
ATOM 3586 N N . ARG B 1 195 ? 15.774 34.442 22.753 1.00 18.17 193 ARG B N 1
ATOM 3587 C CA . ARG B 1 195 ? 16.279 35.387 21.771 1.00 19.63 193 ARG B CA 1
ATOM 3588 C C . ARG B 1 195 ? 15.697 35.043 20.408 1.00 20.02 193 ARG B C 1
ATOM 3589 O O . ARG B 1 195 ? 15.872 33.919 19.921 1.00 18.35 193 ARG B O 1
ATOM 3597 N N . ASN B 1 196 ? 15.068 36.015 19.750 1.00 20.88 194 ASN B N 1
ATOM 3598 C CA . ASN B 1 196 ? 14.596 35.795 18.376 1.00 20.40 194 ASN B CA 1
ATOM 3599 C C . ASN B 1 196 ? 15.728 35.751 17.334 1.00 20.85 194 ASN B C 1
ATOM 3600 O O . ASN B 1 196 ? 16.884 35.862 17.683 1.00 19.82 194 ASN B O 1
ATOM 3605 N N . ARG B 1 197 ? 15.403 35.627 16.037 1.00 22.14 195 ARG B N 1
ATOM 3606 C CA . ARG B 1 197 ? 16.448 35.503 15.013 1.00 24.73 195 ARG B CA 1
ATOM 3607 C C . ARG B 1 197 ? 17.326 36.743 14.908 1.00 25.63 195 ARG B C 1
ATOM 3608 O O . ARG B 1 197 ? 18.505 36.660 14.534 1.00 25.23 195 ARG B O 1
ATOM 3616 N N . ASP B 1 198 ? 16.728 37.881 15.233 1.00 25.23 196 ASP B N 1
ATOM 3617 C CA . ASP B 1 198 ? 17.405 39.160 15.268 1.00 27.04 196 ASP B CA 1
ATOM 3618 C C . ASP B 1 198 ? 18.219 39.383 16.540 1.00 26.67 196 ASP B C 1
ATOM 3619 O O . ASP B 1 198 ? 18.867 40.417 16.679 1.00 26.49 196 ASP B O 1
ATOM 3624 N N . GLY B 1 199 ? 18.127 38.448 17.485 1.00 25.50 197 GLY B N 1
ATOM 3625 C CA . GLY B 1 199 ? 18.842 38.526 18.756 1.00 24.57 197 GLY B CA 1
ATOM 3626 C C . GLY B 1 199 ? 18.117 39.285 19.860 1.00 23.18 197 GLY B C 1
ATOM 3627 O O . GLY B 1 199 ? 18.682 39.542 20.899 1.00 24.81 197 GLY B O 1
ATOM 3628 N N . LYS B 1 200 ? 16.848 39.598 19.673 1.00 23.09 198 LYS B N 1
ATOM 3629 C CA . LYS B 1 200 ? 16.083 40.351 20.660 1.00 23.10 198 LYS B CA 1
ATOM 3630 C C . LYS B 1 200 ? 15.357 39.410 21.625 1.00 21.95 198 LYS B C 1
ATOM 3631 O O . LYS B 1 200 ? 14.732 38.431 21.205 1.00 20.67 198 LYS B O 1
ATOM 3637 N N . LEU B 1 201 ? 15.384 39.741 22.908 1.00 22.14 199 LEU B N 1
ATOM 3638 C CA . LEU B 1 201 ? 14.648 38.947 23.911 1.00 21.57 199 LEU B CA 1
ATOM 3639 C C . LEU B 1 201 ? 13.177 39.117 23.726 1.00 21.85 199 LEU B C 1
ATOM 3640 O O . LEU B 1 201 ? 12.698 40.257 23.583 1.00 21.79 199 LEU B O 1
ATOM 3645 N N . VAL B 1 202 ? 12.442 38.010 23.719 1.00 20.10 200 VAL B N 1
ATOM 3646 C CA . VAL B 1 202 ? 10.977 38.048 23.586 1.00 21.99 200 VAL B CA 1
ATOM 3647 C C . VAL B 1 202 ? 10.328 37.021 24.507 1.00 21.92 200 VAL B C 1
ATOM 3648 O O . VAL B 1 202 ? 10.843 35.912 24.649 1.00 21.09 200 VAL B O 1
ATOM 3652 N N . ALA B 1 203 ? 9.220 37.410 25.132 1.00 21.55 201 ALA B N 1
ATOM 3653 C CA . ALA B 1 203 ? 8.475 36.494 25.987 1.00 22.03 201 ALA B CA 1
ATOM 3654 C C . ALA B 1 203 ? 7.554 35.611 25.133 1.00 22.14 201 ALA B C 1
ATOM 3655 O O . ALA B 1 203 ? 6.910 36.081 24.140 1.00 22.63 201 ALA B O 1
ATOM 3657 N N . VAL B 1 204 ? 7.540 34.318 25.436 1.00 21.26 202 VAL B N 1
ATOM 3658 C CA . VAL B 1 204 ? 6.853 33.318 24.616 1.00 20.16 202 VAL B CA 1
ATOM 3659 C C . VAL B 1 204 ? 6.172 32.267 25.509 1.00 20.77 202 VAL B C 1
ATOM 3660 O O . VAL B 1 204 ? 6.521 32.137 26.701 1.00 21.46 202 VAL B O 1
ATOM 3664 N N . PRO B 1 205 ? 5.177 31.542 24.962 1.00 21.46 203 PRO B N 1
ATOM 3665 C CA . PRO B 1 205 ? 4.666 30.438 25.768 1.00 21.87 203 PRO B CA 1
ATOM 3666 C C . PRO B 1 205 ? 5.720 29.337 26.040 1.00 21.81 203 PRO B C 1
ATOM 3667 O O . PRO B 1 205 ? 6.696 29.164 25.266 1.00 21.87 203 PRO B O 1
ATOM 3671 N N . PRO B 1 206 ? 5.518 28.579 27.115 1.00 22.40 204 PRO B N 1
ATOM 3672 C CA . PRO B 1 206 ? 6.502 27.561 27.530 1.00 21.86 204 PRO B CA 1
ATOM 3673 C C . PRO B 1 206 ? 6.491 26.287 26.692 1.00 22.64 204 PRO B C 1
ATOM 3674 O O . PRO B 1 206 ? 5.424 25.806 26.276 1.00 22.23 204 PRO B O 1
ATOM 3678 N N . SER B 1 207 ? 7.671 25.707 26.507 1.00 21.44 205 SER B N 1
ATOM 3679 C CA . SER B 1 207 ? 7.778 24.326 26.041 1.00 21.19 205 SER B CA 1
ATOM 3680 C C . SER B 1 207 ? 7.536 23.353 27.221 1.00 20.65 205 SER B C 1
ATOM 3681 O O . SER B 1 207 ? 7.532 23.772 28.389 1.00 18.28 205 SER B O 1
ATOM 3684 N N . ALA B 1 208 ? 7.364 22.063 26.929 1.00 19.94 206 ALA B N 1
ATOM 3685 C CA . ALA B 1 208 ? 7.291 21.080 28.021 1.00 19.89 206 ALA B CA 1
ATOM 3686 C C . ALA B 1 208 ? 8.537 21.123 28.915 1.00 19.92 206 ALA B C 1
ATOM 3687 O O . ALA B 1 208 ? 8.439 20.866 30.127 1.00 19.03 206 ALA B O 1
ATOM 3689 N N . ALA B 1 209 ? 9.704 21.397 28.323 1.00 18.87 207 ALA B N 1
ATOM 3690 C CA . ALA B 1 209 ? 10.940 21.484 29.121 1.00 19.17 207 ALA B CA 1
ATOM 3691 C C . ALA B 1 209 ? 10.857 22.708 30.041 1.00 18.18 207 ALA B C 1
ATOM 3692 O O . ALA B 1 209 ? 11.364 22.651 31.156 1.00 19.58 207 ALA B O 1
ATOM 3694 N N . ASP B 1 210 ? 10.330 23.823 29.527 1.00 18.50 208 ASP B N 1
ATOM 3695 C CA . ASP B 1 210 ? 10.169 25.035 30.349 1.00 17.79 208 ASP B CA 1
ATOM 3696 C C . ASP B 1 210 ? 9.303 24.711 31.569 1.00 18.48 208 ASP B C 1
ATOM 3697 O O . ASP B 1 210 ? 9.606 25.141 32.679 1.00 18.50 208 ASP B O 1
ATOM 3702 N N . LEU B 1 211 ? 8.177 24.036 31.341 1.00 18.38 209 LEU B N 1
ATOM 3703 C CA . LEU B 1 211 ? 7.233 23.717 32.424 1.00 18.51 209 LEU B CA 1
ATOM 3704 C C . LEU B 1 211 ? 7.888 22.861 33.490 1.00 18.96 209 LEU B C 1
ATOM 3705 O O . LEU B 1 211 ? 7.705 23.126 34.678 1.00 18.44 209 LEU B O 1
ATOM 3710 N N . GLN B 1 212 ? 8.668 21.866 33.064 1.00 17.75 210 GLN B N 1
ATOM 3711 C CA . GLN B 1 212 ? 9.447 21.006 33.976 1.00 20.10 210 GLN B CA 1
ATOM 3712 C C . GLN B 1 212 ? 10.476 21.812 34.798 1.00 19.16 210 GLN B C 1
ATOM 3713 O O . GLN B 1 212 ? 10.627 21.591 35.994 1.00 20.08 210 GLN B O 1
ATOM 3719 N N . TYR B 1 213 ? 11.147 22.747 34.148 1.00 18.99 211 TYR B N 1
ATOM 3720 C CA . TYR B 1 213 ? 12.082 23.632 34.830 1.00 19.19 211 TYR B CA 1
ATOM 3721 C C . TYR B 1 213 ? 11.357 24.515 35.858 1.00 18.37 211 TYR B C 1
ATOM 3722 O O . TYR B 1 213 ? 11.848 24.720 36.983 1.00 18.72 211 TYR B O 1
ATOM 3731 N N . TRP B 1 214 ? 10.203 25.041 35.472 1.00 17.10 212 TRP B N 1
ATOM 3732 C CA . TRP B 1 214 ? 9.416 25.887 36.368 1.00 18.18 212 TRP B CA 1
ATOM 3733 C C . TRP B 1 214 ? 8.960 25.116 37.591 1.00 18.06 212 TRP B C 1
ATOM 3734 O O . TRP B 1 214 ? 8.902 25.689 38.653 1.00 18.50 212 TRP B O 1
ATOM 3745 N N . GLN B 1 215 ? 8.647 23.839 37.422 1.00 17.73 213 GLN B N 1
ATOM 3746 C CA . GLN B 1 215 ? 8.304 22.977 38.551 1.00 18.70 213 GLN B CA 1
ATOM 3747 C C . GLN B 1 215 ? 9.470 22.951 39.547 1.00 17.80 213 GLN B C 1
ATOM 3748 O O . GLN B 1 215 ? 9.256 23.039 40.745 1.00 16.50 213 GLN B O 1
ATOM 3754 N N . ARG B 1 216 ? 10.699 22.872 39.033 1.00 17.67 214 ARG B N 1
ATOM 3755 C CA . ARG B 1 216 ? 11.885 22.940 39.894 1.00 18.59 214 ARG B CA 1
ATOM 3756 C C . ARG B 1 216 ? 12.069 24.324 40.537 1.00 17.38 214 ARG B C 1
ATOM 3757 O O . ARG B 1 216 ? 12.357 24.389 41.745 1.00 16.25 214 ARG B O 1
ATOM 3765 N N . LEU B 1 217 ? 11.871 25.403 39.789 1.00 15.34 215 LEU B N 1
ATOM 3766 C CA . LEU B 1 217 ? 11.931 26.766 40.412 1.00 16.18 215 LEU B CA 1
ATOM 3767 C C . LEU B 1 217 ? 10.934 26.902 41.559 1.00 15.02 215 LEU B C 1
ATOM 3768 O O . LEU B 1 217 ? 11.265 27.471 42.600 1.00 15.44 215 LEU B O 1
ATOM 3773 N N . LEU B 1 218 ? 9.713 26.385 41.360 1.00 16.90 216 LEU B N 1
ATOM 3774 C CA . LEU B 1 218 ? 8.622 26.477 42.367 1.00 17.18 216 LEU B CA 1
ATOM 3775 C C . LEU B 1 218 ? 8.979 25.805 43.664 1.00 17.26 216 LEU B C 1
ATOM 3776 O O . LEU B 1 218 ? 8.419 26.160 44.709 1.00 17.26 216 LEU B O 1
ATOM 3781 N N . GLN B 1 219 ? 9.881 24.823 43.607 1.00 15.69 217 GLN B N 1
ATOM 3782 C CA . GLN B 1 219 ? 10.399 24.225 44.867 1.00 15.60 217 GLN B CA 1
ATOM 3783 C C . GLN B 1 219 ? 11.057 25.241 45.798 1.00 16.23 217 GLN B C 1
ATOM 3784 O O . GLN B 1 219 ? 11.252 24.963 46.989 1.00 16.00 217 GLN B O 1
ATOM 3790 N N . HIS B 1 220 ? 11.410 26.412 45.269 1.00 14.26 218 HIS B N 1
ATOM 3791 C CA . HIS B 1 220 ? 12.143 27.396 46.071 1.00 14.92 218 HIS B CA 1
ATOM 3792 C C . HIS B 1 220 ? 11.202 28.353 46.759 1.00 14.43 218 HIS B C 1
ATOM 3793 O O . HIS B 1 220 ? 11.648 29.138 47.617 1.00 16.24 218 HIS B O 1
ATOM 3800 N N . PHE B 1 221 ? 9.929 28.315 46.353 1.00 14.82 219 PHE B N 1
ATOM 3801 C CA . PHE B 1 221 ? 8.891 29.245 46.887 1.00 14.29 219 PHE B CA 1
ATOM 3802 C C . PHE B 1 221 ? 7.901 28.476 47.723 1.00 14.70 219 PHE B C 1
ATOM 3803 O O . PHE B 1 221 ? 7.770 27.265 47.565 1.00 14.90 219 PHE B O 1
ATOM 3811 N N . PRO B 1 222 ? 7.202 29.145 48.641 1.00 16.44 220 PRO B N 1
ATOM 3812 C CA . PRO B 1 222 ? 6.250 28.368 49.489 1.00 16.59 220 PRO B CA 1
ATOM 3813 C C . PRO B 1 222 ? 5.296 27.581 48.628 1.00 16.52 220 PRO B C 1
ATOM 3814 O O . PRO B 1 222 ? 4.766 28.097 47.616 1.00 17.22 220 PRO B O 1
ATOM 3818 N N . GLU B 1 223 ? 5.086 26.324 49.002 1.00 16.91 221 GLU B N 1
ATOM 3819 C CA . GLU B 1 223 ? 4.249 25.392 48.277 1.00 18.11 221 GLU B CA 1
ATOM 3820 C C . GLU B 1 223 ? 2.839 25.972 48.072 1.00 19.83 221 GLU B C 1
ATOM 3821 O O . GLU B 1 223 ? 2.244 26.552 48.991 1.00 20.53 221 GLU B O 1
ATOM 3827 N N . GLY B 1 224 ? 2.310 25.810 46.865 1.00 20.16 222 GLY B N 1
ATOM 3828 C CA . GLY B 1 224 ? 0.956 26.336 46.600 1.00 19.83 222 GLY B CA 1
ATOM 3829 C C . GLY B 1 224 ? 0.858 27.801 46.198 1.00 20.41 222 GLY B C 1
ATOM 3830 O O . GLY B 1 224 ? -0.266 28.316 46.057 1.00 19.67 222 GLY B O 1
ATOM 3831 N N . VAL B 1 225 ? 2.000 28.492 46.066 1.00 19.60 223 VAL B N 1
ATOM 3832 C CA . VAL B 1 225 ? 2.012 29.915 45.679 1.00 20.36 223 VAL B CA 1
ATOM 3833 C C . VAL B 1 225 ? 1.190 30.077 44.387 1.00 18.33 223 VAL B C 1
ATOM 3834 O O . VAL B 1 225 ? 1.255 29.246 43.515 1.00 19.66 223 VAL B O 1
ATOM 3838 N N . ALA B 1 226 ? 0.383 31.126 44.298 1.00 18.64 224 ALA B N 1
ATOM 3839 C CA . ALA B 1 226 ? -0.375 31.405 43.094 1.00 18.61 224 ALA B CA 1
ATOM 3840 C C . ALA B 1 226 ? 0.639 31.644 41.966 1.00 19.01 224 ALA B C 1
ATOM 3841 O O . ALA B 1 226 ? 1.658 32.327 42.178 1.00 18.06 224 ALA B O 1
ATOM 3843 N N . ARG B 1 227 ? 0.385 31.063 40.795 1.00 18.44 225 ARG B N 1
ATOM 3844 C CA . ARG B 1 227 ? 1.230 31.293 39.614 1.00 19.90 225 ARG B CA 1
ATOM 3845 C C . ARG B 1 227 ? 0.355 31.827 38.468 1.00 19.88 225 ARG B C 1
ATOM 3846 O O . ARG B 1 227 ? -0.780 31.423 38.326 1.00 20.60 225 ARG B O 1
ATOM 3854 N N . ALA B 1 228 ? 0.910 32.735 37.707 1.00 19.66 226 ALA B N 1
ATOM 3855 C CA . ALA B 1 228 ? 0.182 33.502 36.692 1.00 20.37 226 ALA B CA 1
ATOM 3856 C C . ALA B 1 228 ? 0.714 33.224 35.289 1.00 20.93 226 ALA B C 1
ATOM 3857 O O . ALA B 1 228 ? 1.914 33.183 35.091 1.00 20.20 226 ALA B O 1
ATOM 3859 N N . ILE B 1 229 ? -0.193 33.059 34.319 1.00 20.44 227 ILE B N 1
ATOM 3860 C CA . ILE B 1 229 ? 0.199 33.113 32.941 1.00 21.19 227 ILE B CA 1
ATOM 3861 C C . ILE B 1 229 ? 0.453 34.573 32.603 1.00 22.13 227 ILE B C 1
ATOM 3862 O O . ILE B 1 229 ? -0.460 35.425 32.747 1.00 23.04 227 ILE B O 1
ATOM 3867 N N . GLU B 1 230 ? 1.687 34.880 32.203 1.00 22.34 228 GLU B N 1
ATOM 3868 C CA . GLU B 1 230 ? 1.992 36.194 31.660 1.00 24.31 228 GLU B CA 1
ATOM 3869 C C . GLU B 1 230 ? 2.757 36.040 30.352 1.00 24.05 228 GLU B C 1
ATOM 3870 O O . GLU B 1 230 ? 3.884 36.493 30.228 1.00 24.87 228 GLU B O 1
ATOM 3876 N N . TYR B 1 231 ? 2.153 35.357 29.397 1.00 24.03 229 TYR B N 1
ATOM 3877 C CA . TYR B 1 231 ? 2.828 35.115 28.121 1.00 24.61 229 TYR B CA 1
ATOM 3878 C C . TYR B 1 231 ? 1.727 35.082 27.100 1.00 24.06 229 TYR B C 1
ATOM 3879 O O . TYR B 1 231 ? 0.563 35.015 27.491 1.00 23.93 229 TYR B O 1
ATOM 3888 N N . PRO B 1 232 ? 2.073 35.183 25.807 1.00 25.23 230 PRO B N 1
ATOM 3889 C CA . PRO B 1 232 ? 1.033 35.260 24.765 1.00 25.38 230 PRO B CA 1
ATOM 3890 C C . PRO B 1 232 ? 0.026 34.123 24.760 1.00 25.13 230 PRO B C 1
ATOM 3891 O O . PRO B 1 232 ? 0.406 32.943 24.690 1.00 25.50 230 PRO B O 1
ATOM 3895 N N . LEU B 1 233 ? -1.256 34.489 24.858 1.00 25.69 231 LEU B N 1
ATOM 3896 C CA . LEU B 1 233 ? -2.352 33.564 24.644 1.00 25.79 231 LEU B CA 1
ATOM 3897 C C . LEU B 1 233 ? -3.132 34.005 23.409 1.00 28.55 231 LEU B C 1
ATOM 3898 O O . LEU B 1 233 ? -3.936 34.924 23.470 1.00 26.77 231 LEU B O 1
ATOM 3903 N N . GLN B 1 234 ? -2.867 33.339 22.287 1.00 31.20 232 GLN B N 1
ATOM 3904 C CA . GLN B 1 234 ? -3.463 33.716 20.999 1.00 34.31 232 GLN B CA 1
ATOM 3905 C C . GLN B 1 234 ? -4.045 32.490 20.330 1.00 34.99 232 GLN B C 1
ATOM 3906 O O . GLN B 1 234 ? -3.442 31.422 20.331 1.00 35.32 232 GLN B O 1
ATOM 3912 N N . GLY B 1 235 ? -5.218 32.661 19.737 1.00 36.25 233 GLY B N 1
ATOM 3913 C CA . GLY B 1 235 ? -5.929 31.546 19.145 1.00 37.25 233 GLY B CA 1
ATOM 3914 C C . GLY B 1 235 ? -7.333 31.947 18.756 1.00 38.07 233 GLY B C 1
ATOM 3915 O O . GLY B 1 235 ? -7.825 33.003 19.155 1.00 37.42 233 GLY B O 1
ATOM 3916 N N . ASP B 1 236 ? -7.958 31.093 17.952 1.00 39.12 234 ASP B N 1
ATOM 3917 C CA . ASP B 1 236 ? -9.333 31.281 17.525 1.00 40.32 234 ASP B CA 1
ATOM 3918 C C . ASP B 1 236 ? -10.293 30.934 18.648 1.00 39.40 234 ASP B C 1
ATOM 3919 O O . ASP B 1 236 ? -11.437 31.383 18.642 1.00 40.22 234 ASP B O 1
ATOM 3924 N N . ASP B 1 237 ? -9.830 30.112 19.587 1.00 37.90 235 ASP B N 1
ATOM 3925 C CA . ASP B 1 237 ? -10.666 29.621 20.678 1.00 36.33 235 ASP B CA 1
ATOM 3926 C C . ASP B 1 237 ? -9.979 29.870 22.036 1.00 34.94 235 ASP B C 1
ATOM 3927 O O . ASP B 1 237 ? -9.321 28.981 22.581 1.00 35.31 235 ASP B O 1
ATOM 3932 N N . LEU B 1 238 ? -10.162 31.074 22.569 1.00 33.47 236 LEU B N 1
ATOM 3933 C CA . LEU B 1 238 ? -9.528 31.478 23.825 1.00 32.38 236 LEU B CA 1
ATOM 3934 C C . LEU B 1 238 ? -9.958 30.618 25.011 1.00 31.82 236 LEU B C 1
ATOM 3935 O O . LEU B 1 238 ? -9.164 30.408 25.954 1.00 31.10 236 LEU B O 1
ATOM 3940 N N . LEU B 1 239 ? -11.188 30.103 24.977 1.00 29.94 237 LEU B N 1
ATOM 3941 C CA . LEU B 1 239 ? -11.647 29.273 26.083 1.00 29.85 237 LEU B CA 1
ATOM 3942 C C . LEU B 1 239 ? -10.875 27.964 26.203 1.00 29.30 237 LEU B C 1
ATOM 3943 O O . LEU B 1 239 ? -10.322 27.674 27.263 1.00 28.14 237 LEU B O 1
ATOM 3948 N N . SER B 1 240 ? -10.802 27.173 25.133 1.00 28.33 238 SER B N 1
ATOM 3949 C CA . SER B 1 240 ? -10.053 25.918 25.222 1.00 27.72 238 SER B CA 1
ATOM 3950 C C . SER B 1 240 ? -8.565 26.157 25.356 1.00 27.16 238 SER B C 1
ATOM 3951 O O . SER B 1 240 ? -7.919 25.415 26.078 1.00 26.80 238 SER B O 1
ATOM 3956 N N . LEU B 1 241 ? -8.026 27.182 24.687 1.00 26.51 239 LEU B N 1
ATOM 3957 C CA . LEU B 1 241 ? -6.600 27.517 24.812 1.00 26.21 239 LEU B CA 1
ATOM 3958 C C . LEU B 1 241 ? -6.251 27.836 26.275 1.00 25.61 239 LEU B C 1
ATOM 3959 O O . LEU B 1 241 ? -5.290 27.283 26.845 1.00 24.92 239 LEU B O 1
ATOM 3964 N N . SER B 1 242 ? -7.047 28.710 26.883 1.00 24.83 240 SER B N 1
ATOM 3965 C CA . SER B 1 242 ? -6.827 29.148 28.254 1.00 23.76 240 SER B CA 1
ATOM 3966 C C . SER B 1 242 ? -6.928 27.958 29.222 1.00 23.90 240 SER B C 1
ATOM 3967 O O . SER B 1 242 ? -6.110 27.797 30.127 1.00 23.14 240 SER B O 1
ATOM 3970 N N . ARG B 1 243 ? -7.925 27.109 29.001 1.00 23.26 241 ARG B N 1
ATOM 3971 C CA . ARG B 1 243 ? -8.167 25.942 29.834 1.00 23.24 241 ARG B CA 1
ATOM 3972 C C . ARG B 1 243 ? -6.959 24.988 29.820 1.00 23.31 241 ARG B C 1
ATOM 3973 O O . ARG B 1 243 ? -6.555 24.486 30.892 1.00 24.32 241 ARG B O 1
ATOM 3988 N N . ARG B 1 244 ? -6.390 24.729 28.637 1.00 23.94 242 ARG B N 1
ATOM 3989 C CA . ARG B 1 244 ? -5.226 23.828 28.518 1.00 24.28 242 ARG B CA 1
ATOM 3990 C C . ARG B 1 244 ? -4.032 24.443 29.252 1.00 24.18 242 ARG B C 1
ATOM 3991 O O . ARG B 1 244 ? -3.361 23.754 30.036 1.00 23.84 242 ARG B O 1
ATOM 4006 N N . HIS B 1 245 ? -3.795 25.734 28.995 1.00 22.96 243 HIS B N 1
ATOM 4007 C CA . HIS B 1 245 ? -2.688 26.452 29.670 1.00 23.30 243 HIS B CA 1
ATOM 4008 C C . HIS B 1 245 ? -2.819 26.565 31.185 1.00 23.06 243 HIS B C 1
ATOM 4009 O O . HIS B 1 245 ? -1.806 26.402 31.915 1.00 23.05 243 HIS B O 1
ATOM 4016 N N . ILE B 1 246 ? -4.034 26.830 31.674 1.00 22.03 244 ILE B N 1
ATOM 4017 C CA . ILE B 1 246 ? -4.267 26.885 33.123 1.00 22.86 244 ILE B CA 1
ATOM 4018 C C . ILE B 1 246 ? -3.998 25.525 33.731 1.00 23.28 244 ILE B C 1
ATOM 4019 O O . ILE B 1 246 ? -3.397 25.412 34.832 1.00 22.82 244 ILE B O 1
ATOM 4024 N N . ALA B 1 247 ? -4.457 24.491 33.020 1.00 22.10 245 ALA B N 1
ATOM 4025 C CA . ALA B 1 247 ? -4.314 23.109 33.513 1.00 23.23 245 ALA B CA 1
ATOM 4026 C C . ALA B 1 247 ? -2.843 22.714 33.684 1.00 23.10 245 ALA B C 1
ATOM 4027 O O . ALA B 1 247 ? -2.487 22.064 34.671 1.00 23.18 245 ALA B O 1
ATOM 4029 N N . ALA B 1 248 ? -2.000 23.135 32.739 1.00 23.97 246 ALA B N 1
ATOM 4030 C CA . ALA B 1 248 ? -0.594 22.747 32.715 1.00 24.18 246 ALA B CA 1
ATOM 4031 C C . ALA B 1 248 ? 0.102 23.446 33.904 1.00 24.83 246 ALA B C 1
ATOM 4032 O O . ALA B 1 248 ? 0.963 22.849 34.552 1.00 24.62 246 ALA B O 1
ATOM 4034 N N . LEU B 1 249 ? -0.307 24.670 34.211 1.00 23.99 247 LEU B N 1
ATOM 4035 C CA . LEU B 1 249 ? 0.276 25.407 35.360 1.00 25.56 247 LEU B CA 1
ATOM 4036 C C . LEU B 1 249 ? -0.218 24.930 36.721 1.00 25.47 247 LEU B C 1
ATOM 4037 O O . LEU B 1 249 ? 0.553 24.902 37.697 1.00 25.75 247 LEU B O 1
ATOM 4042 N N . ALA B 1 250 ? -1.499 24.568 36.790 1.00 25.85 248 ALA B N 1
ATOM 4043 C CA . ALA B 1 250 ? -2.157 24.180 38.033 1.00 25.87 248 ALA B CA 1
ATOM 4044 C C . ALA B 1 250 ? -1.578 22.883 38.566 1.00 27.77 248 ALA B C 1
ATOM 4045 O O . ALA B 1 250 ? -1.661 22.621 39.750 1.00 28.06 248 ALA B O 1
ATOM 4047 N N . ARG B 1 251 ? -1.050 22.048 37.687 1.00 28.51 249 ARG B N 1
ATOM 4048 C CA . ARG B 1 251 ? -0.578 20.733 38.130 1.00 31.90 249 ARG B CA 1
ATOM 4049 C C . ARG B 1 251 ? 0.928 20.680 38.410 1.00 32.52 249 ARG B C 1
ATOM 4050 O O . ARG B 1 251 ? 1.449 19.621 38.814 1.00 33.20 249 ARG B O 1
ATOM 4058 N N . LEU B 1 252 ? 1.617 21.797 38.179 1.00 33.10 250 LEU B N 1
ATOM 4059 C CA . LEU B 1 252 ? 3.037 21.947 38.539 1.00 35.00 250 LEU B CA 1
ATOM 4060 C C . LEU B 1 252 ? 3.258 21.933 40.048 1.00 35.99 250 LEU B C 1
ATOM 4061 O O . LEU B 1 252 ? 2.824 22.841 40.764 1.00 36.50 250 LEU B O 1
ATOM 4066 N N . GLY B 1 253 ? 3.984 20.928 40.517 1.00 37.04 251 GLY B N 1
ATOM 4067 C CA . GLY B 1 253 ? 4.370 20.846 41.929 1.00 38.05 251 GLY B CA 1
ATOM 4068 C C . GLY B 1 253 ? 4.852 19.448 42.145 1.00 39.25 251 GLY B C 1
ATOM 4069 O O . GLY B 1 253 ? 5.070 18.724 41.164 1.00 39.24 251 GLY B O 1
ATOM 4070 N N . GLN B 1 254 ? 5.035 19.053 43.406 1.00 40.52 252 GLN B N 1
ATOM 4071 C CA . GLN B 1 254 ? 5.409 17.665 43.712 1.00 42.05 252 GLN B CA 1
ATOM 4072 C C . GLN B 1 254 ? 4.170 16.767 43.602 1.00 43.93 252 GLN B C 1
ATOM 4073 O O . GLN B 1 254 ? 3.046 17.245 43.754 1.00 44.24 252 GLN B O 1
ATOM 4079 N N . PRO B 1 255 ? 4.373 15.465 43.306 1.00 45.98 253 PRO B N 1
ATOM 4080 C CA . PRO B 1 255 ? 3.307 14.451 43.339 1.00 46.80 253 PRO B CA 1
ATOM 4081 C C . PRO B 1 255 ? 2.697 14.315 44.730 1.00 47.28 253 PRO B C 1
ATOM 4082 O O . PRO B 1 255 ? 3.440 14.180 45.704 1.00 47.96 253 PRO B O 1
ATOM 4086 N N . LEU C 1 5 ? 11.852 22.547 11.268 1.00 44.29 3 LEU C N 1
ATOM 4087 C CA . LEU C 1 5 ? 13.127 21.984 11.809 1.00 43.50 3 LEU C CA 1
ATOM 4088 C C . LEU C 1 5 ? 14.207 23.059 11.753 1.00 41.96 3 LEU C C 1
ATOM 4089 O O . LEU C 1 5 ? 14.202 23.891 10.847 1.00 43.19 3 LEU C O 1
ATOM 4094 N N . HIS C 1 6 ? 15.125 23.018 12.720 1.00 39.06 4 HIS C N 1
ATOM 4095 C CA . HIS C 1 6 ? 16.281 23.906 12.784 1.00 35.55 4 HIS C CA 1
ATOM 4096 C C . HIS C 1 6 ? 17.509 23.217 12.166 1.00 33.08 4 HIS C C 1
ATOM 4097 O O . HIS C 1 6 ? 17.582 21.972 12.197 1.00 31.23 4 HIS C O 1
ATOM 4104 N N . PRO C 1 7 ? 18.425 24.007 11.569 1.00 29.69 5 PRO C N 1
ATOM 4105 C CA . PRO C 1 7 ? 19.579 23.476 10.835 1.00 28.84 5 PRO C CA 1
ATOM 4106 C C . PRO C 1 7 ? 20.584 22.730 11.701 1.00 27.47 5 PRO C C 1
ATOM 4107 O O . PRO C 1 7 ? 20.954 23.196 12.782 1.00 26.80 5 PRO C O 1
ATOM 4111 N N . VAL C 1 8 ? 21.005 21.572 11.204 1.00 25.35 6 VAL C N 1
ATOM 4112 C CA . VAL C 1 8 ? 21.830 20.657 11.979 1.00 24.01 6 VAL C CA 1
ATOM 4113 C C . VAL C 1 8 ? 23.070 20.301 11.198 1.00 24.40 6 VAL C C 1
ATOM 4114 O O . VAL C 1 8 ? 23.017 20.051 9.982 1.00 23.23 6 VAL C O 1
ATOM 4118 N N . SER C 1 9 ? 24.175 20.247 11.916 1.00 23.83 7 SER C N 1
ATOM 4119 C CA . SER C 1 9 ? 25.460 19.950 11.338 1.00 23.50 7 SER C CA 1
ATOM 4120 C C . SER C 1 9 ? 26.009 18.675 12.005 1.00 23.67 7 SER C C 1
ATOM 4121 O O . SER C 1 9 ? 25.651 18.344 13.137 1.00 23.07 7 SER C O 1
ATOM 4124 N N . ILE C 1 10 ? 26.836 17.917 11.289 1.00 22.78 8 ILE C N 1
ATOM 4125 C CA . ILE C 1 10 ? 27.559 16.832 11.961 1.00 22.64 8 ILE C CA 1
ATOM 4126 C C . ILE C 1 10 ? 29.036 17.036 11.788 1.00 22.97 8 ILE C C 1
ATOM 4127 O O . ILE C 1 10 ? 29.506 17.171 10.661 1.00 22.47 8 ILE C O 1
ATOM 4132 N N . SER C 1 11 ? 29.750 17.034 12.918 1.00 22.55 9 SER C N 1
ATOM 4133 C CA . SER C 1 11 ? 31.193 17.012 12.947 1.00 23.73 9 SER C CA 1
ATOM 4134 C C . SER C 1 11 ? 31.658 15.598 12.675 1.00 23.51 9 SER C C 1
ATOM 4135 O O . SER C 1 11 ? 31.280 14.647 13.386 1.00 22.41 9 SER C O 1
ATOM 4138 N N . LEU C 1 12 ? 32.441 15.426 11.613 1.00 24.41 10 LEU C N 1
ATOM 4139 C CA . LEU C 1 12 ? 32.793 14.069 11.179 1.00 24.99 10 LEU C CA 1
ATOM 4140 C C . LEU C 1 12 ? 33.635 13.319 12.198 1.00 25.93 10 LEU C C 1
ATOM 4141 O O . LEU C 1 12 ? 33.680 12.093 12.157 1.00 26.86 10 LEU C O 1
ATOM 4146 N N . SER C 1 13 ? 34.309 14.046 13.091 1.00 26.61 11 SER C N 1
ATOM 4147 C CA . SER C 1 13 ? 35.032 13.398 14.219 1.00 27.53 11 SER C CA 1
ATOM 4148 C C . SER C 1 13 ? 34.079 12.517 15.059 1.00 26.74 11 SER C C 1
ATOM 4149 O O . SER C 1 13 ? 34.524 11.592 15.738 1.00 26.42 11 SER C O 1
ATOM 4152 N N . SER C 1 14 ? 32.776 12.829 15.028 1.00 25.05 12 SER C N 1
ATOM 4153 C CA . SER C 1 14 ? 31.758 11.995 15.713 1.00 24.13 12 SER C CA 1
ATOM 4154 C C . SER C 1 14 ? 31.824 10.498 15.349 1.00 23.87 12 SER C C 1
ATOM 4155 O O . SER C 1 14 ? 31.492 9.615 16.177 1.00 23.77 12 SER C O 1
ATOM 4158 N N . TYR C 1 15 ? 32.238 10.202 14.119 1.00 22.70 13 TYR C N 1
ATOM 4159 C CA . TYR C 1 15 ? 32.211 8.819 13.618 1.00 23.00 13 TYR C CA 1
ATOM 4160 C C . TYR C 1 15 ? 33.463 8.014 14.009 1.00 24.20 13 TYR C C 1
ATOM 4161 O O . TYR C 1 15 ? 33.543 6.791 13.774 1.00 24.04 13 TYR C O 1
ATOM 4170 N N . GLY C 1 16 ? 34.420 8.703 14.642 1.00 25.93 14 GLY C N 1
ATOM 4171 C CA . GLY C 1 16 ? 35.651 8.066 15.097 1.00 27.03 14 GLY C CA 1
ATOM 4172 C C . GLY C 1 16 ? 36.802 8.392 14.171 1.00 28.47 14 GLY C C 1
ATOM 4173 O O . GLY C 1 16 ? 36.715 8.176 12.953 1.00 28.75 14 GLY C O 1
ATOM 4174 N N . ALA C 1 17 ? 37.898 8.906 14.731 1.00 28.90 15 ALA C N 1
ATOM 4175 C CA . ALA C 1 17 ? 39.002 9.366 13.875 1.00 30.11 15 ALA C CA 1
ATOM 4176 C C . ALA C 1 17 ? 39.594 8.257 12.972 1.00 30.51 15 ALA C C 1
ATOM 4177 O O . ALA C 1 17 ? 39.826 8.488 11.786 1.00 30.42 15 ALA C O 1
ATOM 4179 N N . ASP C 1 18 ? 39.836 7.062 13.522 1.00 31.09 16 ASP C N 1
ATOM 4180 C CA . ASP C 1 18 ? 40.363 5.959 12.717 1.00 32.45 16 ASP C CA 1
ATOM 4181 C C . ASP C 1 18 ? 39.465 5.567 11.543 1.00 31.88 16 ASP C C 1
ATOM 4182 O O . ASP C 1 18 ? 39.939 5.432 10.415 1.00 32.39 16 ASP C O 1
ATOM 4187 N N . LEU C 1 19 ? 38.175 5.398 11.808 1.00 31.17 17 LEU C N 1
ATOM 4188 C CA . LEU C 1 19 ? 37.205 5.102 10.745 1.00 30.71 17 LEU C CA 1
ATOM 4189 C C . LEU C 1 19 ? 37.178 6.201 9.675 1.00 30.53 17 LEU C C 1
ATOM 4190 O O . LEU C 1 19 ? 37.152 5.908 8.475 1.00 29.85 17 LEU C O 1
ATOM 4195 N N . VAL C 1 20 ? 37.174 7.458 10.118 1.00 29.77 18 VAL C N 1
ATOM 4196 C CA . VAL C 1 20 ? 37.043 8.588 9.197 1.00 30.13 18 VAL C CA 1
ATOM 4197 C C . VAL C 1 20 ? 38.281 8.669 8.289 1.00 31.52 18 VAL C C 1
ATOM 4198 O O . VAL C 1 20 ? 38.143 8.781 7.076 1.00 31.49 18 VAL C O 1
ATOM 4202 N N . ARG C 1 21 ? 39.467 8.561 8.885 1.00 32.48 19 ARG C N 1
ATOM 4203 C CA . ARG C 1 21 ? 40.735 8.509 8.146 1.00 34.53 19 ARG C CA 1
ATOM 4204 C C . ARG C 1 21 ? 40.786 7.400 7.120 1.00 34.79 19 ARG C C 1
ATOM 4205 O O . ARG C 1 21 ? 41.276 7.589 6.005 1.00 35.67 19 ARG C O 1
ATOM 4213 N N . SER C 1 22 ? 40.282 6.239 7.511 1.00 35.06 20 SER C N 1
ATOM 4214 C CA . SER C 1 22 ? 40.289 5.082 6.657 1.00 35.56 20 SER C CA 1
ATOM 4215 C C . SER C 1 22 ? 39.358 5.270 5.450 1.00 35.08 20 SER C C 1
ATOM 4216 O O . SER C 1 22 ? 39.765 5.007 4.316 1.00 35.30 20 SER C O 1
ATOM 4219 N N . ARG C 1 23 ? 38.125 5.727 5.696 1.00 33.80 21 ARG C N 1
ATOM 4220 C CA . ARG C 1 23 ? 37.102 5.854 4.642 1.00 33.00 21 ARG C CA 1
ATOM 4221 C C . ARG C 1 23 ? 37.257 7.165 3.846 1.00 32.40 21 ARG C C 1
ATOM 4222 O O . ARG C 1 23 ? 36.802 7.270 2.694 1.00 32.18 21 ARG C O 1
ATOM 4230 N N . GLY C 1 24 ? 37.892 8.156 4.474 1.00 32.00 22 GLY C N 1
ATOM 4231 C CA . GLY C 1 24 ? 37.990 9.512 3.921 1.00 30.14 22 GLY C CA 1
ATOM 4232 C C . GLY C 1 24 ? 36.767 10.363 4.252 1.00 29.97 22 GLY C C 1
ATOM 4233 O O . GLY C 1 24 ? 35.620 9.866 4.251 1.00 29.22 22 GLY C O 1
ATOM 4234 N N . GLN C 1 25 ? 36.992 11.658 4.491 1.00 28.29 23 GLN C N 1
ATOM 4235 C CA . GLN C 1 25 ? 35.896 12.541 4.904 1.00 27.65 23 GLN C CA 1
ATOM 4236 C C . GLN C 1 25 ? 34.840 12.716 3.803 1.00 28.14 23 GLN C C 1
ATOM 4237 O O . GLN C 1 25 ? 33.647 12.823 4.116 1.00 26.93 23 GLN C O 1
ATOM 4243 N N . ALA C 1 26 ? 35.268 12.722 2.526 1.00 26.27 24 ALA C N 1
ATOM 4244 C CA . ALA C 1 26 ? 34.337 13.027 1.451 1.00 26.92 24 ALA C CA 1
ATOM 4245 C C . ALA C 1 26 ? 33.271 11.937 1.388 1.00 25.78 24 ALA C C 1
ATOM 4246 O O . ALA C 1 26 ? 32.159 12.202 0.951 1.00 25.04 24 ALA C O 1
ATOM 4248 N N . SER C 1 27 ? 33.611 10.724 1.833 1.00 25.95 25 SER C N 1
ATOM 4249 C CA . SER C 1 27 ? 32.688 9.602 1.735 1.00 27.29 25 SER C CA 1
ATOM 4250 C C . SER C 1 27 ? 31.488 9.732 2.672 1.00 27.14 25 SER C C 1
ATOM 4251 O O . SER C 1 27 ? 30.490 9.011 2.506 1.00 27.94 25 SER C O 1
ATOM 4254 N N . PHE C 1 28 ? 31.587 10.645 3.645 1.00 26.42 26 PHE C N 1
ATOM 4255 C CA . PHE C 1 28 ? 30.521 10.878 4.627 1.00 26.11 26 PHE C CA 1
ATOM 4256 C C . PHE C 1 28 ? 29.524 11.915 4.181 1.00 25.89 26 PHE C C 1
ATOM 4257 O O . PHE C 1 28 ? 28.439 11.995 4.749 1.00 26.65 26 PHE C O 1
ATOM 4265 N N . LEU C 1 29 ? 29.853 12.697 3.151 1.00 25.01 27 LEU C N 1
ATOM 4266 C CA . LEU C 1 29 ? 28.928 13.754 2.711 1.00 24.71 27 LEU C CA 1
ATOM 4267 C C . LEU C 1 29 ? 27.562 13.250 2.209 1.00 24.10 27 LEU C C 1
ATOM 4268 O O . LEU C 1 29 ? 26.542 13.820 2.600 1.00 23.90 27 LEU C O 1
ATOM 4273 N N . PRO C 1 30 ? 27.532 12.189 1.372 1.00 23.57 28 PRO C N 1
ATOM 4274 C CA . PRO C 1 30 ? 26.196 11.702 0.965 1.00 23.35 28 PRO C CA 1
ATOM 4275 C C . PRO C 1 30 ? 25.401 11.152 2.139 1.00 22.17 28 PRO C C 1
ATOM 4276 O O . PRO C 1 30 ? 24.189 11.289 2.149 1.00 22.55 28 PRO C O 1
ATOM 4280 N N . LEU C 1 31 ? 26.095 10.541 3.093 1.00 22.17 29 LEU C N 1
ATOM 4281 C CA . LEU C 1 31 ? 25.476 10.010 4.323 1.00 22.15 29 LEU C CA 1
ATOM 4282 C C . LEU C 1 31 ? 24.812 11.150 5.075 1.00 22.19 29 LEU C C 1
ATOM 4283 O O . LEU C 1 31 ? 23.642 11.038 5.473 1.00 21.20 29 LEU C O 1
ATOM 4288 N N . LEU C 1 32 ? 25.557 12.249 5.285 1.00 21.64 30 LEU C N 1
ATOM 4289 C CA . LEU C 1 32 ? 24.963 13.428 5.950 1.00 22.93 30 LEU C CA 1
ATOM 4290 C C . LEU C 1 32 ? 23.747 14.010 5.213 1.00 22.79 30 LEU C C 1
ATOM 4291 O O . LEU C 1 32 ? 22.759 14.408 5.858 1.00 24.04 30 LEU C O 1
ATOM 4296 N N . ALA C 1 33 ? 23.822 14.101 3.884 1.00 22.61 31 ALA C N 1
ATOM 4297 C CA . ALA C 1 33 ? 22.668 14.653 3.131 1.00 21.95 31 ALA C CA 1
ATOM 4298 C C . ALA C 1 33 ? 21.461 13.693 3.251 1.00 22.36 31 ALA C C 1
ATOM 4299 O O . ALA C 1 33 ? 20.304 14.130 3.472 1.00 22.72 31 ALA C O 1
ATOM 4309 N N . ALA C 1 35 ? 20.846 11.656 5.642 1.00 21.45 33 ALA C N 1
ATOM 4310 C CA . ALA C 1 35 ? 20.362 11.661 7.030 1.00 22.07 33 ALA C CA 1
ATOM 4311 C C . ALA C 1 35 ? 19.640 12.966 7.428 1.00 23.41 33 ALA C C 1
ATOM 4312 O O . ALA C 1 35 ? 19.057 13.025 8.509 1.00 25.31 33 ALA C O 1
ATOM 4314 N N . GLY C 1 36 ? 19.646 13.968 6.549 1.00 23.11 34 GLY C N 1
ATOM 4315 C CA . GLY C 1 36 ? 18.945 15.232 6.784 1.00 23.45 34 GLY C CA 1
ATOM 4316 C C . GLY C 1 36 ? 19.788 16.365 7.376 1.00 23.08 34 GLY C C 1
ATOM 4317 O O . GLY C 1 36 ? 19.247 17.319 7.917 1.00 24.09 34 GLY C O 1
ATOM 4318 N N . ALA C 1 37 ? 21.109 16.261 7.321 1.00 22.56 35 ALA C N 1
ATOM 4319 C CA . ALA C 1 37 ? 21.954 17.360 7.831 1.00 23.26 35 ALA C CA 1
ATOM 4320 C C . ALA C 1 37 ? 22.005 18.532 6.865 1.00 23.72 35 ALA C C 1
ATOM 4321 O O . ALA C 1 37 ? 21.807 18.344 5.663 1.00 23.93 35 ALA C O 1
ATOM 4323 N N . GLN C 1 38 ? 22.260 19.741 7.380 1.00 23.99 36 GLN C N 1
ATOM 4324 C CA . GLN C 1 38 ? 22.352 20.959 6.529 1.00 24.80 36 GLN C CA 1
ATOM 4325 C C . GLN C 1 38 ? 23.767 21.409 6.353 1.00 24.85 36 GLN C C 1
ATOM 4326 O O . GLN C 1 38 ? 24.074 22.210 5.474 1.00 25.77 36 GLN C O 1
ATOM 4332 N N . ARG C 1 39 ? 24.649 20.881 7.186 1.00 24.74 37 ARG C N 1
ATOM 4333 C CA . ARG C 1 39 ? 26.010 21.345 7.219 1.00 24.92 37 ARG C CA 1
ATOM 4334 C C . ARG C 1 39 ? 26.923 20.205 7.665 1.00 25.20 37 ARG C C 1
ATOM 4335 O O . ARG C 1 39 ? 26.520 19.316 8.407 1.00 23.63 37 ARG C O 1
ATOM 4343 N N . VAL C 1 40 ? 28.157 20.218 7.183 1.00 24.84 38 VAL C N 1
ATOM 4344 C CA . VAL C 1 40 ? 29.150 19.247 7.586 1.00 25.48 38 VAL C CA 1
ATOM 4345 C C . VAL C 1 40 ? 30.279 20.020 8.240 1.00 25.68 38 VAL C C 1
ATOM 4346 O O . VAL C 1 40 ? 30.597 21.141 7.809 1.00 25.28 38 VAL C O 1
ATOM 4350 N N . GLU C 1 41 ? 30.892 19.425 9.257 1.00 25.26 39 GLU C N 1
ATOM 4351 C CA . GLU C 1 41 ? 32.098 20.021 9.829 1.00 26.62 39 GLU C CA 1
ATOM 4352 C C . GLU C 1 41 ? 33.292 19.126 9.569 1.00 26.87 39 GLU C C 1
ATOM 4353 O O . GLU C 1 41 ? 33.394 17.996 10.066 1.00 25.76 39 GLU C O 1
ATOM 4359 N N . LEU C 1 42 ? 34.186 19.642 8.733 1.00 28.19 40 LEU C N 1
ATOM 4360 C CA . LEU C 1 42 ? 35.401 18.938 8.369 1.00 30.64 40 LEU C CA 1
ATOM 4361 C C . LEU C 1 42 ? 36.462 19.154 9.435 1.00 32.42 40 LEU C C 1
ATOM 4362 O O . LEU C 1 42 ? 36.457 20.162 10.127 1.00 33.01 40 LEU C O 1
ATOM 4367 N N . ARG C 1 43 ? 37.405 18.231 9.510 1.00 34.14 41 ARG C N 1
ATOM 4368 C CA . ARG C 1 43 ? 38.361 18.250 10.595 1.00 37.00 41 ARG C CA 1
ATOM 4369 C C . ARG C 1 43 ? 39.725 18.157 9.984 1.00 38.22 41 ARG C C 1
ATOM 4370 O O . ARG C 1 43 ? 40.044 17.259 9.173 1.00 38.20 41 ARG C O 1
ATOM 4378 N N . GLU C 1 44 ? 40.534 19.148 10.308 1.00 39.74 42 GLU C N 1
ATOM 4379 C CA . GLU C 1 44 ? 41.856 19.208 9.733 1.00 40.99 42 GLU C CA 1
ATOM 4380 C C . GLU C 1 44 ? 42.670 17.952 10.137 1.00 42.57 42 GLU C C 1
ATOM 4381 O O . GLU C 1 44 ? 43.275 17.279 9.292 1.00 42.20 42 GLU C O 1
ATOM 4387 N N . GLU C 1 45 ? 42.643 17.623 11.424 1.00 44.78 43 GLU C N 1
ATOM 4388 C CA . GLU C 1 45 ? 43.344 16.426 11.933 1.00 47.51 43 GLU C CA 1
ATOM 4389 C C . GLU C 1 45 ? 42.896 15.066 11.354 1.00 47.94 43 GLU C C 1
ATOM 4390 O O . GLU C 1 45 ? 43.458 14.029 11.721 1.00 48.80 43 GLU C O 1
ATOM 4396 N N . LEU C 1 46 ? 41.928 15.065 10.435 1.00 48.06 44 LEU C N 1
ATOM 4397 C CA . LEU C 1 46 ? 41.328 13.817 9.931 1.00 48.20 44 LEU C CA 1
ATOM 4398 C C . LEU C 1 46 ? 41.599 13.431 8.454 1.00 48.96 44 LEU C C 1
ATOM 4399 O O . LEU C 1 46 ? 41.176 12.356 7.994 1.00 48.44 44 LEU C O 1
ATOM 4404 N N . PHE C 1 47 ? 42.288 14.305 7.718 1.00 49.86 45 PHE C N 1
ATOM 4405 C CA . PHE C 1 47 ? 42.833 13.934 6.413 1.00 51.54 45 PHE C CA 1
ATOM 4406 C C . PHE C 1 47 ? 44.044 13.041 6.661 1.00 52.91 45 PHE C C 1
ATOM 4407 O O . PHE C 1 47 ? 44.814 13.283 7.600 1.00 53.22 45 PHE C O 1
ATOM 4415 N N . ALA C 1 48 ? 44.199 12.015 5.826 1.00 54.41 46 ALA C N 1
ATOM 4416 C CA . ALA C 1 48 ? 45.213 10.987 6.043 1.00 56.30 46 ALA C CA 1
ATOM 4417 C C . ALA C 1 48 ? 46.688 11.474 6.045 1.00 57.46 46 ALA C C 1
ATOM 4418 O O . ALA C 1 48 ? 47.398 11.192 7.011 1.00 58.05 46 ALA C O 1
ATOM 4420 N N . GLY C 1 49 ? 47.170 12.200 5.029 1.00 58.64 47 GLY C N 1
ATOM 4421 C CA . GLY C 1 49 ? 46.425 12.635 3.849 1.00 59.87 47 GLY C CA 1
ATOM 4422 C C . GLY C 1 49 ? 46.673 14.098 3.485 1.00 60.75 47 GLY C C 1
ATOM 4423 O O . GLY C 1 49 ? 46.470 15.002 4.318 1.00 61.08 47 GLY C O 1
ATOM 4424 N N . PRO C 1 50 ? 47.167 14.345 2.253 1.00 61.15 48 PRO C N 1
ATOM 4425 C CA . PRO C 1 50 ? 46.962 15.641 1.601 1.00 61.26 48 PRO C CA 1
ATOM 4426 C C . PRO C 1 50 ? 45.747 15.538 0.653 1.00 61.08 48 PRO C C 1
ATOM 4427 O O . PRO C 1 50 ? 45.793 14.784 -0.335 1.00 61.46 48 PRO C O 1
ATOM 4431 N N . PRO C 1 51 ? 44.660 16.279 0.946 1.00 60.66 49 PRO C N 1
ATOM 4432 C CA . PRO C 1 51 ? 43.383 16.063 0.233 1.00 60.38 49 PRO C CA 1
ATOM 4433 C C . PRO C 1 51 ? 43.290 16.595 -1.207 1.00 59.99 49 PRO C C 1
ATOM 4434 O O . PRO C 1 51 ? 43.887 17.629 -1.531 1.00 60.23 49 PRO C O 1
ATOM 4438 N N . ASP C 1 52 ? 42.557 15.879 -2.063 1.00 58.97 50 ASP C N 1
ATOM 4439 C CA . ASP C 1 52 ? 42.019 16.495 -3.267 1.00 57.80 50 ASP C CA 1
ATOM 4440 C C . ASP C 1 52 ? 40.933 17.414 -2.720 1.00 56.32 50 ASP C C 1
ATOM 4441 O O . ASP C 1 52 ? 39.893 16.967 -2.229 1.00 56.35 50 ASP C O 1
ATOM 4446 N N . THR C 1 53 ? 41.233 18.700 -2.740 1.00 53.96 51 THR C N 1
ATOM 4447 C CA . THR C 1 53 ? 40.325 19.727 -2.272 1.00 51.51 51 THR C CA 1
ATOM 4448 C C . THR C 1 53 ? 39.249 19.973 -3.331 1.00 50.62 51 THR C C 1
ATOM 4449 O O . THR C 1 53 ? 38.118 20.320 -3.008 1.00 49.66 51 THR C O 1
ATOM 4453 N N . GLU C 1 54 ? 39.621 19.797 -4.598 1.00 49.70 52 GLU C N 1
ATOM 4454 C CA . GLU C 1 54 ? 38.690 19.934 -5.724 1.00 49.50 52 GLU C CA 1
ATOM 4455 C C . GLU C 1 54 ? 37.565 18.923 -5.639 1.00 48.29 52 GLU C C 1
ATOM 4456 O O . GLU C 1 54 ? 36.391 19.273 -5.754 1.00 48.65 52 GLU C O 1
ATOM 4462 N N . ALA C 1 55 ? 37.945 17.663 -5.459 1.00 46.82 53 ALA C N 1
ATOM 4463 C CA . ALA C 1 55 ? 36.999 16.562 -5.350 1.00 45.29 53 ALA C CA 1
ATOM 4464 C C . ALA C 1 55 ? 36.111 16.759 -4.121 1.00 43.58 53 ALA C C 1
ATOM 4465 O O . ALA C 1 55 ? 34.883 16.577 -4.179 1.00 43.44 53 ALA C O 1
ATOM 4467 N N . LEU C 1 56 ? 36.738 17.166 -3.016 1.00 41.24 54 LEU C N 1
ATOM 4468 C CA . LEU C 1 56 ? 36.038 17.480 -1.786 1.00 38.66 54 LEU C CA 1
ATOM 4469 C C . LEU C 1 56 ? 35.038 18.632 -1.950 1.00 36.66 54 LEU C C 1
ATOM 4470 O O . LEU C 1 56 ? 33.884 18.517 -1.529 1.00 35.02 54 LEU C O 1
ATOM 4475 N N . THR C 1 57 ? 35.467 19.728 -2.581 1.00 34.47 55 THR C N 1
ATOM 4476 C CA . THR C 1 57 ? 34.559 20.831 -2.882 1.00 32.71 55 THR C CA 1
ATOM 4477 C C . THR C 1 57 ? 33.371 20.383 -3.736 1.00 32.73 55 THR C C 1
ATOM 4478 O O . THR C 1 57 ? 32.248 20.824 -3.517 1.00 33.11 55 THR C O 1
ATOM 4482 N N . ALA C 1 58 ? 33.613 19.502 -4.696 1.00 32.44 56 ALA C N 1
ATOM 4483 C CA . ALA C 1 58 ? 32.561 19.100 -5.637 1.00 32.53 56 ALA C CA 1
ATOM 4484 C C . ALA C 1 58 ? 31.530 18.251 -4.886 1.00 31.82 56 ALA C C 1
ATOM 4485 O O . ALA C 1 58 ? 30.312 18.366 -5.112 1.00 32.07 56 ALA C O 1
ATOM 4487 N N . ALA C 1 59 ? 32.035 17.435 -3.964 1.00 31.12 57 ALA C N 1
ATOM 4488 C CA . ALA C 1 59 ? 31.195 16.579 -3.113 1.00 30.40 57 ALA C CA 1
ATOM 4489 C C . ALA C 1 59 ? 30.256 17.410 -2.226 1.00 29.40 57 ALA C C 1
ATOM 4490 O O . ALA C 1 59 ? 29.065 17.123 -2.104 1.00 28.49 57 ALA C O 1
ATOM 4492 N N . ILE C 1 60 ? 30.782 18.470 -1.615 1.00 29.01 58 ILE C N 1
ATOM 4493 C CA . ILE C 1 60 ? 29.953 19.364 -0.789 1.00 29.18 58 ILE C CA 1
ATOM 4494 C C . ILE C 1 60 ? 28.874 20.066 -1.613 1.00 30.08 58 ILE C C 1
ATOM 4495 O O . ILE C 1 60 ? 27.718 20.189 -1.210 1.00 29.92 58 ILE C O 1
ATOM 4500 N N . GLN C 1 61 ? 29.269 20.502 -2.801 1.00 30.45 59 GLN C N 1
ATOM 4501 C CA . GLN C 1 61 ? 28.370 21.185 -3.709 1.00 31.58 59 GLN C CA 1
ATOM 4502 C C . GLN C 1 61 ? 27.261 20.266 -4.214 1.00 30.69 59 GLN C C 1
ATOM 4503 O O . GLN C 1 61 ? 26.105 20.669 -4.290 1.00 30.85 59 GLN C O 1
ATOM 4509 N N . LEU C 1 62 ? 27.616 19.032 -4.537 1.00 30.18 60 LEU C N 1
ATOM 4510 C CA . LEU C 1 62 ? 26.636 18.048 -5.011 1.00 31.19 60 LEU C CA 1
ATOM 4511 C C . LEU C 1 62 ? 25.531 17.801 -3.988 1.00 31.23 60 LEU C C 1
ATOM 4512 O O . LEU C 1 62 ? 24.359 17.654 -4.347 1.00 31.91 60 LEU C O 1
ATOM 4517 N N . GLN C 1 63 ? 25.911 17.773 -2.713 1.00 31.40 61 GLN C N 1
ATOM 4518 C CA . GLN C 1 63 ? 24.969 17.466 -1.622 1.00 31.33 61 GLN C CA 1
ATOM 4519 C C . GLN C 1 63 ? 24.172 18.676 -1.158 1.00 32.18 61 GLN C C 1
ATOM 4520 O O . GLN C 1 63 ? 23.273 18.527 -0.344 1.00 34.26 61 GLN C O 1
ATOM 4526 N N . GLY C 1 64 ? 24.507 19.869 -1.641 1.00 31.79 62 GLY C N 1
ATOM 4527 C CA . GLY C 1 64 ? 23.898 21.095 -1.136 1.00 33.22 62 GLY C CA 1
ATOM 4528 C C . GLY C 1 64 ? 24.199 21.394 0.336 1.00 32.80 62 GLY C C 1
ATOM 4529 O O . GLY C 1 64 ? 23.430 22.104 0.984 1.00 34.86 62 GLY C O 1
ATOM 4530 N N . LEU C 1 65 ? 25.320 20.900 0.861 1.00 32.49 63 LEU C N 1
ATOM 4531 C CA . LEU C 1 65 ? 25.678 21.082 2.282 1.00 32.04 63 LEU C CA 1
ATOM 4532 C C . LEU C 1 65 ? 26.451 22.386 2.491 1.00 32.27 63 LEU C C 1
ATOM 4533 O O . LEU C 1 65 ? 27.254 22.740 1.646 1.00 32.78 63 LEU C O 1
ATOM 4538 N N . GLU C 1 66 ? 26.196 23.085 3.600 1.00 31.13 64 GLU C N 1
ATOM 4539 C CA . GLU C 1 66 ? 27.106 24.114 4.117 1.00 30.95 64 GLU C CA 1
ATOM 4540 C C . GLU C 1 66 ? 28.307 23.382 4.730 1.00 29.69 64 GLU C C 1
ATOM 4541 O O . GLU C 1 66 ? 28.206 22.216 5.131 1.00 28.16 64 GLU C O 1
ATOM 4547 N N . CYS C 1 67 ? 29.447 24.050 4.822 1.00 26.47 65 CYS C N 1
ATOM 4548 C CA . CYS C 1 67 ? 30.620 23.382 5.331 1.00 26.40 65 CYS C CA 1
ATOM 4549 C C . CYS C 1 67 ? 31.402 24.258 6.279 1.00 25.69 65 CYS C C 1
ATOM 4550 O O . CYS C 1 67 ? 31.739 25.407 5.932 1.00 23.50 65 CYS C O 1
ATOM 4553 N N . VAL C 1 68 ? 31.674 23.695 7.458 1.00 23.77 66 VAL C N 1
ATOM 4554 C CA . VAL C 1 68 ? 32.550 24.309 8.458 1.00 23.72 66 VAL C CA 1
ATOM 4555 C C . VAL C 1 68 ? 33.886 23.566 8.450 1.00 24.53 66 VAL C C 1
ATOM 4556 O O . VAL C 1 68 ? 33.943 22.319 8.556 1.00 26.13 66 VAL C O 1
ATOM 4560 N N . PHE C 1 69 ? 34.975 24.318 8.332 1.00 23.95 67 PHE C N 1
ATOM 4561 C CA . PHE C 1 69 ? 36.298 23.698 8.463 1.00 23.68 67 PHE C CA 1
ATOM 4562 C C . PHE C 1 69 ? 36.779 23.924 9.903 1.00 24.62 67 PHE C C 1
ATOM 4563 O O . PHE C 1 69 ? 36.969 25.076 10.333 1.00 23.77 67 PHE C O 1
ATOM 4571 N N . SER C 1 70 ? 36.933 22.842 10.676 1.00 23.98 68 SER C N 1
ATOM 4572 C CA . SER C 1 70 ? 37.404 22.987 12.056 1.00 25.39 68 SER C CA 1
ATOM 4573 C C . SER C 1 70 ? 38.909 22.746 12.154 1.00 25.93 68 SER C C 1
ATOM 4574 O O . SER C 1 70 ? 39.417 21.737 11.655 1.00 25.38 68 SER C O 1
ATOM 4577 N N . SER C 1 71 ? 39.622 23.681 12.777 1.00 25.89 69 SER C N 1
ATOM 4578 C CA . SER C 1 71 ? 41.038 23.542 12.998 1.00 27.01 69 SER C CA 1
ATOM 4579 C C . SER C 1 71 ? 41.335 23.669 14.493 1.00 27.81 69 SER C C 1
ATOM 4580 O O . SER C 1 71 ? 40.693 24.466 15.163 1.00 27.16 69 SER C O 1
ATOM 4583 N N . PRO C 1 72 ? 42.365 22.943 14.993 1.00 29.12 70 PRO C N 1
ATOM 4584 C CA . PRO C 1 72 ? 42.844 23.148 16.360 1.00 29.87 70 PRO C CA 1
ATOM 4585 C C . PRO C 1 72 ? 43.647 24.431 16.553 1.00 30.31 70 PRO C C 1
ATOM 4586 O O . PRO C 1 72 ? 44.113 24.686 17.667 1.00 29.57 70 PRO C O 1
ATOM 4590 N N . LEU C 1 73 ? 43.823 25.207 15.476 1.00 30.73 71 LEU C N 1
ATOM 4591 C CA . LEU C 1 73 ? 44.583 26.457 15.509 1.00 31.41 71 LEU C CA 1
ATOM 4592 C C . LEU C 1 73 ? 44.108 27.374 16.638 1.00 31.51 71 LEU C C 1
ATOM 4593 O O . LEU C 1 73 ? 42.908 27.601 16.797 1.00 32.22 71 LEU C O 1
ATOM 4598 N N . GLU C 1 74 ? 45.060 27.876 17.419 1.00 31.39 72 GLU C N 1
ATOM 4599 C CA . GLU C 1 74 ? 44.806 28.915 18.411 1.00 31.64 72 GLU C CA 1
ATOM 4600 C C . GLU C 1 74 ? 45.123 30.276 17.827 1.00 31.71 72 GLU C C 1
ATOM 4601 O O . GLU C 1 74 ? 46.229 30.518 17.327 1.00 30.84 72 GLU C O 1
ATOM 4607 N N . LEU C 1 75 ? 44.146 31.165 17.892 1.00 32.19 73 LEU C N 1
ATOM 4608 C CA . LEU C 1 75 ? 44.206 32.429 17.181 1.00 33.40 73 LEU C CA 1
ATOM 4609 C C . LEU C 1 75 ? 45.402 33.262 17.628 1.00 34.50 73 LEU C C 1
ATOM 4610 O O . LE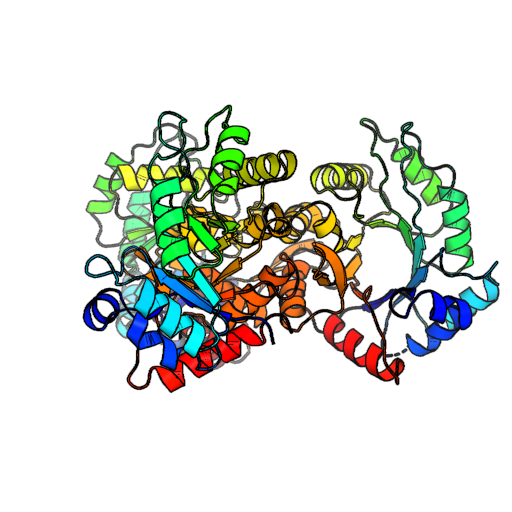U C 1 75 ? 46.170 33.789 16.796 1.00 34.18 73 LEU C O 1
ATOM 4615 N N . TRP C 1 76 ? 45.561 33.374 18.939 1.00 35.60 74 TRP C N 1
ATOM 4616 C CA . TRP C 1 76 ? 46.614 34.217 19.505 1.00 38.09 74 TRP C CA 1
ATOM 4617 C C . TRP C 1 76 ? 47.678 33.397 20.170 1.00 39.35 74 TRP C C 1
ATOM 4618 O O . TRP C 1 76 ? 47.392 32.459 20.912 1.00 39.13 74 TRP C O 1
ATOM 4629 N N . ARG C 1 77 ? 48.915 33.751 19.853 1.00 41.30 75 ARG C N 1
ATOM 4630 C CA . ARG C 1 77 ? 50.082 33.083 20.390 1.00 43.31 75 ARG C CA 1
ATOM 4631 C C . ARG C 1 77 ? 50.441 33.677 21.748 1.00 43.90 75 ARG C C 1
ATOM 4632 O O . ARG C 1 77 ? 50.067 34.824 22.086 1.00 42.85 75 ARG C O 1
ATOM 4640 N N . GLU C 1 78 ? 51.174 32.881 22.519 1.00 45.25 76 GLU C N 1
ATOM 4641 C CA . GLU C 1 78 ? 51.720 33.331 23.791 1.00 47.01 76 GLU C CA 1
ATOM 4642 C C . GLU C 1 78 ? 52.337 34.742 23.672 1.00 47.13 76 GLU C C 1
ATOM 4643 O O . GLU C 1 78 ? 52.087 35.598 24.527 1.00 47.67 76 GLU C O 1
ATOM 4649 N N . ASP C 1 79 ? 53.091 34.985 22.591 1.00 47.26 77 ASP C N 1
ATOM 4650 C CA . ASP C 1 79 ? 53.794 36.259 22.368 1.00 47.39 77 ASP C CA 1
ATOM 4651 C C . ASP C 1 79 ? 52.906 37.479 22.031 1.00 46.83 77 ASP C C 1
ATOM 4652 O O . ASP C 1 79 ? 53.414 38.590 21.856 1.00 46.49 77 ASP C O 1
ATOM 4657 N N . GLY C 1 80 ? 51.595 37.263 21.917 1.00 45.93 78 GLY C N 1
ATOM 4658 C CA . GLY C 1 80 ? 50.647 38.359 21.654 1.00 44.82 78 GLY C CA 1
ATOM 4659 C C . GLY C 1 80 ? 50.336 38.605 20.186 1.00 44.13 78 GLY C C 1
ATOM 4660 O O . GLY C 1 80 ? 49.537 39.491 19.839 1.00 44.51 78 GLY C O 1
ATOM 4661 N N . GLN C 1 81 ? 50.950 37.815 19.311 1.00 42.35 79 GLN C N 1
ATOM 4662 C CA . GLN C 1 81 ? 50.717 37.981 17.890 1.00 40.99 79 GLN C CA 1
ATOM 4663 C C . GLN C 1 81 ? 49.726 36.966 17.357 1.00 39.12 79 GLN C C 1
ATOM 4664 O O . GLN C 1 81 ? 49.710 35.811 17.802 1.00 38.48 79 GLN C O 1
ATOM 4670 N N . LEU C 1 82 ? 48.901 37.410 16.408 1.00 37.36 80 LEU C N 1
ATOM 4671 C CA . LEU C 1 82 ? 48.043 36.512 15.644 1.00 35.24 80 LEU C CA 1
ATOM 4672 C C . LEU C 1 82 ? 48.857 35.351 15.073 1.00 34.52 80 LEU C C 1
ATOM 4673 O O . LEU C 1 82 ? 49.977 35.549 14.559 1.00 33.36 80 LEU C O 1
ATOM 4678 N N . ASN C 1 83 ? 48.287 34.150 15.149 1.00 32.27 81 ASN C N 1
ATOM 4679 C CA . ASN C 1 83 ? 48.931 32.938 14.640 1.00 31.99 81 ASN C CA 1
ATOM 4680 C C . ASN C 1 83 ? 49.275 33.063 13.148 1.00 31.58 81 ASN C C 1
ATOM 4681 O O . ASN C 1 83 ? 48.361 33.194 12.303 1.00 31.02 81 ASN C O 1
ATOM 4686 N N . PRO C 1 84 ? 50.585 33.004 12.813 1.00 31.62 82 PRO C N 1
ATOM 4687 C CA . PRO C 1 84 ? 50.936 33.116 11.396 1.00 31.54 82 PRO C CA 1
ATOM 4688 C C . PRO C 1 84 ? 50.338 32.012 10.530 1.00 31.43 82 PRO C C 1
ATOM 4689 O O . PRO C 1 84 ? 50.343 32.145 9.301 1.00 31.00 82 PRO C O 1
ATOM 4693 N N . GLU C 1 85 ? 49.798 30.948 11.142 1.00 31.11 83 GLU C N 1
ATOM 4694 C CA . GLU C 1 85 ? 49.154 29.895 10.340 1.00 31.76 83 GLU C CA 1
ATOM 4695 C C . GLU C 1 85 ? 47.686 30.218 10.002 1.00 30.77 83 GLU C C 1
ATOM 4696 O O . GLU C 1 85 ? 47.004 29.413 9.356 1.00 29.61 83 GLU C O 1
ATOM 4702 N N . LEU C 1 86 ? 47.206 31.389 10.421 1.00 29.33 84 LEU C N 1
ATOM 4703 C CA . LEU C 1 86 ? 45.809 31.755 10.185 1.00 28.16 84 LEU C CA 1
ATOM 4704 C C . LEU C 1 86 ? 45.471 31.816 8.681 1.00 27.15 84 LEU C C 1
ATOM 4705 O O . LEU C 1 86 ? 44.512 31.194 8.227 1.00 26.83 84 LEU C O 1
ATOM 4710 N N . GLU C 1 87 ? 46.243 32.585 7.909 1.00 26.62 85 GLU C N 1
ATOM 4711 C CA . GLU C 1 87 ? 45.932 32.703 6.489 1.00 26.30 85 GLU C CA 1
ATOM 4712 C C . GLU C 1 87 ? 46.093 31.396 5.708 1.00 26.30 85 GLU C C 1
ATOM 4713 O O . GLU C 1 87 ? 45.235 31.072 4.891 1.00 25.37 85 GLU C O 1
ATOM 4719 N N . PRO C 1 88 ? 47.189 30.644 5.952 1.00 26.87 86 PRO C N 1
ATOM 4720 C CA . PRO C 1 88 ? 47.370 29.332 5.316 1.00 26.49 86 PRO C CA 1
ATOM 4721 C C . PRO C 1 88 ? 46.226 28.371 5.650 1.00 26.22 86 PRO C C 1
ATOM 4722 O O . PRO C 1 88 ? 45.805 27.570 4.796 1.00 26.42 86 PRO C O 1
ATOM 4726 N N . THR C 1 89 ? 45.699 28.476 6.870 1.00 25.47 87 THR C N 1
ATOM 4727 C CA . THR C 1 89 ? 44.531 27.669 7.268 1.00 25.75 87 THR C CA 1
ATOM 4728 C C . THR C 1 89 ? 43.225 28.159 6.606 1.00 25.49 87 THR C C 1
ATOM 4729 O O . THR C 1 89 ? 42.407 27.341 6.156 1.00 25.58 87 THR C O 1
ATOM 4733 N N . LEU C 1 90 ? 43.015 29.480 6.542 1.00 25.04 88 LEU C N 1
ATOM 4734 C CA . LEU C 1 90 ? 41.877 30.011 5.771 1.00 25.11 88 LEU C CA 1
ATOM 4735 C C . LEU C 1 90 ? 41.927 29.534 4.312 1.00 26.17 88 LEU C C 1
ATOM 4736 O O . LEU C 1 90 ? 40.884 29.205 3.732 1.00 27.08 88 LEU C O 1
ATOM 4741 N N . ARG C 1 91 ? 43.121 29.547 3.700 1.00 26.72 89 ARG C N 1
ATOM 4742 C CA . ARG C 1 91 ? 43.240 29.143 2.285 1.00 27.95 89 ARG C CA 1
ATOM 4743 C C . ARG C 1 91 ? 42.836 27.676 2.127 1.00 27.78 89 ARG C C 1
ATOM 4744 O O . ARG C 1 91 ? 42.062 27.326 1.208 1.00 26.94 89 ARG C O 1
ATOM 4752 N N . ARG C 1 92 ? 43.367 26.853 3.034 1.00 27.65 90 ARG C N 1
ATOM 4753 C CA . ARG C 1 92 ? 43.075 25.426 3.123 1.00 28.99 90 ARG C CA 1
ATOM 4754 C C . ARG C 1 92 ? 41.559 25.178 3.237 1.00 28.53 90 ARG C C 1
ATOM 4755 O O . ARG C 1 92 ? 40.960 24.350 2.507 1.00 27.63 90 ARG C O 1
ATOM 4770 N N . ALA C 1 93 ? 40.944 25.916 4.162 1.00 28.65 91 ALA C N 1
ATOM 4771 C CA . ALA C 1 93 ? 39.512 25.792 4.435 1.00 28.84 91 ALA C CA 1
ATOM 4772 C C . ALA C 1 93 ? 38.718 26.168 3.202 1.00 29.46 91 ALA C C 1
ATOM 4773 O O . ALA C 1 93 ? 37.793 25.453 2.805 1.00 29.88 91 ALA C O 1
ATOM 4775 N N . GLU C 1 94 ? 39.090 27.288 2.570 1.00 29.76 92 GLU C N 1
ATOM 4776 C CA . GLU C 1 94 ? 38.343 27.728 1.406 1.00 30.85 92 GLU C CA 1
ATOM 4777 C C . GLU C 1 94 ? 38.495 26.744 0.260 1.00 30.23 92 GLU C C 1
ATOM 4778 O O . GLU C 1 94 ? 37.515 26.439 -0.431 1.00 29.37 92 GLU C O 1
ATOM 4784 N N . ALA C 1 95 ? 39.721 26.244 0.070 1.00 30.09 93 ALA C N 1
ATOM 4785 C CA . ALA C 1 95 ? 40.002 25.233 -0.956 1.00 29.99 93 ALA C CA 1
ATOM 4786 C C . ALA C 1 95 ? 39.116 23.972 -0.812 1.00 30.42 93 ALA C C 1
ATOM 4787 O O . ALA C 1 95 ? 38.729 23.356 -1.814 1.00 29.16 93 ALA C O 1
ATOM 4789 N N . CYS C 1 96 ? 38.809 23.611 0.434 1.00 30.17 94 CYS C N 1
ATOM 4790 C CA . CYS C 1 96 ? 37.956 22.432 0.729 1.00 31.85 94 CYS C CA 1
ATOM 4791 C C . CYS C 1 96 ? 36.459 22.720 0.614 1.00 31.83 94 CYS C C 1
ATOM 4792 O O . CYS C 1 96 ? 35.635 21.823 0.848 1.00 34.20 94 CYS C O 1
ATOM 4795 N N . GLY C 1 97 ? 36.110 23.960 0.285 1.00 30.78 95 GLY C N 1
ATOM 4796 C CA . GLY C 1 97 ? 34.723 24.354 0.073 1.00 30.48 95 GLY C CA 1
ATOM 4797 C C . GLY C 1 97 ? 33.963 24.792 1.311 1.00 29.86 95 GLY C C 1
ATOM 4798 O O . GLY C 1 97 ? 32.730 24.786 1.310 1.00 29.55 95 GLY C O 1
ATOM 4799 N N . ALA C 1 98 ? 34.699 25.198 2.349 1.00 28.57 96 ALA C N 1
ATOM 4800 C CA . ALA C 1 98 ? 34.126 25.669 3.621 1.00 27.49 96 ALA C CA 1
ATOM 4801 C C . ALA C 1 98 ? 33.594 27.093 3.454 1.00 27.35 96 ALA C C 1
ATOM 4802 O O . ALA C 1 98 ? 34.147 27.891 2.646 1.00 27.74 96 ALA C O 1
ATOM 4804 N N . GLY C 1 99 ? 32.523 27.399 4.180 1.00 25.54 97 GLY C N 1
ATOM 4805 C CA . GLY C 1 99 ? 32.005 28.778 4.320 1.00 25.98 97 GLY C CA 1
ATOM 4806 C C . GLY C 1 99 ? 32.423 29.418 5.650 1.00 25.75 97 GLY C C 1
ATOM 4807 O O . GLY C 1 99 ? 32.317 30.647 5.842 1.00 24.84 97 GLY C O 1
ATOM 4808 N N . TRP C 1 100 ? 32.892 28.576 6.582 1.00 24.39 98 TRP C N 1
ATOM 4809 C CA . TRP C 1 100 ? 33.339 29.023 7.919 1.00 23.86 98 TRP C CA 1
ATOM 4810 C C . TRP C 1 100 ? 34.625 28.320 8.280 1.00 23.66 98 TRP C C 1
ATOM 4811 O O . TRP C 1 100 ? 34.835 27.161 7.904 1.00 24.02 98 TRP C O 1
ATOM 4822 N N . LEU C 1 101 ? 35.492 29.032 8.993 1.00 22.80 99 LEU C N 1
ATOM 4823 C CA . LEU C 1 101 ? 36.651 28.409 9.612 1.00 23.16 99 LEU C CA 1
ATOM 4824 C C . LEU C 1 101 ? 36.459 28.484 11.120 1.00 23.68 99 LEU C C 1
ATOM 4825 O O . LEU C 1 101 ? 36.244 29.575 11.687 1.00 22.93 99 LEU C O 1
ATOM 4830 N N . LYS C 1 102 ? 36.584 27.340 11.802 1.00 22.74 100 LYS C N 1
ATOM 4831 C CA . LYS C 1 102 ? 36.432 27.366 13.267 1.00 23.84 100 LYS C CA 1
ATOM 4832 C C . LYS C 1 102 ? 37.761 27.145 13.947 1.00 22.67 100 LYS C C 1
ATOM 4833 O O . LYS C 1 102 ? 38.486 26.221 13.581 1.00 26.10 100 LYS C O 1
ATOM 4839 N N . VAL C 1 103 ? 38.093 28.017 14.888 1.00 23.66 101 VAL C N 1
ATOM 4840 C CA . VAL C 1 103 ? 39.357 27.959 15.619 1.00 23.13 101 VAL C CA 1
ATOM 4841 C C . VAL C 1 103 ? 39.147 28.150 17.130 1.00 24.37 101 VAL C C 1
ATOM 4842 O O . VAL C 1 103 ? 38.036 28.471 17.572 1.00 23.17 101 VAL C O 1
ATOM 4846 N N . SER C 1 104 ? 40.216 27.934 17.904 1.00 24.48 102 SER C N 1
ATOM 4847 C CA . SER C 1 104 ? 40.266 28.328 19.328 1.00 26.86 102 SER C CA 1
ATOM 4848 C C . SE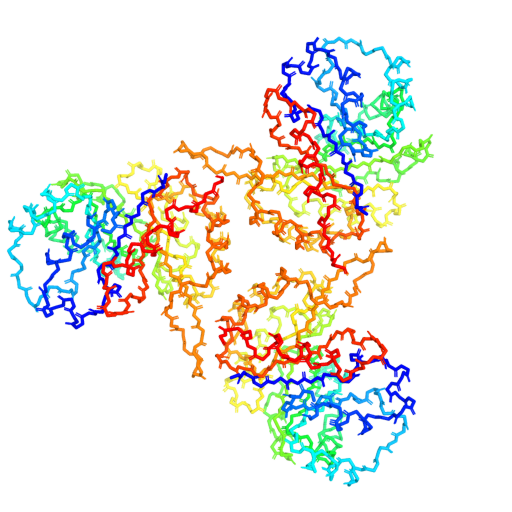R C 1 104 ? 40.863 29.714 19.500 1.00 27.07 102 SER C C 1
ATOM 4849 O O . SER C 1 104 ? 41.550 30.223 18.597 1.00 25.99 102 SER C O 1
ATOM 4852 N N . LEU C 1 105 ? 40.628 30.314 20.673 1.00 28.44 103 LEU C N 1
ATOM 4853 C CA . LEU C 1 105 ? 41.058 31.696 20.926 1.00 29.22 103 LEU C CA 1
ATOM 4854 C C . LEU C 1 105 ? 42.578 31.870 21.123 1.00 29.67 103 LEU C C 1
ATOM 4855 O O . LEU C 1 105 ? 43.159 32.886 20.701 1.00 31.07 103 LEU C O 1
ATOM 4860 N N . GLY C 1 106 ? 43.210 30.902 21.775 1.00 30.04 104 GLY C N 1
ATOM 4861 C CA . GLY C 1 106 ? 44.579 31.064 22.245 1.00 31.12 104 GLY C CA 1
ATOM 4862 C C . GLY C 1 106 ? 44.622 32.023 23.409 1.00 31.55 104 GLY C C 1
ATOM 4863 O O . GLY C 1 106 ? 43.624 32.213 24.110 1.00 30.85 104 GLY C O 1
ATOM 4864 N N . LEU C 1 107 ? 45.786 32.634 23.614 1.00 32.64 105 LEU C N 1
ATOM 4865 C CA . LEU C 1 107 ? 45.973 33.572 24.711 1.00 33.35 105 LEU C CA 1
ATOM 4866 C C . LEU C 1 107 ? 45.703 35.003 24.257 1.00 33.41 105 LEU C C 1
ATOM 4867 O O . LEU C 1 107 ? 46.523 35.604 23.545 1.00 32.49 105 LEU C O 1
ATOM 4872 N N . LEU C 1 108 ? 44.548 35.539 24.658 1.00 33.25 106 LEU C N 1
ATOM 4873 C CA . LEU C 1 108 ? 44.156 36.906 24.298 1.00 34.12 106 LEU C CA 1
ATOM 4874 C C . LEU C 1 108 ? 45.088 37.909 24.994 1.00 34.78 106 LEU C C 1
ATOM 4875 O O . LEU C 1 108 ? 45.112 37.962 26.223 1.00 34.40 106 LEU C O 1
ATOM 4880 N N . PRO C 1 109 ? 45.826 38.718 24.204 1.00 35.89 107 PRO C N 1
ATOM 4881 C CA . PRO C 1 109 ? 46.679 39.773 24.788 1.00 36.75 107 PRO C CA 1
ATOM 4882 C C . PRO C 1 109 ? 45.830 40.918 25.349 1.00 37.64 107 PRO C C 1
ATOM 4883 O O . PRO C 1 109 ? 44.662 41.061 24.978 1.00 37.47 107 PRO C O 1
ATOM 4887 N N . GLU C 1 110 ? 46.407 41.728 26.233 1.00 39.46 108 GLU C N 1
ATOM 4888 C CA . GLU C 1 110 ? 45.675 42.853 26.817 1.00 40.74 108 GLU C CA 1
ATOM 4889 C C . GLU C 1 110 ? 45.220 43.817 25.713 1.00 40.92 108 GLU C C 1
ATOM 4890 O O . GLU C 1 110 ? 44.221 44.530 25.867 1.00 40.84 108 GLU C O 1
ATOM 4896 N N . GLN C 1 111 ? 45.928 43.769 24.582 1.00 40.87 109 GLN C N 1
ATOM 4897 C CA . GLN C 1 111 ? 45.781 44.714 23.482 1.00 41.33 109 GLN C CA 1
ATOM 4898 C C . GLN C 1 111 ? 45.635 44.015 22.107 1.00 40.36 109 GLN C C 1
ATOM 4899 O O . GLN C 1 111 ? 46.540 44.083 21.275 1.00 40.08 109 GLN C O 1
ATOM 4905 N N . PRO C 1 112 ? 44.504 43.322 21.858 1.00 39.63 110 PRO C N 1
ATOM 4906 C CA . PRO C 1 112 ? 44.521 42.572 20.587 1.00 38.96 110 PRO C CA 1
ATOM 4907 C C . PRO C 1 112 ? 44.355 43.466 19.357 1.00 38.19 110 PRO C C 1
ATOM 4908 O O . PRO C 1 112 ? 43.536 44.406 19.374 1.00 37.57 110 PRO C O 1
ATOM 4912 N N . ASP C 1 113 ? 45.126 43.189 18.303 1.00 37.63 111 ASP C N 1
ATOM 4913 C CA . ASP C 1 113 ? 44.913 43.917 17.042 1.00 36.85 111 ASP C CA 1
ATOM 4914 C C . ASP C 1 113 ? 43.837 43.260 16.194 1.00 35.60 111 ASP C C 1
ATOM 4915 O O . ASP C 1 113 ? 44.129 42.425 15.325 1.00 34.26 111 ASP C O 1
ATOM 4920 N N . LEU C 1 114 ? 42.597 43.661 16.457 1.00 34.28 112 LEU C N 1
ATOM 4921 C CA . LEU C 1 114 ? 41.441 43.075 15.787 1.00 33.17 112 LEU C CA 1
ATOM 4922 C C . LEU C 1 114 ? 41.329 43.675 14.385 1.00 31.93 112 LEU C C 1
ATOM 4923 O O . LEU C 1 114 ? 40.723 43.075 13.496 1.00 31.51 112 LEU C O 1
ATOM 4928 N N . ALA C 1 115 ? 41.940 44.847 14.178 1.00 30.93 113 ALA C N 1
ATOM 4929 C CA . ALA C 1 115 ? 41.976 45.447 12.841 1.00 29.48 113 ALA C CA 1
ATOM 4930 C C . ALA C 1 115 ? 42.781 44.526 11.929 1.00 28.85 113 ALA C C 1
ATOM 4931 O O . ALA C 1 115 ? 42.343 44.198 10.799 1.00 27.71 113 ALA C O 1
ATOM 4933 N N . ALA C 1 116 ? 43.931 44.082 12.442 1.00 27.82 114 ALA C N 1
ATOM 4934 C CA . ALA C 1 116 ? 44.810 43.130 11.744 1.00 28.41 114 ALA C CA 1
ATOM 4935 C C . ALA C 1 116 ? 44.078 41.835 11.408 1.00 27.59 114 ALA C C 1
ATOM 4936 O O . ALA C 1 116 ? 44.156 41.344 10.269 1.00 27.27 114 ALA C O 1
ATOM 4938 N N . LEU C 1 117 ? 43.357 41.309 12.407 1.00 27.22 115 LEU C N 1
ATOM 4939 C CA . LEU C 1 117 ? 42.518 40.123 12.243 1.00 25.94 115 LEU C CA 1
ATOM 4940 C C . LEU C 1 117 ? 41.529 40.320 11.094 1.00 25.88 115 LEU C C 1
ATOM 4941 O O . LEU C 1 117 ? 41.471 39.495 10.177 1.00 24.61 115 LEU C O 1
ATOM 4946 N N . GLY C 1 118 ? 40.791 41.431 11.134 1.00 26.04 116 GLY C N 1
ATOM 4947 C CA . GLY C 1 118 ? 39.870 41.789 10.067 1.00 26.42 116 GLY C CA 1
ATOM 4948 C C . GLY C 1 118 ? 40.546 41.771 8.705 1.00 26.97 116 GLY C C 1
ATOM 4949 O O . GLY C 1 118 ? 40.019 41.167 7.765 1.00 28.15 116 GLY C O 1
ATOM 4950 N N . ARG C 1 119 ? 41.715 42.402 8.586 1.00 27.07 117 ARG C N 1
ATOM 4951 C CA . ARG C 1 119 ? 42.352 42.495 7.264 1.00 27.51 117 ARG C CA 1
ATOM 4952 C C . ARG C 1 119 ? 42.686 41.108 6.703 1.00 27.27 117 ARG C C 1
ATOM 4953 O O . ARG C 1 119 ? 42.576 40.882 5.489 1.00 26.26 117 ARG C O 1
ATOM 4961 N N . ARG C 1 120 ? 43.072 40.185 7.591 1.00 25.61 118 ARG C N 1
ATOM 4962 C CA . ARG C 1 120 ? 43.434 38.848 7.147 1.00 26.55 118 ARG C CA 1
ATOM 4963 C C . ARG C 1 120 ? 42.183 38.125 6.707 1.00 25.77 118 ARG C C 1
ATOM 4964 O O . ARG C 1 120 ? 42.191 37.523 5.648 1.00 26.89 118 ARG C O 1
ATOM 4972 N N . LEU C 1 121 ? 41.103 38.227 7.501 1.00 24.53 119 LEU C N 1
ATOM 4973 C CA . LEU C 1 121 ? 39.821 37.594 7.140 1.00 24.85 119 LEU C CA 1
ATOM 4974 C C . LEU C 1 121 ? 39.290 38.117 5.814 1.00 25.31 119 LEU C C 1
ATOM 4975 O O . LEU C 1 121 ? 38.728 37.350 5.032 1.00 25.11 119 LEU C O 1
ATOM 4980 N N . ALA C 1 122 ? 39.501 39.417 5.571 1.00 25.03 120 ALA C N 1
ATOM 4981 C CA . ALA C 1 122 ? 39.008 40.097 4.360 1.00 24.90 120 ALA C CA 1
ATOM 4982 C C . ALA C 1 122 ? 39.647 39.607 3.064 1.00 24.80 120 ALA C C 1
ATOM 4983 O O . ALA C 1 122 ? 39.088 39.781 1.969 1.00 23.84 120 ALA C O 1
ATOM 4985 N N . ARG C 1 123 ? 40.821 38.989 3.186 1.00 25.31 121 ARG C N 1
ATOM 4986 C CA . ARG C 1 123 ? 41.504 38.379 2.030 1.00 25.38 121 ARG C CA 1
ATOM 4987 C C . ARG C 1 123 ? 40.875 37.039 1.594 1.00 25.66 121 ARG C C 1
ATOM 4988 O O . ARG C 1 123 ? 41.265 36.457 0.573 1.00 25.35 121 ARG C O 1
ATOM 4996 N N . HIS C 1 124 ? 39.923 36.533 2.382 1.00 26.02 122 HIS C N 1
ATOM 4997 C CA . HIS C 1 124 ? 39.290 35.244 2.088 1.00 27.13 122 HIS C CA 1
ATOM 4998 C C . HIS C 1 124 ? 37.773 35.335 2.253 1.00 26.50 122 HIS C C 1
ATOM 4999 O O . HIS C 1 124 ? 37.264 36.304 2.804 1.00 27.20 122 HIS C O 1
ATOM 5006 N N . GLY C 1 125 ? 37.042 34.339 1.763 1.00 26.24 123 GLY C N 1
ATOM 5007 C CA . GLY C 1 125 ? 35.586 34.443 1.758 1.00 25.90 123 GLY C CA 1
ATOM 5008 C C . GLY C 1 125 ? 34.896 33.666 2.890 1.00 27.14 123 GLY C C 1
ATOM 5009 O O . GLY C 1 125 ? 33.746 33.260 2.727 1.00 28.51 123 GLY C O 1
ATOM 5010 N N . LEU C 1 126 ? 35.589 33.466 4.017 1.00 25.38 124 LEU C N 1
ATOM 5011 C CA . LEU C 1 126 ? 35.053 32.638 5.131 1.00 25.55 124 LEU C CA 1
ATOM 5012 C C . LEU C 1 126 ? 34.675 33.471 6.328 1.00 24.97 124 LEU C C 1
ATOM 5013 O O . LEU C 1 126 ? 35.401 34.399 6.657 1.00 23.67 124 LEU C O 1
ATOM 5018 N N . GLN C 1 127 ? 33.576 33.114 7.017 1.00 24.63 125 GLN C N 1
ATOM 5019 C CA . GLN C 1 127 ? 33.307 33.724 8.299 1.00 26.15 125 GLN C CA 1
ATOM 5020 C C . GLN C 1 127 ? 34.107 32.960 9.340 1.00 25.88 125 GLN C C 1
ATOM 5021 O O . GLN C 1 127 ? 34.291 31.738 9.241 1.00 25.56 125 GLN C O 1
ATOM 5027 N N . LEU C 1 128 ? 34.566 33.679 10.346 1.00 24.16 126 LEU C N 1
ATOM 5028 C CA . LEU C 1 128 ? 35.357 33.049 11.370 1.00 23.52 126 LEU C CA 1
ATOM 5029 C C . LEU C 1 128 ? 34.455 32.682 12.545 1.00 23.03 126 LEU C C 1
ATOM 5030 O O . LEU C 1 128 ? 33.613 33.484 12.991 1.00 22.16 126 LEU C O 1
ATOM 5035 N N . LEU C 1 129 ? 34.649 31.465 13.034 1.00 23.24 127 LEU C N 1
ATOM 5036 C CA . LEU C 1 129 ? 33.964 31.024 14.259 1.00 23.59 127 LEU C CA 1
ATOM 5037 C C . LEU C 1 129 ? 35.039 30.799 15.291 1.00 22.86 127 LEU C C 1
ATOM 5038 O O . LEU C 1 129 ? 36.048 30.135 15.020 1.00 23.96 127 LEU C O 1
ATOM 5043 N N . VAL C 1 130 ? 34.821 31.325 16.485 1.00 23.06 128 VAL C N 1
ATOM 5044 C CA . VAL C 1 130 ? 35.725 31.036 17.608 1.00 22.70 128 VAL C CA 1
ATOM 5045 C C . VAL C 1 130 ? 34.997 30.246 18.703 1.00 23.63 128 VAL C C 1
ATOM 5046 O O . VAL C 1 130 ? 33.990 30.692 19.238 1.00 24.79 128 VAL C O 1
ATOM 5050 N N . GLU C 1 131 ? 35.530 29.075 19.007 1.00 23.87 129 GLU C N 1
ATOM 5051 C CA . GLU C 1 131 ? 34.884 28.107 19.915 1.00 25.62 129 GLU C CA 1
ATOM 5052 C C . GLU C 1 131 ? 35.535 28.123 21.284 1.00 25.27 129 GLU C C 1
ATOM 5053 O O . GLU C 1 131 ? 36.772 28.209 21.370 1.00 25.21 129 GLU C O 1
ATOM 5059 N N . ASN C 1 132 ? 34.741 28.029 22.372 1.00 24.93 130 ASN C N 1
ATOM 5060 C CA . ASN C 1 132 ? 35.348 27.868 23.706 1.00 23.94 130 ASN C CA 1
ATOM 5061 C C . ASN C 1 132 ? 36.005 26.510 23.738 1.00 24.80 130 ASN C C 1
ATOM 5062 O O . ASN C 1 132 ? 35.395 25.504 23.385 1.00 23.50 130 ASN C O 1
ATOM 5067 N N . ASP C 1 133 ? 37.259 26.458 24.152 1.00 24.68 131 ASP C N 1
ATOM 5068 C CA . ASP C 1 133 ? 37.932 25.167 24.150 1.00 26.11 131 ASP C CA 1
ATOM 5069 C C . ASP C 1 133 ? 38.063 24.665 25.583 1.00 25.93 131 ASP C C 1
ATOM 5070 O O . ASP C 1 133 ? 37.312 25.119 26.452 1.00 26.43 131 ASP C O 1
ATOM 5075 N N . GLN C 1 134 ? 38.980 23.734 25.831 1.00 25.43 132 GLN C N 1
ATOM 5076 C CA . GLN C 1 134 ? 39.085 23.112 27.159 1.00 26.41 132 GLN C CA 1
ATOM 5077 C C . GLN C 1 134 ? 40.228 23.678 28.023 1.00 26.64 132 GLN C C 1
ATOM 5078 O O . GLN C 1 134 ? 40.500 23.157 29.113 1.00 26.51 132 GLN C O 1
ATOM 5084 N N . THR C 1 135 ? 40.867 24.751 27.538 1.00 26.10 133 THR C N 1
ATOM 5085 C CA . THR C 1 135 ? 42.040 25.318 28.183 1.00 26.05 133 THR C CA 1
ATOM 5086 C C . THR C 1 135 ? 41.678 26.553 29.013 1.00 25.72 133 THR C C 1
ATOM 5087 O O . THR C 1 135 ? 40.643 27.163 28.810 1.00 25.20 133 THR C O 1
ATOM 5091 N N . PRO C 1 136 ? 42.545 26.947 29.954 1.00 26.73 134 PRO C N 1
ATOM 5092 C CA . PRO C 1 136 ? 42.292 28.201 30.683 1.00 27.46 134 PRO C CA 1
ATOM 5093 C C . PRO C 1 136 ? 42.220 29.461 29.782 1.00 27.86 134 PRO C C 1
ATOM 5094 O O . PRO C 1 136 ? 41.396 30.381 30.034 1.00 28.58 134 PRO C O 1
ATOM 5098 N N . GLN C 1 137 ? 43.076 29.507 28.759 1.00 27.76 135 GLN C N 1
ATOM 5099 C CA . GLN C 1 137 ? 43.187 30.716 27.934 1.00 27.42 135 GLN C CA 1
ATOM 5100 C C . GLN C 1 137 ? 42.007 30.848 26.990 1.00 26.59 135 GLN C C 1
ATOM 5101 O O . GLN C 1 137 ? 41.564 31.948 26.729 1.00 26.98 135 GLN C O 1
ATOM 5107 N N . GLY C 1 138 ? 41.485 29.724 26.504 1.00 25.94 136 GLY C N 1
ATOM 5108 C CA . GLY C 1 138 ? 40.427 29.764 25.473 1.00 25.04 136 GLY C CA 1
ATOM 5109 C C . GLY C 1 138 ? 39.089 29.202 25.930 1.00 24.91 136 GLY C C 1
ATOM 5110 O O . GLY C 1 138 ? 38.129 29.146 25.144 1.00 25.11 136 GLY C O 1
ATOM 5111 N N . GLY C 1 139 ? 39.030 28.758 27.184 1.00 24.72 137 GLY C N 1
ATOM 5112 C CA . GLY C 1 139 ? 37.860 28.008 27.682 1.00 24.70 137 GLY C CA 1
ATOM 5113 C C . GLY C 1 139 ? 37.142 28.645 28.853 1.00 24.61 137 GLY C C 1
ATOM 5114 O O . GLY C 1 139 ? 36.286 28.020 29.461 1.00 23.83 137 GLY C O 1
ATOM 5115 N N . ARG C 1 140 ? 37.480 29.889 29.194 1.00 24.20 138 ARG C N 1
ATOM 5116 C CA . ARG C 1 140 ? 36.866 30.496 30.378 1.00 23.83 138 ARG C CA 1
ATOM 5117 C C . ARG C 1 140 ? 35.996 31.671 29.989 1.00 24.30 138 ARG C C 1
ATOM 5118 O O . ARG C 1 140 ? 36.341 32.407 29.059 1.00 23.32 138 ARG C O 1
ATOM 5126 N N . ILE C 1 141 ? 34.872 31.833 30.691 1.00 24.22 139 ILE C N 1
ATOM 5127 C CA . ILE C 1 141 ? 33.850 32.814 30.317 1.00 24.08 139 ILE C CA 1
ATOM 5128 C C . ILE C 1 141 ? 34.405 34.245 30.227 1.00 25.52 139 ILE C C 1
ATOM 5129 O O . ILE C 1 141 ? 34.144 34.930 29.271 1.00 25.06 139 ILE C O 1
ATOM 5134 N N . GLU C 1 142 ? 35.152 34.656 31.238 1.00 25.57 140 GLU C N 1
ATOM 5135 C CA . GLU C 1 142 ? 35.625 36.035 31.338 1.00 26.17 140 GLU C CA 1
ATOM 5136 C C . GLU C 1 142 ? 36.431 36.505 30.119 1.00 26.45 140 GLU C C 1
ATOM 5137 O O . GLU C 1 142 ? 36.101 37.541 29.551 1.00 27.42 140 GLU C O 1
ATOM 5143 N N . VAL C 1 143 ? 37.443 35.746 29.690 1.00 26.32 141 VAL C N 1
ATOM 5144 C CA . VAL C 1 143 ? 38.292 36.182 28.565 1.00 26.49 141 VAL C CA 1
ATOM 5145 C C . VAL C 1 143 ? 37.512 36.093 27.257 1.00 26.30 141 VAL C C 1
ATOM 5146 O O . VAL C 1 143 ? 37.706 36.889 26.338 1.00 25.88 141 VAL C O 1
ATOM 5150 N N . LEU C 1 144 ? 36.569 35.151 27.185 1.00 24.95 142 LEU C N 1
ATOM 5151 C CA . LEU C 1 144 ? 35.810 35.017 25.958 1.00 25.05 142 LEU C CA 1
ATOM 5152 C C . LEU C 1 144 ? 34.837 36.168 25.844 1.00 24.79 142 LEU C C 1
ATOM 5153 O O . LEU C 1 144 ? 34.671 36.744 24.763 1.00 25.30 142 LEU C O 1
ATOM 5158 N N . GLU C 1 145 ? 34.258 36.563 26.962 1.00 25.70 143 GLU C N 1
ATOM 5159 C CA . GLU C 1 145 ? 33.345 37.688 26.957 1.00 26.94 143 GLU C CA 1
ATOM 5160 C C . GLU C 1 145 ? 34.079 38.981 26.474 1.00 27.54 143 GLU C C 1
ATOM 5161 O O . GLU C 1 145 ? 33.544 39.765 25.670 1.00 27.69 143 GLU C O 1
ATOM 5172 N N . ARG C 1 146 ? 35.323 39.136 26.921 1.00 28.13 144 ARG C N 1
ATOM 5173 C CA . ARG C 1 146 ? 36.188 40.253 26.499 1.00 28.28 144 ARG C CA 1
ATOM 5174 C C . ARG C 1 146 ? 36.417 40.195 24.991 1.00 29.16 144 ARG C C 1
ATOM 5175 O O . ARG C 1 146 ? 36.309 41.214 24.283 1.00 29.59 144 ARG C O 1
ATOM 5183 N N . PHE C 1 147 ? 36.703 39.001 24.477 1.00 28.70 145 PHE C N 1
ATOM 5184 C CA . PHE C 1 147 ? 37.036 38.894 23.069 1.00 29.12 145 PHE C CA 1
ATOM 5185 C C . PHE C 1 147 ? 35.839 39.262 22.199 1.00 29.46 145 PHE C C 1
ATOM 5186 O O . PHE C 1 147 ? 35.963 40.082 21.256 1.00 28.84 145 PHE C O 1
ATOM 5194 N N . PHE C 1 148 ? 34.688 38.664 22.514 1.00 29.23 146 PHE C N 1
ATOM 5195 C CA . PHE C 1 148 ? 33.482 38.872 21.707 1.00 29.62 146 PHE C CA 1
ATOM 5196 C C . PHE C 1 148 ? 32.927 40.297 21.797 1.00 31.17 146 PHE C C 1
ATOM 5197 O O . PHE C 1 148 ? 32.484 40.852 20.778 1.00 30.64 146 PHE C O 1
ATOM 5205 N N . ARG C 1 149 ? 32.963 40.882 22.989 1.00 32.00 147 ARG C N 1
ATOM 5206 C CA . ARG C 1 149 ? 32.617 42.302 23.131 1.00 34.95 147 ARG C CA 1
ATOM 5207 C C . ARG C 1 149 ? 33.442 43.169 22.174 1.00 35.42 147 ARG C C 1
ATOM 5208 O O . ARG C 1 149 ? 32.897 43.975 21.399 1.00 36.26 147 ARG C O 1
ATOM 5216 N N . LEU C 1 150 ? 34.759 42.996 22.229 1.00 36.26 148 LEU C N 1
ATOM 5217 C CA . LEU C 1 150 ? 35.673 43.801 21.421 1.00 36.59 148 LEU C CA 1
ATOM 5218 C C . LEU C 1 150 ? 35.463 43.545 19.933 1.00 37.48 148 LEU C C 1
ATOM 5219 O O . LEU C 1 150 ? 35.392 44.488 19.136 1.00 37.09 148 LEU C O 1
ATOM 5224 N N . ALA C 1 151 ? 35.403 42.269 19.559 1.00 37.59 149 ALA C N 1
ATOM 5225 C CA . ALA C 1 151 ? 35.228 41.876 18.163 1.00 39.42 149 ALA C CA 1
ATOM 5226 C C . ALA C 1 151 ? 33.997 42.540 17.585 1.00 40.71 149 ALA C C 1
ATOM 5227 O O . ALA C 1 151 ? 34.020 43.009 16.445 1.00 40.68 149 ALA C O 1
ATOM 5229 N N . GLU C 1 152 ? 32.926 42.583 18.376 1.00 42.26 150 GLU C N 1
ATOM 5230 C CA . GLU C 1 152 ? 31.673 43.164 17.920 1.00 44.56 150 GLU C CA 1
ATOM 5231 C C . GLU C 1 152 ? 31.804 44.677 17.740 1.00 45.12 150 GLU C C 1
ATOM 5232 O O . GLU C 1 152 ? 31.246 45.231 16.793 1.00 45.36 150 GLU C O 1
ATOM 5238 N N . ARG C 1 153 ? 32.531 45.323 18.652 1.00 45.77 151 ARG C N 1
ATOM 5239 C CA . ARG C 1 153 ? 32.751 46.771 18.589 1.00 46.91 151 ARG C CA 1
ATOM 5240 C C . ARG C 1 153 ? 33.335 47.155 17.231 1.00 46.97 151 ARG C C 1
ATOM 5241 O O . ARG C 1 153 ? 32.798 48.014 16.522 1.00 47.29 151 ARG C O 1
ATOM 5249 N N . GLN C 1 154 ? 34.419 46.484 16.853 1.00 46.79 152 GLN C N 1
ATOM 5250 C CA . GLN C 1 154 ? 35.032 46.754 15.566 1.00 46.30 152 GLN C CA 1
ATOM 5251 C C . GLN C 1 154 ? 34.359 46.006 14.385 1.00 45.86 152 GLN C C 1
ATOM 5252 O O . GLN C 1 154 ? 34.830 46.058 13.238 1.00 45.38 152 GLN C O 1
ATOM 5263 N N . GLN C 1 155 ? 33.246 45.334 14.693 1.00 44.44 153 GLN C N 1
ATOM 5264 C CA . GLN C 1 155 ? 32.350 44.736 13.707 1.00 43.58 153 GLN C CA 1
ATOM 5265 C C . GLN C 1 155 ? 33.031 43.685 12.811 1.00 42.58 153 GLN C C 1
ATOM 5266 O O . GLN C 1 155 ? 32.909 43.745 11.583 1.00 42.15 153 GLN C O 1
ATOM 5272 N N . LEU C 1 156 ? 33.729 42.718 13.407 1.00 40.62 154 LEU C N 1
ATOM 5273 C CA . LEU C 1 156 ? 34.322 41.616 12.620 1.00 39.53 154 LEU C CA 1
ATOM 5274 C C . LEU C 1 156 ? 33.300 40.598 12.049 1.00 38.15 154 LEU C C 1
ATOM 5275 O O . LEU C 1 156 ? 32.253 40.342 12.664 1.00 37.50 154 LEU C O 1
ATOM 5280 N N . ASP C 1 157 ? 33.620 40.007 10.893 1.00 36.06 155 ASP C N 1
ATOM 5281 C CA . ASP C 1 157 ? 32.811 38.898 10.366 1.00 34.82 155 ASP C CA 1
ATOM 5282 C C . ASP C 1 157 ? 33.172 37.635 11.154 1.00 33.11 155 ASP C C 1
ATOM 5283 O O . ASP C 1 157 ? 33.867 36.725 10.645 1.00 32.81 155 ASP C O 1
ATOM 5288 N N . LEU C 1 158 ? 32.727 37.612 12.410 1.00 31.35 156 LEU C N 1
ATOM 5289 C CA . LEU C 1 158 ? 33.021 36.498 13.296 1.00 29.26 156 LEU C CA 1
ATOM 5290 C C . LEU C 1 158 ? 31.951 36.273 14.369 1.00 28.35 156 LEU C C 1
ATOM 5291 O O . LEU C 1 158 ? 31.273 37.202 14.828 1.00 27.27 156 LEU C O 1
ATOM 5296 N N . ALA C 1 159 ? 31.819 35.020 14.774 1.00 25.88 157 ALA C N 1
ATOM 5297 C CA . ALA C 1 159 ? 30.790 34.701 15.734 1.00 25.38 157 ALA C CA 1
ATOM 5298 C C . ALA C 1 159 ? 31.361 33.669 16.688 1.00 24.53 157 ALA C C 1
ATOM 5299 O O . ALA C 1 159 ? 32.410 33.060 16.412 1.00 24.01 157 ALA C O 1
ATOM 5309 N N . THR C 1 161 ? 31.283 30.003 18.414 1.00 21.76 159 THR C N 1
ATOM 5310 C CA . THR C 1 161 ? 30.795 28.627 18.545 1.00 22.03 159 THR C CA 1
ATOM 5311 C C . THR C 1 161 ? 30.721 28.254 20.018 1.00 21.06 159 THR C C 1
ATOM 5312 O O . THR C 1 161 ? 31.734 28.225 20.726 1.00 20.92 159 THR C O 1
ATOM 5316 N N . PHE C 1 162 ? 29.514 28.005 20.496 1.00 19.58 160 PHE C N 1
ATOM 5317 C CA . PHE C 1 162 ? 29.328 27.704 21.927 1.00 20.02 160 PHE C CA 1
ATOM 5318 C C . PHE C 1 162 ? 29.350 26.189 22.032 1.00 20.85 160 PHE C C 1
ATOM 5319 O O . PHE C 1 162 ? 28.428 25.524 21.567 1.00 19.21 160 PHE C O 1
ATOM 5327 N N . ASP C 1 163 ? 30.419 25.642 22.606 1.00 21.44 161 ASP C N 1
ATOM 5328 C CA . ASP C 1 163 ? 30.513 24.250 22.764 1.00 21.98 161 ASP C CA 1
ATOM 5329 C C . ASP C 1 163 ? 29.974 23.914 24.162 1.00 21.48 161 ASP C C 1
ATOM 5330 O O . ASP C 1 163 ? 30.552 24.287 25.170 1.00 21.26 161 ASP C O 1
ATOM 5335 N N . ILE C 1 164 ? 28.839 23.228 24.191 1.00 20.27 162 ILE C N 1
ATOM 5336 C CA . ILE C 1 164 ? 28.132 23.024 25.458 1.00 20.90 162 ILE C CA 1
ATOM 5337 C C . ILE C 1 164 ? 29.012 22.292 26.467 1.00 20.73 162 ILE C C 1
ATOM 5338 O O . ILE C 1 164 ? 29.018 22.643 27.658 1.00 21.98 162 ILE C O 1
ATOM 5343 N N . GLY C 1 165 ? 29.772 21.293 25.990 1.00 20.37 163 GLY C N 1
ATOM 5344 C CA . GLY C 1 165 ? 30.487 20.393 26.886 1.00 19.94 163 GLY C CA 1
ATOM 5345 C C . GLY C 1 165 ? 31.845 20.927 27.316 1.00 20.10 163 GLY C C 1
ATOM 5346 O O . GLY C 1 165 ? 32.311 20.626 28.399 1.00 19.49 163 GLY C O 1
ATOM 5347 N N . ASN C 1 166 ? 32.489 21.723 26.462 1.00 20.38 164 ASN C N 1
ATOM 5348 C CA . ASN C 1 166 ? 33.868 22.129 26.760 1.00 20.99 164 ASN C CA 1
ATOM 5349 C C . ASN C 1 166 ? 34.019 22.897 28.076 1.00 21.31 164 ASN C C 1
ATOM 5350 O O . ASN C 1 166 ? 35.073 22.777 28.750 1.00 20.75 164 ASN C O 1
ATOM 5355 N N . TRP C 1 167 ? 32.987 23.660 28.450 1.00 19.95 165 TRP C N 1
ATOM 5356 C CA . TRP C 1 167 ? 33.022 24.454 29.693 1.00 20.31 165 TRP C CA 1
ATOM 5357 C C . TRP C 1 167 ? 33.343 23.562 30.906 1.00 20.94 165 TRP C C 1
ATOM 5358 O O . TRP C 1 167 ? 33.921 24.033 31.876 1.00 22.70 165 TRP C O 1
ATOM 5369 N N . ARG C 1 168 ? 32.945 22.296 30.845 1.00 21.31 166 ARG C N 1
ATOM 5370 C CA . ARG C 1 168 ? 33.164 21.366 31.950 1.00 21.60 166 ARG C CA 1
ATOM 5371 C C . ARG C 1 168 ? 34.649 21.240 32.291 1.00 22.23 166 ARG C C 1
ATOM 5372 O O . ARG C 1 168 ? 34.998 21.101 33.468 1.00 22.50 166 ARG C O 1
ATOM 5380 N N . TRP C 1 169 ? 35.521 21.330 31.286 1.00 22.25 167 TRP C N 1
ATOM 5381 C CA . TRP C 1 169 ? 36.969 21.147 31.522 1.00 23.26 167 TRP C CA 1
ATOM 5382 C C . TRP C 1 169 ? 37.559 22.305 32.321 1.00 23.26 167 TRP C C 1
ATOM 5383 O O . TRP C 1 169 ? 38.556 22.124 32.990 1.00 24.66 167 TRP C O 1
ATOM 5394 N N . GLN C 1 170 ? 36.906 23.464 32.287 1.00 22.89 168 GLN C N 1
ATOM 5395 C CA . GLN C 1 170 ? 37.346 24.623 33.058 1.00 22.92 168 GLN C CA 1
ATOM 5396 C C . GLN C 1 170 ? 36.459 24.916 34.280 1.00 21.97 168 GLN C C 1
ATOM 5397 O O . GLN C 1 170 ? 36.576 25.961 34.901 1.00 21.80 168 GLN C O 1
ATOM 5403 N N . GLU C 1 171 ? 35.599 23.961 34.634 1.00 21.01 169 GLU C N 1
ATOM 5404 C CA . GLU C 1 171 ? 34.625 24.108 35.707 1.00 22.13 169 GLU C CA 1
ATOM 5405 C C . GLU C 1 171 ? 33.836 25.402 35.562 1.00 22.03 169 GLU C C 1
ATOM 5406 O O . GLU C 1 171 ? 33.682 26.171 36.504 1.00 22.54 169 GLU C O 1
ATOM 5412 N N . GLN C 1 172 ? 33.405 25.670 34.337 1.00 21.35 170 GLN C N 1
ATOM 5413 C CA . GLN C 1 172 ? 32.596 26.843 34.025 1.00 21.68 170 GLN C CA 1
ATOM 5414 C C . GLN C 1 172 ? 31.181 26.325 33.812 1.00 21.78 170 GLN C C 1
ATOM 5415 O O . GLN C 1 172 ? 30.984 25.257 33.188 1.00 21.27 170 GLN C O 1
ATOM 5421 N N . ALA C 1 173 ? 30.192 27.046 34.333 1.00 20.99 171 ALA C N 1
ATOM 5422 C CA . ALA C 1 173 ? 28.803 26.667 34.129 1.00 21.94 171 ALA C CA 1
ATOM 5423 C C . ALA C 1 173 ? 28.274 27.098 32.747 1.00 21.48 171 ALA C C 1
ATOM 5424 O O . ALA C 1 173 ? 28.302 28.279 32.403 1.00 20.66 171 ALA C O 1
ATOM 5426 N N . ALA C 1 174 ? 27.805 26.128 31.966 1.00 21.95 172 ALA C N 1
ATOM 5427 C CA . ALA C 1 174 ? 27.229 26.399 30.659 1.00 22.33 172 ALA C CA 1
ATOM 5428 C C . ALA C 1 174 ? 26.086 27.402 30.747 1.00 21.63 172 ALA C C 1
ATOM 5429 O O . ALA C 1 174 ? 25.942 28.213 29.862 1.00 20.69 172 ALA C O 1
ATOM 5431 N N . ASP C 1 175 ? 25.229 27.292 31.777 1.00 22.08 173 ASP C N 1
ATOM 5432 C CA . ASP C 1 175 ? 24.103 28.247 31.912 1.00 23.14 173 ASP C CA 1
ATOM 5433 C C . ASP C 1 175 ? 24.571 29.678 32.096 1.00 22.44 173 ASP C C 1
ATOM 5434 O O . ASP C 1 175 ? 24.004 30.629 31.514 1.00 21.36 173 ASP C O 1
ATOM 5443 N N . GLU C 1 176 ? 25.598 29.850 32.926 1.00 21.67 174 GLU C N 1
ATOM 5444 C CA . GLU C 1 176 ? 26.187 31.184 33.086 1.00 21.41 174 GLU C CA 1
ATOM 5445 C C . GLU C 1 176 ? 26.851 31.669 31.797 1.00 20.28 174 GLU C C 1
ATOM 5446 O O . GLU C 1 176 ? 26.715 32.849 31.419 1.00 19.72 174 GLU C O 1
ATOM 5452 N N . ALA C 1 177 ? 27.580 30.781 31.127 1.00 19.51 175 ALA C N 1
ATOM 5453 C CA . ALA C 1 177 ? 28.187 31.106 29.837 1.00 19.16 175 ALA C CA 1
ATOM 5454 C C . ALA C 1 177 ? 27.127 31.557 28.840 1.00 19.54 175 ALA C C 1
ATOM 5455 O O . ALA C 1 177 ? 27.336 32.554 28.148 1.00 19.28 175 ALA C O 1
ATOM 5457 N N . ALA C 1 178 ? 26.003 30.833 28.790 1.00 18.59 176 ALA C N 1
ATOM 5458 C CA . ALA C 1 178 ? 24.899 31.115 27.843 1.00 20.11 176 ALA C CA 1
ATOM 5459 C C . ALA C 1 178 ? 24.279 32.468 28.127 1.00 20.35 176 ALA C C 1
ATOM 5460 O O . ALA C 1 178 ? 24.055 33.283 27.206 1.00 19.92 176 ALA C O 1
ATOM 5462 N N . LEU C 1 179 ? 23.998 32.712 29.403 1.00 21.19 177 LEU C N 1
ATOM 5463 C CA . LEU C 1 179 ? 23.493 34.022 29.855 1.00 23.33 177 LEU C CA 1
ATOM 5464 C C . LEU C 1 179 ? 24.429 35.172 29.461 1.00 24.19 177 LEU C C 1
ATOM 5465 O O . LEU C 1 179 ? 23.979 36.183 28.934 1.00 24.14 177 LEU C O 1
ATOM 5470 N N . ARG C 1 180 ? 25.725 35.008 29.680 1.00 24.15 178 ARG C N 1
ATOM 5471 C CA . ARG C 1 180 ? 26.686 36.086 29.408 1.00 25.11 178 ARG C CA 1
ATOM 5472 C C . ARG C 1 180 ? 27.114 36.217 27.936 1.00 24.68 178 ARG C C 1
ATOM 5473 O O . ARG C 1 180 ? 27.325 37.326 27.448 1.00 25.01 178 ARG C O 1
ATOM 5481 N N . LEU C 1 181 ? 27.222 35.091 27.222 1.00 22.46 179 LEU C N 1
ATOM 5482 C CA . LEU C 1 181 ? 27.755 35.060 25.882 1.00 22.27 179 LEU C CA 1
ATOM 5483 C C . LEU C 1 181 ? 26.747 34.777 24.775 1.00 21.84 179 LEU C C 1
ATOM 5484 O O . LEU C 1 181 ? 27.109 34.820 23.618 1.00 22.64 179 LEU C O 1
ATOM 5489 N N . GLY C 1 182 ? 25.494 34.529 25.125 1.00 20.96 180 GLY C N 1
ATOM 5490 C CA . GLY C 1 182 ? 24.527 34.020 24.173 1.00 21.21 180 GLY C CA 1
ATOM 5491 C C . GLY C 1 182 ? 24.249 34.963 22.993 1.00 20.88 180 GLY C C 1
ATOM 5492 O O . GLY C 1 182 ? 23.970 34.507 21.893 1.00 19.75 180 GLY C O 1
ATOM 5493 N N . ARG C 1 183 ? 24.321 36.275 23.214 1.00 20.67 181 ARG C N 1
ATOM 5494 C CA . ARG C 1 183 ? 24.102 37.212 22.087 1.00 22.80 181 ARG C CA 1
ATOM 5495 C C . ARG C 1 183 ? 25.135 37.085 20.942 1.00 23.22 181 ARG C C 1
ATOM 5496 O O . ARG C 1 183 ? 24.873 37.524 19.794 1.00 23.90 181 ARG C O 1
ATOM 5504 N N . TYR C 1 184 ? 26.302 36.506 21.233 1.00 22.86 182 TYR C N 1
ATOM 5505 C CA . TYR C 1 184 ? 27.390 36.369 20.240 1.00 23.34 182 TYR C CA 1
ATOM 5506 C C . TYR C 1 184 ? 27.403 35.040 19.483 1.00 21.95 182 TYR C C 1
ATOM 5507 O O . TYR C 1 184 ? 28.258 34.815 18.610 1.00 22.08 182 TYR C O 1
ATOM 5516 N N . VAL C 1 185 ? 26.493 34.134 19.868 1.00 20.64 183 VAL C N 1
ATOM 5517 C CA . VAL C 1 185 ? 26.549 32.741 19.379 1.00 19.22 183 VAL C CA 1
ATOM 5518 C C . VAL C 1 185 ? 25.940 32.573 17.990 1.00 20.29 183 VAL C C 1
ATOM 5519 O O . VAL C 1 185 ? 24.798 32.967 17.789 1.00 21.24 183 VAL C O 1
ATOM 5523 N N . GLY C 1 186 ? 26.744 32.061 17.044 1.00 20.71 184 GLY C N 1
ATOM 5524 C CA . GLY C 1 186 ? 26.297 31.732 15.692 1.00 21.24 184 GLY C CA 1
ATOM 5525 C C . GLY C 1 186 ? 26.314 30.263 15.349 1.00 22.19 184 GLY C C 1
ATOM 5526 O O . GLY C 1 186 ? 25.908 29.863 14.233 1.00 22.04 184 GLY C O 1
ATOM 5527 N N . TYR C 1 187 ? 26.761 29.420 16.281 1.00 21.91 185 TYR C N 1
ATOM 5528 C CA . TYR C 1 187 ? 26.910 27.984 16.007 1.00 21.94 185 TYR C CA 1
ATOM 5529 C C . TYR C 1 187 ? 27.002 27.288 17.374 1.00 21.53 185 TYR C C 1
ATOM 5530 O O . TYR C 1 187 ? 27.648 27.809 18.269 1.00 21.65 185 TYR C O 1
ATOM 5539 N N . VAL C 1 188 ? 26.354 26.138 17.526 1.00 22.02 186 VAL C N 1
ATOM 5540 C CA . VAL C 1 188 ? 26.347 25.454 18.827 1.00 21.24 186 VAL C CA 1
ATOM 5541 C C . VAL C 1 188 ? 26.938 24.101 18.589 1.00 22.26 186 VAL C C 1
ATOM 5542 O O . VAL C 1 188 ? 26.504 23.378 17.670 1.00 20.28 186 VAL C O 1
ATOM 5546 N N . HIS C 1 189 ? 27.916 23.735 19.403 1.00 22.93 187 HIS C N 1
ATOM 5547 C CA . HIS C 1 189 ? 28.473 22.410 19.360 1.00 23.91 187 HIS C CA 1
ATOM 5548 C C . HIS C 1 189 ? 27.917 21.633 20.507 1.00 24.50 187 HIS C C 1
ATOM 5549 O O . HIS C 1 189 ? 28.111 22.026 21.668 1.00 23.86 187 HIS C O 1
ATOM 5556 N N . CYS C 1 190 ? 27.218 20.551 20.176 1.00 22.64 188 CYS C N 1
ATOM 5557 C CA . CYS C 1 190 ? 26.499 19.774 21.171 1.00 24.05 188 CYS C CA 1
ATOM 5558 C C . CYS C 1 190 ? 27.238 18.505 21.527 1.00 24.11 188 CYS C C 1
ATOM 5559 O O . CYS C 1 190 ? 27.578 17.712 20.650 1.00 24.29 188 CYS C O 1
ATOM 5562 N N . LYS C 1 191 ? 27.470 18.316 22.828 1.00 23.22 189 LYS C N 1
ATOM 5563 C CA . LYS C 1 191 ? 27.964 17.067 23.373 1.00 22.97 189 LYS C CA 1
ATOM 5564 C C . LYS C 1 191 ? 27.606 17.047 24.847 1.00 21.96 189 LYS C C 1
ATOM 5565 O O . LYS C 1 191 ? 27.545 18.108 25.484 1.00 21.46 189 LYS C O 1
ATOM 5571 N N . ALA C 1 192 ? 27.342 15.862 25.371 1.00 20.55 190 ALA C N 1
ATOM 5572 C CA . ALA C 1 192 ? 27.197 15.653 26.770 1.00 20.02 190 ALA C CA 1
ATOM 5573 C C . ALA C 1 192 ? 28.574 15.222 27.303 1.00 20.46 190 ALA C C 1
ATOM 5574 O O . ALA C 1 192 ? 29.409 14.729 26.552 1.00 19.75 190 ALA C O 1
ATOM 5576 N N . VAL C 1 193 ? 28.773 15.384 28.611 1.00 20.37 191 VAL C N 1
ATOM 5577 C CA . VAL C 1 193 ? 30.060 15.125 29.252 1.00 20.05 191 VAL C CA 1
ATOM 5578 C C . VAL C 1 193 ? 29.779 14.422 30.582 1.00 20.12 191 VAL C C 1
ATOM 5579 O O . VAL C 1 193 ? 28.931 14.861 31.399 1.00 18.65 191 VAL C O 1
ATOM 5583 N N . ILE C 1 194 ? 30.478 13.310 30.800 1.00 18.20 192 ILE C N 1
ATOM 5584 C CA . ILE C 1 194 ? 30.393 12.659 32.092 1.00 19.25 192 ILE C CA 1
ATOM 5585 C C . ILE C 1 194 ? 31.774 12.489 32.665 1.00 19.33 192 ILE C C 1
ATOM 5586 O O . ILE C 1 194 ? 32.756 12.500 31.944 1.00 19.24 192 ILE C O 1
ATOM 5591 N N . ARG C 1 195 ? 31.846 12.324 33.973 1.00 19.68 193 ARG C N 1
ATOM 5592 C CA . ARG C 1 195 ? 33.100 11.961 34.613 1.00 20.84 193 ARG C CA 1
ATOM 5593 C C . ARG C 1 195 ? 33.132 10.430 34.652 1.00 21.43 193 ARG C C 1
ATOM 5594 O O . ARG C 1 195 ? 32.222 9.775 35.185 1.00 20.47 193 ARG C O 1
ATOM 5602 N N . ASN C 1 196 ? 34.172 9.829 34.077 1.00 21.93 194 ASN C N 1
ATOM 5603 C CA . ASN C 1 196 ? 34.211 8.376 34.068 1.00 23.95 194 ASN C CA 1
ATOM 5604 C C . ASN C 1 196 ? 34.567 7.768 35.458 1.00 24.93 194 ASN C C 1
ATOM 5605 O O . ASN C 1 196 ? 34.815 8.502 36.432 1.00 23.93 194 ASN C O 1
ATOM 5610 N N . ARG C 1 197 ? 34.625 6.435 35.536 1.00 27.09 195 ARG C N 1
ATOM 5611 C CA . ARG C 1 197 ? 34.992 5.731 36.761 1.00 29.29 195 ARG C CA 1
ATOM 5612 C C . ARG C 1 197 ? 36.357 6.143 37.327 1.00 29.75 195 ARG C C 1
ATOM 5613 O O . ARG C 1 197 ? 36.559 6.075 38.509 1.00 30.29 195 ARG C O 1
ATOM 5621 N N . ASP C 1 198 ? 37.285 6.575 36.486 1.00 30.45 196 ASP C N 1
ATOM 5622 C CA . ASP C 1 198 ? 38.565 7.072 36.988 1.00 30.88 196 ASP C CA 1
ATOM 5623 C C . ASP C 1 198 ? 38.633 8.582 37.230 1.00 30.05 196 ASP C C 1
ATOM 5624 O O . ASP C 1 198 ? 39.728 9.117 37.445 1.00 30.65 196 ASP C O 1
ATOM 5629 N N . GLY C 1 199 ? 37.486 9.253 37.163 1.00 28.33 197 GLY C N 1
ATOM 5630 C CA . GLY C 1 199 ? 37.379 10.688 37.448 1.00 26.47 197 GLY C CA 1
ATOM 5631 C C . GLY C 1 199 ? 37.696 11.565 36.251 1.00 25.38 197 GLY C C 1
ATOM 5632 O O . GLY C 1 199 ? 37.835 12.790 36.391 1.00 26.28 197 GLY C O 1
ATOM 5633 N N . LYS C 1 200 ? 37.806 10.962 35.062 1.00 22.49 198 LYS C N 1
ATOM 5634 C CA . LYS C 1 200 ? 38.208 11.721 33.883 1.00 22.11 198 LYS C CA 1
ATOM 5635 C C . LYS C 1 200 ? 36.984 12.164 33.108 1.00 20.79 198 LYS C C 1
ATOM 5636 O O . LYS C 1 200 ? 36.066 11.374 32.891 1.00 20.46 198 LYS C O 1
ATOM 5647 N N . LEU C 1 201 ? 36.992 13.395 32.623 1.00 21.21 199 LEU C N 1
ATOM 5648 C CA . LEU C 1 201 ? 35.883 13.869 31.789 1.00 21.35 199 LEU C CA 1
ATOM 5649 C C . LEU C 1 201 ? 35.915 13.230 30.407 1.00 22.34 199 LEU C C 1
ATOM 5650 O O . LEU C 1 201 ? 36.975 13.191 29.777 1.00 22.53 199 LEU C O 1
ATOM 5655 N N . VAL C 1 202 ? 34.750 12.763 29.930 1.00 21.80 200 VAL C N 1
ATOM 5656 C CA . VAL C 1 202 ? 34.613 12.120 28.608 1.00 23.00 200 VAL C CA 1
ATOM 5657 C C . VAL C 1 202 ? 33.318 12.613 27.900 1.00 22.49 200 VAL C C 1
ATOM 5658 O O . VAL C 1 202 ? 32.257 12.694 28.525 1.00 22.00 200 VAL C O 1
ATOM 5665 N N . ALA C 1 203 ? 33.428 12.947 26.618 1.00 22.51 201 ALA C N 1
ATOM 5666 C CA . ALA C 1 203 ? 32.264 13.324 25.803 1.00 23.11 201 ALA C CA 1
ATOM 5667 C C . ALA C 1 203 ? 31.440 12.089 25.444 1.00 23.73 201 ALA C C 1
ATOM 5668 O O . ALA C 1 203 ? 32.007 11.039 25.069 1.00 23.62 201 ALA C O 1
ATOM 5670 N N . VAL C 1 204 ? 30.120 12.195 25.558 1.00 21.98 202 VAL C N 1
ATOM 5671 C CA . VAL C 1 204 ? 29.210 11.064 25.339 1.00 23.15 202 VAL C CA 1
ATOM 5672 C C . VAL C 1 204 ? 27.972 11.582 24.607 1.00 23.13 202 VAL C C 1
ATOM 5673 O O . VAL C 1 204 ? 27.741 12.784 24.608 1.00 23.05 202 VAL C O 1
ATOM 5677 N N . PRO C 1 205 ? 27.178 10.680 23.984 1.00 23.07 203 PRO C N 1
ATOM 5678 C CA . PRO C 1 205 ? 25.895 11.105 23.384 1.00 22.73 203 PRO C CA 1
ATOM 5679 C C . PRO C 1 205 ? 24.932 11.584 24.479 1.00 23.27 203 PRO C C 1
ATOM 5680 O O . PRO C 1 205 ? 25.055 11.137 25.623 1.00 22.42 203 PRO C O 1
ATOM 5684 N N . PRO C 1 206 ? 23.980 12.455 24.134 1.00 22.99 204 PRO C N 1
ATOM 5685 C CA . PRO C 1 206 ? 23.070 12.998 25.150 1.00 23.53 204 PRO C CA 1
ATOM 5686 C C . PRO C 1 206 ? 22.014 11.984 25.619 1.00 23.39 204 PRO C C 1
ATOM 5687 O O . PRO C 1 206 ? 21.580 11.153 24.850 1.00 23.97 204 PRO C O 1
ATOM 5691 N N . SER C 1 207 ? 21.567 12.096 26.851 1.00 23.03 205 SER C N 1
ATOM 5692 C CA . SER C 1 207 ? 20.365 11.394 27.285 1.00 23.26 205 SER C CA 1
ATOM 5693 C C . SER C 1 207 ? 19.182 12.305 26.923 1.00 24.13 205 SER C C 1
ATOM 5694 O O . SER C 1 207 ? 19.380 13.457 26.488 1.00 22.42 205 SER C O 1
ATOM 5697 N N . ALA C 1 208 ? 17.956 11.826 27.149 1.00 23.79 206 ALA C N 1
ATOM 5698 C CA . ALA C 1 208 ? 16.757 12.636 26.943 1.00 24.35 206 ALA C CA 1
ATOM 5699 C C . ALA C 1 208 ? 16.775 13.853 27.840 1.00 24.23 206 ALA C C 1
ATOM 5700 O O . ALA C 1 208 ? 16.412 14.951 27.408 1.00 24.90 206 ALA C O 1
ATOM 5702 N N . ALA C 1 209 ? 17.259 13.689 29.067 1.00 23.02 207 ALA C N 1
ATOM 5703 C CA . ALA C 1 209 ? 17.468 14.816 29.976 1.00 23.12 207 ALA C CA 1
ATOM 5704 C C . ALA C 1 209 ? 18.419 15.871 29.450 1.00 22.99 207 ALA C C 1
ATOM 5705 O O . ALA C 1 209 ? 18.154 17.077 29.637 1.00 23.09 207 ALA C O 1
ATOM 5707 N N . ASP C 1 210 ? 19.536 15.446 28.829 1.00 21.81 208 ASP C N 1
ATOM 5708 C CA . ASP C 1 210 ? 20.520 16.391 28.313 1.00 21.84 208 ASP C CA 1
ATOM 5709 C C . ASP C 1 210 ? 19.841 17.198 27.227 1.00 21.14 208 ASP C C 1
ATOM 5710 O O . ASP C 1 210 ? 20.048 18.417 27.122 1.00 21.75 208 ASP C O 1
ATOM 5715 N N . LEU C 1 211 ? 19.055 16.516 26.398 1.00 21.72 209 LEU C N 1
ATOM 5716 C CA . LEU C 1 211 ? 18.436 17.177 25.250 1.00 22.56 209 LEU C CA 1
ATOM 5717 C C . LEU C 1 211 ? 17.483 18.261 25.699 1.00 22.68 209 LEU C C 1
ATOM 5718 O O . LEU C 1 211 ? 17.437 19.346 25.095 1.00 21.72 209 LEU C O 1
ATOM 5723 N N . GLN C 1 212 ? 16.704 17.968 26.726 1.00 22.81 210 GLN C N 1
ATOM 5724 C CA . GLN C 1 212 ? 15.767 18.950 27.253 1.00 24.04 210 GLN C CA 1
ATOM 5725 C C . GLN C 1 212 ? 16.512 20.143 27.852 1.00 23.65 210 GLN C C 1
ATOM 5726 O O . GLN C 1 212 ? 16.095 21.298 27.695 1.00 23.05 210 GLN C O 1
ATOM 5737 N N . TYR C 1 213 ? 17.651 19.874 28.475 1.00 21.57 211 TYR C N 1
ATO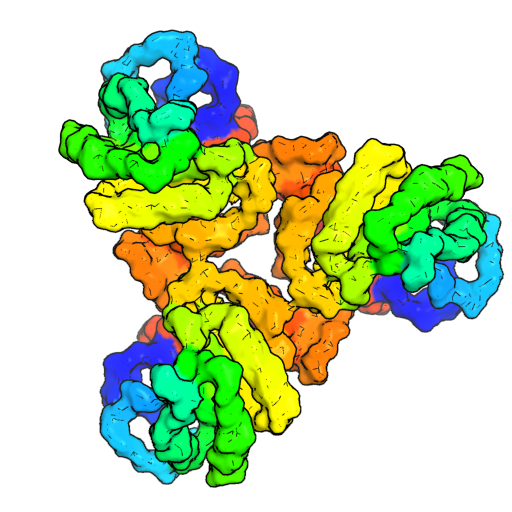M 5738 C CA . TYR C 1 213 ? 18.495 20.926 29.006 1.00 21.73 211 TYR C CA 1
ATOM 5739 C C . TYR C 1 213 ? 19.110 21.790 27.884 1.00 21.07 211 TYR C C 1
ATOM 5740 O O . TYR C 1 213 ? 19.163 23.035 27.994 1.00 21.06 211 TYR C O 1
ATOM 5749 N N . TRP C 1 214 ? 19.599 21.145 26.832 1.00 18.71 212 TRP C N 1
ATOM 5750 C CA . TRP C 1 214 ? 20.100 21.885 25.674 1.00 19.25 212 TRP C CA 1
ATOM 5751 C C . TRP C 1 214 ? 19.027 22.808 25.059 1.00 18.62 212 TRP C C 1
ATOM 5752 O O . TRP C 1 214 ? 19.343 23.906 24.623 1.00 18.63 212 TRP C O 1
ATOM 5763 N N . GLN C 1 215 ? 17.772 22.354 25.026 1.00 20.44 213 GLN C N 1
ATOM 5764 C CA . GLN C 1 215 ? 16.684 23.199 24.485 1.00 20.55 213 GLN C CA 1
ATOM 5765 C C . GLN C 1 215 ? 16.595 24.507 25.316 1.00 21.53 213 GLN C C 1
ATOM 5766 O O . GLN C 1 215 ? 16.383 25.601 24.781 1.00 20.27 213 GLN C O 1
ATOM 5772 N N . ARG C 1 216 ? 16.782 24.382 26.627 1.00 20.79 214 ARG C N 1
ATOM 5773 C CA . ARG C 1 216 ? 16.777 25.569 27.479 1.00 21.39 214 ARG C CA 1
ATOM 5774 C C . ARG C 1 216 ? 17.989 26.462 27.245 1.00 21.01 214 ARG C C 1
ATOM 5775 O O . ARG C 1 216 ? 17.853 27.698 27.193 1.00 20.94 214 ARG C O 1
ATOM 5783 N N . LEU C 1 217 ? 19.167 25.862 27.058 1.00 20.36 215 LEU C N 1
ATOM 5784 C CA . LEU C 1 217 ? 20.353 26.664 26.715 1.00 19.60 215 LEU C CA 1
ATOM 5785 C C . LEU C 1 217 ? 20.141 27.440 25.429 1.00 18.14 215 LEU C C 1
ATOM 5786 O O . LEU C 1 217 ? 20.563 28.608 25.319 1.00 16.33 215 LEU C O 1
ATOM 5791 N N . LEU C 1 218 ? 19.483 26.802 24.450 1.00 17.79 216 LEU C N 1
ATOM 5792 C CA . LEU C 1 218 ? 19.275 27.428 23.111 1.00 19.32 216 LEU C CA 1
ATOM 5793 C C . LEU C 1 218 ? 18.399 28.653 23.170 1.00 18.75 216 LEU C C 1
ATOM 5794 O O . LEU C 1 218 ? 18.450 29.503 22.269 1.00 18.20 216 LEU C O 1
ATOM 5799 N N . GLN C 1 219 ? 17.588 28.765 24.235 1.00 17.87 217 GLN C N 1
ATOM 5800 C CA . GLN C 1 219 ? 16.806 30.019 24.452 1.00 18.52 217 GLN C CA 1
ATOM 5801 C C . GLN C 1 219 ? 17.663 31.259 24.614 1.00 18.86 217 GLN C C 1
ATOM 5802 O O . GLN C 1 219 ? 17.162 32.390 24.453 1.00 17.81 217 GLN C O 1
ATOM 5808 N N . HIS C 1 220 ? 18.955 31.071 24.915 1.00 18.57 218 HIS C N 1
ATOM 5809 C CA . HIS C 1 220 ? 19.866 32.196 25.081 1.00 18.79 218 HIS C CA 1
ATOM 5810 C C . HIS C 1 220 ? 20.553 32.665 23.802 1.00 19.66 218 HIS C C 1
ATOM 5811 O O . HIS C 1 220 ? 21.208 33.724 23.812 1.00 20.01 218 HIS C O 1
ATOM 5818 N N . PHE C 1 221 ? 20.439 31.860 22.735 1.00 18.61 219 PHE C N 1
ATOM 5819 C CA . PHE C 1 221 ? 21.118 32.166 21.473 1.00 18.37 219 PHE C CA 1
ATOM 5820 C C . PHE C 1 221 ? 20.075 32.535 20.438 1.00 18.27 219 PHE C C 1
ATOM 5821 O O . PHE C 1 221 ? 18.929 32.123 20.535 1.00 18.05 219 PHE C O 1
ATOM 5829 N N . PRO C 1 222 ? 20.473 33.281 19.395 1.00 19.89 220 PRO C N 1
ATOM 5830 C CA . PRO C 1 222 ? 19.447 33.660 18.406 1.00 20.14 220 PRO C CA 1
ATOM 5831 C C . PRO C 1 222 ? 18.680 32.440 17.893 1.00 21.32 220 PRO C C 1
ATOM 5832 O O . PRO C 1 222 ? 19.279 31.368 17.643 1.00 21.76 220 PRO C O 1
ATOM 5836 N N . GLU C 1 223 ? 17.375 32.592 17.757 1.00 20.95 221 GLU C N 1
ATOM 5837 C CA . GLU C 1 223 ? 16.532 31.482 17.344 1.00 24.61 221 GLU C CA 1
ATOM 5838 C C . GLU C 1 223 ? 16.990 30.899 16.007 1.00 24.84 221 GLU C C 1
ATOM 5839 O O . GLU C 1 223 ? 17.314 31.656 15.097 1.00 26.04 221 GLU C O 1
ATOM 5845 N N . GLY C 1 224 ? 17.052 29.575 15.930 1.00 25.45 222 GLY C N 1
ATOM 5846 C CA . GLY C 1 224 ? 17.396 28.902 14.666 1.00 26.93 222 GLY C CA 1
ATOM 5847 C C . GLY C 1 224 ? 18.882 28.788 14.398 1.00 26.29 222 GLY C C 1
ATOM 5848 O O . GLY C 1 224 ? 19.270 28.401 13.292 1.00 27.37 222 GLY C O 1
ATOM 5849 N N . VAL C 1 225 ? 19.726 29.120 15.389 1.00 24.98 223 VAL C N 1
ATOM 5850 C CA . VAL C 1 225 ? 21.175 29.064 15.204 1.00 24.03 223 VAL C CA 1
ATOM 5851 C C . VAL C 1 225 ? 21.529 27.608 14.829 1.00 22.69 223 VAL C C 1
ATOM 5852 O O . VAL C 1 225 ? 20.889 26.695 15.330 1.00 21.37 223 VAL C O 1
ATOM 5856 N N . ALA C 1 226 ? 22.490 27.399 13.917 1.00 22.59 224 ALA C N 1
ATOM 5857 C CA . ALA C 1 226 ? 22.899 26.027 13.558 1.00 22.60 224 ALA C CA 1
ATOM 5858 C C . ALA C 1 226 ? 23.452 25.278 14.782 1.00 22.53 224 ALA C C 1
ATOM 5859 O O . ALA C 1 226 ? 24.197 25.868 15.577 1.00 22.20 224 ALA C O 1
ATOM 5861 N N . ARG C 1 227 ? 23.087 24.012 14.919 1.00 22.82 225 ARG C N 1
ATOM 5862 C CA . ARG C 1 227 ? 23.586 23.163 16.030 1.00 24.14 225 ARG C CA 1
ATOM 5863 C C . ARG C 1 227 ? 24.272 21.908 15.457 1.00 24.81 225 ARG C C 1
ATOM 5864 O O . ARG C 1 227 ? 23.727 21.274 14.529 1.00 25.47 225 ARG C O 1
ATOM 5872 N N . ALA C 1 228 ? 25.430 21.558 16.016 1.00 23.17 226 ALA C N 1
ATOM 5873 C CA . ALA C 1 228 ? 26.266 20.458 15.512 1.00 22.59 226 ALA C CA 1
ATOM 5874 C C . ALA C 1 228 ? 26.316 19.287 16.484 1.00 23.23 226 ALA C C 1
ATOM 5875 O O . ALA C 1 228 ? 26.433 19.470 17.719 1.00 22.31 226 ALA C O 1
ATOM 5877 N N . ILE C 1 229 ? 26.291 18.075 15.929 1.00 22.74 227 ILE C N 1
ATOM 5878 C CA . ILE C 1 229 ? 26.570 16.867 16.696 1.00 22.99 227 ILE C CA 1
ATOM 5879 C C . ILE C 1 229 ? 28.084 16.725 16.744 1.00 24.62 227 ILE C C 1
ATOM 5880 O O . ILE C 1 229 ? 28.724 16.626 15.673 1.00 23.53 227 ILE C O 1
ATOM 5885 N N . GLU C 1 230 ? 28.672 16.759 17.949 1.00 24.31 228 GLU C N 1
ATOM 5886 C CA . GLU C 1 230 ? 30.095 16.450 18.075 1.00 26.71 228 GLU C CA 1
ATOM 5887 C C . GLU C 1 230 ? 30.312 15.526 19.257 1.00 25.59 228 GLU C C 1
ATOM 5888 O O . GLU C 1 230 ? 30.963 15.883 20.251 1.00 25.93 228 GLU C O 1
ATOM 5894 N N . TYR C 1 231 ? 29.739 14.349 19.141 1.00 25.00 229 TYR C N 1
ATOM 5895 C CA . TYR C 1 231 ? 29.782 13.337 20.182 1.00 24.09 229 TYR C CA 1
ATOM 5896 C C . TYR C 1 231 ? 29.736 11.976 19.464 1.00 24.49 229 TYR C C 1
ATOM 5897 O O . TYR C 1 231 ? 29.406 11.927 18.271 1.00 24.30 229 TYR C O 1
ATOM 5906 N N . PRO C 1 232 ? 30.120 10.885 20.148 1.00 24.23 230 PRO C N 1
ATOM 5907 C CA . PRO C 1 232 ? 30.239 9.569 19.448 1.00 24.20 230 PRO C CA 1
ATOM 5908 C C . PRO C 1 232 ? 28.971 9.115 18.709 1.00 24.49 230 PRO C C 1
ATOM 5909 O O . PRO C 1 232 ? 27.879 9.066 19.311 1.00 23.76 230 PRO C O 1
ATOM 5913 N N . LEU C 1 233 ? 29.128 8.822 17.406 1.00 25.00 231 LEU C N 1
ATOM 5914 C CA . LEU C 1 233 ? 28.096 8.176 16.603 1.00 25.13 231 LEU C CA 1
ATOM 5915 C C . LEU C 1 233 ? 28.665 6.850 16.142 1.00 25.80 231 LEU C C 1
ATOM 5916 O O . LEU C 1 233 ? 29.476 6.803 15.203 1.00 25.35 231 LEU C O 1
ATOM 5921 N N . GLN C 1 234 ? 28.256 5.782 16.829 1.00 26.56 232 GLN C N 1
ATOM 5922 C CA . GLN C 1 234 ? 28.788 4.459 16.544 1.00 28.30 232 GLN C CA 1
ATOM 5923 C C . GLN C 1 234 ? 27.640 3.465 16.504 1.00 27.72 232 GLN C C 1
ATOM 5924 O O . GLN C 1 234 ? 26.737 3.513 17.318 1.00 27.05 232 GLN C O 1
ATOM 5930 N N . GLY C 1 235 ? 27.646 2.614 15.486 1.00 27.70 233 GLY C N 1
ATOM 5931 C CA . GLY C 1 235 ? 26.532 1.699 15.278 1.00 29.01 233 GLY C CA 1
ATOM 5932 C C . GLY C 1 235 ? 26.696 1.001 13.941 1.00 28.94 233 GLY C C 1
ATOM 5933 O O . GLY C 1 235 ? 27.528 1.401 13.109 1.00 28.68 233 GLY C O 1
ATOM 5934 N N . ASP C 1 236 ? 25.891 -0.031 13.728 1.00 29.09 234 ASP C N 1
ATOM 5935 C CA . ASP C 1 236 ? 26.014 -0.813 12.508 1.00 30.28 234 ASP C CA 1
ATOM 5936 C C . ASP C 1 236 ? 25.353 -0.171 11.290 1.00 29.71 234 ASP C C 1
ATOM 5937 O O . ASP C 1 236 ? 25.682 -0.551 10.153 1.00 30.33 234 ASP C O 1
ATOM 5942 N N . ASP C 1 237 ? 24.417 0.756 11.519 1.00 27.10 235 ASP C N 1
ATOM 5943 C CA . ASP C 1 237 ? 23.730 1.458 10.414 1.00 25.16 235 ASP C CA 1
ATOM 5944 C C . ASP C 1 237 ? 23.914 2.933 10.724 1.00 24.40 235 ASP C C 1
ATOM 5945 O O . ASP C 1 237 ? 23.136 3.503 11.493 1.00 22.64 235 ASP C O 1
ATOM 5950 N N . LEU C 1 238 ? 24.972 3.526 10.165 1.00 23.79 236 LEU C N 1
ATOM 5951 C CA . LEU C 1 238 ? 25.315 4.888 10.532 1.00 23.69 236 LEU C CA 1
ATOM 5952 C C . LEU C 1 238 ? 24.306 5.869 9.917 1.00 23.53 236 LEU C C 1
ATOM 5953 O O . LEU C 1 238 ? 24.064 6.939 10.482 1.00 22.78 236 LEU C O 1
ATOM 5958 N N . LEU C 1 239 ? 23.698 5.508 8.784 1.00 22.11 237 LEU C N 1
ATOM 5959 C CA . LEU C 1 239 ? 22.700 6.427 8.212 1.00 22.52 237 LEU C CA 1
ATOM 5960 C C . LEU C 1 239 ? 21.485 6.547 9.125 1.00 21.65 237 LEU C C 1
ATOM 5961 O O . LEU C 1 239 ? 21.030 7.647 9.443 1.00 22.66 237 LEU C O 1
ATOM 5966 N N . SER C 1 240 ? 20.961 5.420 9.577 1.00 21.01 238 SER C N 1
ATOM 5967 C CA . SER C 1 240 ? 19.770 5.467 10.416 1.00 21.25 238 SER C CA 1
ATOM 5968 C C . SER C 1 240 ? 20.103 6.115 11.767 1.00 21.11 238 SER C C 1
ATOM 5969 O O . SER C 1 240 ? 19.373 6.975 12.260 1.00 19.45 238 SER C O 1
ATOM 5974 N N . LEU C 1 241 ? 21.239 5.739 12.337 1.00 21.34 239 LEU C N 1
ATOM 5975 C CA . LEU C 1 241 ? 21.685 6.394 13.572 1.00 22.34 239 LEU C CA 1
ATOM 5976 C C . LEU C 1 241 ? 21.800 7.929 13.427 1.00 22.15 239 LEU C C 1
ATOM 5977 O O . LEU C 1 241 ? 21.273 8.695 14.247 1.00 21.17 239 LEU C O 1
ATOM 5982 N N . SER C 1 242 ? 22.491 8.376 12.382 1.00 20.99 240 SER C N 1
ATOM 5983 C CA . SER C 1 242 ? 22.680 9.801 12.170 1.00 21.75 240 SER C CA 1
ATOM 5984 C C . SER C 1 242 ? 21.340 10.503 11.962 1.00 21.83 240 SER C C 1
ATOM 5985 O O . SER C 1 242 ? 21.113 11.562 12.524 1.00 20.93 240 SER C O 1
ATOM 5988 N N . ARG C 1 243 ? 20.445 9.886 11.208 1.00 22.55 241 ARG C N 1
ATOM 5989 C CA . ARG C 1 243 ? 19.120 10.458 10.982 1.00 23.25 241 ARG C CA 1
ATOM 5990 C C . ARG C 1 243 ? 18.353 10.649 12.285 1.00 23.14 241 ARG C C 1
ATOM 5991 O O . ARG C 1 243 ? 17.722 11.711 12.501 1.00 22.85 241 ARG C O 1
ATOM 6006 N N . ARG C 1 244 ? 18.404 9.650 13.165 1.00 22.16 242 ARG C N 1
ATOM 6007 C CA . ARG C 1 244 ? 17.665 9.719 14.423 1.00 23.44 242 ARG C CA 1
ATOM 6008 C C . ARG C 1 244 ? 18.235 10.814 15.336 1.00 23.60 242 ARG C C 1
ATOM 6009 O O . ARG C 1 244 ? 17.478 11.543 16.006 1.00 22.71 242 ARG C O 1
ATOM 6017 N N . HIS C 1 245 ? 19.564 10.931 15.344 1.00 22.63 243 HIS C N 1
ATOM 6018 C CA . HIS C 1 245 ? 20.254 11.969 16.145 1.00 24.05 243 HIS C CA 1
ATOM 6019 C C . HIS C 1 245 ? 20.045 13.377 15.587 1.00 23.57 243 HIS C C 1
ATOM 6020 O O . HIS C 1 245 ? 19.839 14.336 16.352 1.00 23.28 243 HIS C O 1
ATOM 6027 N N . ILE C 1 246 ? 20.089 13.511 14.265 1.00 23.17 244 ILE C N 1
ATOM 6028 C CA . ILE C 1 246 ? 19.779 14.815 13.629 1.00 24.62 244 ILE C CA 1
ATOM 6029 C C . ILE C 1 246 ? 18.345 15.259 13.981 1.00 24.49 244 ILE C C 1
ATOM 6030 O O . ILE C 1 246 ? 18.109 16.428 14.404 1.00 24.88 244 ILE C O 1
ATOM 6035 N N . ALA C 1 247 ? 17.394 14.356 13.812 1.00 24.84 245 ALA C N 1
ATOM 6036 C CA . ALA C 1 247 ? 15.987 14.663 14.097 1.00 25.87 245 ALA C CA 1
ATOM 6037 C C . ALA C 1 247 ? 15.820 15.168 15.547 1.00 26.19 245 ALA C C 1
ATOM 6038 O O . ALA C 1 247 ? 15.087 16.129 15.798 1.00 26.62 245 ALA C O 1
ATOM 6040 N N . ALA C 1 248 ? 16.470 14.491 16.497 1.00 25.92 246 ALA C N 1
ATOM 6041 C CA . ALA C 1 248 ? 16.379 14.852 17.918 1.00 26.58 246 ALA C CA 1
ATOM 6042 C C . ALA C 1 248 ? 16.908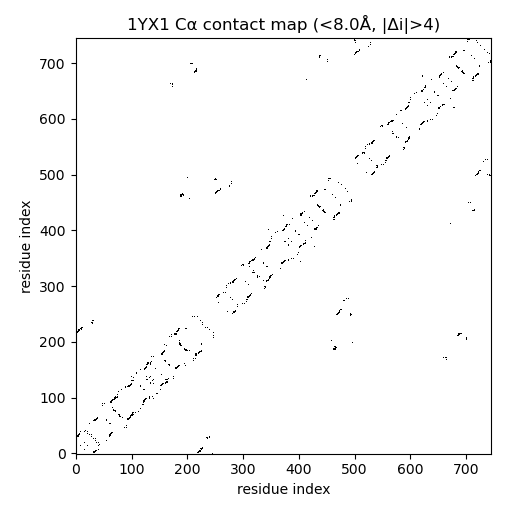 16.273 18.137 1.00 27.47 246 ALA C C 1
ATOM 6043 O O . ALA C 1 248 ? 16.316 17.057 18.896 1.00 28.42 246 ALA C O 1
ATOM 6045 N N . LEU C 1 249 ? 18.003 16.614 17.480 1.00 26.03 247 LEU C N 1
ATOM 6046 C CA . LEU C 1 249 ? 18.588 17.943 17.616 1.00 27.28 247 LEU C CA 1
ATOM 6047 C C . LEU C 1 249 ? 17.772 19.016 16.871 1.00 27.18 247 LEU C C 1
ATOM 6048 O O . LEU C 1 249 ? 17.584 20.133 17.370 1.00 27.49 247 LEU C O 1
ATOM 6053 N N . ALA C 1 250 ? 17.277 18.683 15.681 1.00 26.62 248 ALA C N 1
ATOM 6054 C CA . ALA C 1 250 ? 16.579 19.649 14.826 1.00 28.32 248 ALA C CA 1
ATOM 6055 C C . ALA C 1 250 ? 15.286 20.105 15.483 1.00 29.83 248 ALA C C 1
ATOM 6056 O O . ALA C 1 250 ? 14.829 21.212 15.217 1.00 31.37 248 ALA C O 1
ATOM 6058 N N . ARG C 1 251 ? 14.731 19.244 16.335 1.00 30.79 249 ARG C N 1
ATOM 6059 C CA . ARG C 1 251 ? 13.407 19.393 16.971 1.00 33.86 249 ARG C CA 1
ATOM 6060 C C . ARG C 1 251 ? 13.484 20.280 18.210 1.00 33.91 249 ARG C C 1
ATOM 6061 O O . ARG C 1 251 ? 12.440 20.650 18.764 1.00 34.54 249 ARG C O 1
ATOM 6069 N N . LEU C 1 252 ? 14.696 20.594 18.672 1.00 34.16 250 LEU C N 1
ATOM 6070 C CA . LEU C 1 252 ? 14.839 21.397 19.898 1.00 34.97 250 LEU C CA 1
ATOM 6071 C C . LEU C 1 252 ? 14.541 22.881 19.663 1.00 35.56 250 LEU C C 1
ATOM 6072 O O . LEU C 1 252 ? 15.227 23.569 18.888 1.00 35.72 250 LEU C O 1
ATOM 6077 N N . GLY C 1 253 ? 13.529 23.376 20.369 1.00 36.77 251 GLY C N 1
ATOM 6078 C CA . GLY C 1 253 ? 13.072 24.759 20.179 1.00 37.19 251 GLY C CA 1
ATOM 6079 C C . GLY C 1 253 ? 11.754 24.916 20.888 1.00 38.23 251 GLY C C 1
ATOM 6080 O O . GLY C 1 253 ? 11.357 24.043 21.678 1.00 38.91 251 GLY C O 1
ATOM 6081 N N . GLN C 1 254 ? 11.061 26.021 20.627 1.00 38.76 252 GLN C N 1
ATOM 6082 C CA . GLN C 1 254 ? 9.816 26.329 21.340 1.00 39.03 252 GLN C CA 1
ATOM 6083 C C . GLN C 1 254 ? 8.587 25.733 20.653 1.00 39.94 252 GLN C C 1
ATOM 6084 O O . GLN C 1 254 ? 8.639 25.348 19.479 1.00 40.79 252 GLN C O 1
#

InterPro domains:
  IPR036237 Xylose isomerase-like superfamily [SSF51658] (5-251)

Radius of gyration: 29.23 Å; Cα contacts (8 Å, |Δi|>4): 1564; chains: 3; bounding box: 74×73×80 Å

Secondary structure (DSSP, 8-state):
---EEEEGGGG-HHHHHHH-GGGGHHHH----SEEEEEGGG-SS---HHHHHHHHHHTT-EEEEEEEEEEE-TTSSBPTTHHHHHHHHHHTT-SEEEEEEE---SS--HHHHHHHHTTSS-EEEE---SSHHHH-HHHHHHHHHHHHHTT-SB--EETTGGGGGT--HHHHHHHHGGG-SEEEE-EEEE-TTS-EEEE---HHHHHHHHHHHTTS-TT-EEEE-S---SS-HHHHHHHHHHHHHTS--/---EEEEGGGG-HHHHHHH-SGGGHHHH----SEEEEEGGG-SSS--HHHHHHHHHHHT-EEEEEEEEEEE-TTSPBPTTHHHHHHHHHHTT-SEEEEEEE---SS--HHHHHHHHTT-SSEEEE---SSTTTS-HHHHHHHHHHHHHTT-----EETTGGGGGT--HHHHHHHHGGG-SEEEE-EEEE-TTS-EEEEPPPHHHHHHHHHHHTTS-TT-EEEE-S---SS-HHHHHHHHHHHHHT-S--/---EEEEGGGG-HHHHHHH-GGGGHHHH----SEEEEEGGG-SS---HHHHHHHHHHHT-EEEEEEEEEEE-TTSSBPTTHHHHHHHHHHTT-SEEEEEEE---SS--HHHHHHHHHTSS-EEEEE--SSTTTS-HHHHHHHHHHHHHTT-SB--EETTGGGGGT--HHHHHHHHGGG-SEEEE-EEEE-TTS-EEEE---HHHHHHHHHHHTTS-TT-EEEE-S---SS-HHHHHHHHHHHHHT---

CATH classification: 3.20.20.150